Protein AF-A0AAD6GNR3-F1 (afdb_monomer)

Nearest PDB structures (foldseek):
  6aun-assembly1_A  TM=7.703E-01  e=2.212E-12  Cricetulus griseus
  1oxw-assembly1_B  TM=6.458E-01  e=1.703E-12  Solanum cardiophyllum
  5k6p-assembly1_A  TM=2.731E-01  e=2.893E+00  Homo sapiens
  1u4f-assembly1_D  TM=2.052E-01  e=4.394E+00  Mus musculus

InterPro domains:
  IPR001841 Zinc finger, RING-type [PS50089] (117-163)
  IPR002641 Patatin-like phospholipase domain [PF01734] (182-399)
  IPR002641 Patatin-like phospholipase domain [PS51635] (182-399)
  IPR013083 Zinc finger, RING/FYVE/PHD-type [G3DSA:3.30.40.10] (97-172)
  IPR016035 Acyl transferase/acyl hydrolase/lysophospholipase [SSF52151] (178-504)
  IPR017907 Zinc finger, RING-type, conserved site [PS00518] (131-140)

Organism: NCBI:txid911720

Foldseek 3Di:
DLLVLLQLLCVVQPDDLPCPPSLLLVLLLQLLLVLCQQAFPLADLDQLLVSCVPPPLVSQVPRDDSDPPDRSSVSSSVSNNVVSVVDDPVDGSLNSLLVSLQVVCVVPNDPAWQQAQSSNSGFGFFAAFPVRHGHHLLVQLQQWDDDLFFPQWTFRQADSRHRDGGRATEFDAALLFFWAEEWEFAFALLVLQLLLQQVQLCVLQVHFPLFFGLEYEYFASGLVVLCCVPQVVHGSVRCNVCSLVLLCQFLPFPDPDPDDPVRLLVCLLVVVDQWARTDLVSLLVSLCVVNPVPAFQQHHGPDPNHRYKYWYWWAQPPPRAIEIRTNGDFRADDDPPDSHHYQRQTGPLSGFHSSQSNSLRNQARSHGDWDDGPRPPVCVSPTIHHRLLAASGCVLVRQVVSCRRCVSNPAHLAYEYGDSADEPDDPDDPPDPDDPVCPDPSVVVVCCRVVPLSNDNVSSLVVSCVPDDPVRVLRYDYAHHHDYDDDDHSSNSVCNVVSSPDNGDDDLSNSLSSLAARFKGKAFLADWDQDPQATKTKTKIFTSDGPVLSSLVSNCVSAPFKFKAKAPDRTFGTSDSLQADPPNRGHIAIGMDGDNYQQDFMFIWIDHPPDTYTYGSPRDGNVSSCVSVPVPDSRADSSSDPAPPSGPDDSPVVVPDPDDRDRDDPDDPDDPDD

Solvent-accessible surface area (backbone atoms only — not comparable to full-atom values): 36269 Å² total; per-residue (Å²): 100,42,48,52,29,45,44,50,53,52,67,78,60,64,64,61,98,82,40,72,67,54,48,52,54,50,36,45,50,52,17,33,19,52,40,30,72,72,41,21,56,76,29,69,89,65,62,53,69,57,52,37,58,74,75,40,46,79,46,39,69,73,53,82,67,93,54,100,85,61,68,56,52,60,51,24,49,54,41,30,40,54,57,56,72,61,54,50,97,92,33,45,35,62,58,53,30,40,51,49,32,38,53,49,34,72,76,68,44,90,80,67,36,56,52,31,7,76,78,53,40,52,49,38,17,46,43,40,40,85,90,60,43,28,36,24,69,41,58,47,54,55,74,28,43,78,46,64,30,28,67,56,28,31,36,32,53,47,40,70,47,78,62,48,79,49,70,40,42,39,44,53,84,52,68,51,38,32,49,27,38,36,24,24,22,31,40,46,57,29,37,49,50,30,30,39,40,48,32,36,41,27,66,72,56,74,49,63,64,61,72,64,40,41,31,40,34,10,2,20,38,15,26,53,52,46,44,38,26,51,37,60,47,44,53,47,60,59,49,42,73,49,41,59,63,51,44,49,64,52,64,39,73,69,63,96,62,94,66,56,66,70,57,54,50,48,29,38,76,66,67,73,40,96,59,30,69,27,45,50,68,58,44,54,49,53,35,29,67,75,65,34,83,88,38,39,41,60,48,59,50,66,29,79,66,30,49,58,38,45,36,33,30,21,13,25,72,90,77,51,42,33,33,37,46,37,36,52,61,42,78,41,85,79,66,94,85,49,89,49,46,73,63,76,34,60,38,80,68,40,39,46,44,33,35,55,55,51,47,17,10,54,15,35,82,64,42,24,55,64,38,59,68,87,28,86,78,54,60,87,62,50,40,22,18,20,7,26,78,52,31,6,22,36,48,50,59,46,58,54,49,48,41,22,55,36,64,86,34,88,55,64,32,30,37,40,37,37,32,35,54,44,53,83,70,72,85,66,81,82,87,63,91,71,50,78,72,61,69,30,73,64,56,44,53,49,48,51,61,77,67,25,61,36,58,32,44,66,54,27,45,56,59,33,52,72,78,50,60,80,90,57,51,88,43,52,45,76,52,68,46,80,43,88,62,81,72,78,54,50,72,43,65,84,50,44,65,66,58,66,72,56,84,56,79,68,63,66,66,59,48,49,41,43,60,26,14,65,34,28,31,58,45,70,36,46,82,62,43,82,52,100,82,29,33,38,40,40,26,35,43,37,37,71,45,72,58,35,48,62,50,46,54,45,41,41,69,82,28,62,83,24,25,33,31,39,59,96,75,45,71,48,48,67,70,52,63,76,40,28,41,92,86,56,31,29,44,48,45,50,34,57,50,78,38,73,51,53,79,49,67,41,38,48,28,47,31,37,101,87,51,77,34,49,27,16,40,55,70,42,23,57,51,57,46,42,57,49,66,52,71,83,44,78,57,30,40,90,34,46,64,80,70,58,83,53,59,86,82,68,59,63,71,69,80,75,48,103,72,87,84,75,71,69,72,62,84,73,80,77,74,79,80,129

Sequence (674 aa):
MMAECLREFWQGNKPSADNGVHLEHMVDFVASALLMDAYPPQMHGFPPSIVFAILYEAHCHGVRDPHPSGNVTKRIQSQFVRRFAELGADRTSSSIRNNVLGQFHHHYGNLYSTTTCLVCLCRPPEHMLPCRHALCDNCIAIFGRLQASAEYLVELARCPICEDECNMVIRQLPPTKRPVILSLDGGGVRGLVQLGLLCALERRIGIPIGSLPDYCIGTSVGALSAIDLFVNGVSADSCFRSFPNLARKIFHPACKSAIPRPVQWLAAAFNLTSSGLYNSHRLSQILREAIGPERRAFDVPRVSPSGCRVAIVTSRTSDGKACVIANYRGVGQRPAQAAYSFVLPRNGQENPWLKDAAYSSVAAPFYFEAKKLSTPDIRELGSLQDGGIRANNPLSIALRESGIVWPLADRHDLLLSVGTGRSSSAPGPATGRHSRVQNGALPRLLRALMFSPLMDGEQGFFEALNYLPHRSKPDVFRLDHEIRGPIPKLDDVSSLDALTEMTFEVPDDLVRVILASAMFFFELDETPVRSHAGFYCRGSILCARPGAAAILQRVLVEFPGAWFQAGSSADLGRVDPLDCCSSCGYFRKRVAFPLHSLDERISIQIVNGIFCERIGGFPISMRELLERQQTMTPFGRADHRVFAWPSRRLCPCYQGKKRSVRFSEPVHPKRPRR

pLDDT: mean 85.48, std 14.39, range [30.89, 98.5]

Radius of gyration: 27.58 Å; Cα contacts (8 Å, |Δi|>4): 1351; chains: 1; bounding box: 78×64×94 Å

Secondary structure (DSSP, 8-state):
-HHHHHHHHHHHTPPPTT-HHHHHHHHHHHHHHHHHHH--TT-----HHHHHHHHTHHHHTTS--SSTT--HHHHHHHHHHHHHTT--SS--HHHHHHHHHHHHHHHH-----SSS-TTTSSS---EE-TTS-EE-HHHHHHHSEE-SSSTTEEEEEE-TTT--EEEEEEEPPPTTS--EEEEE---GGGHHHHHHHHHHHHHHHTS-GGGS-SEEEEETHHHHHHIIIIII---HHHHHHHHHHHHHHHT-BS---SS-HHHHHHHHHTTSSSS-SB-HHHHHHHHHHHH-TT-BTTSPPSSSSB--EEEEEEEETTT--EEEEES---SSPPPTT-SEEE---SSTTTS-BHHHHHHHHH--TTTS--EE---TT-GGG-EEEETHHHHSS-HHHHHHHHHHH-TT--S-SEEEEE-S-EESS------S---TTTTSHHHHHHHHHHT-GGG-HHHHHHHHHTTS-GGGGGGEEEE--EESSSPPPTT-GGGHHHHHTPPP---HHHHHHIIIIITEEEEESSPPEEETTEEEEEEEEEESSS-HHHHHHHHHHHSTT-EEEETTTEEEEE--GGGB-TTT--BEEEEEEEES-TT-EE-EEEE-SS-EEEPBT-SEEHHHHHHHTTTT-TT--TT-----SSP----GGGGT-SSS--PPPPPPPPPPP-

Mean predicted aligned error: 8.47 Å

Structure (mmCIF, N/CA/C/O backbone):
data_AF-A0AAD6GNR3-F1
#
_entry.id   AF-A0AAD6GNR3-F1
#
loop_
_atom_site.group_PDB
_atom_site.id
_atom_site.type_symbol
_atom_site.label_atom_id
_atom_site.label_alt_id
_atom_site.label_comp_id
_atom_site.label_asym_id
_atom_site.label_entity_id
_atom_site.label_seq_id
_atom_site.pdbx_PDB_ins_code
_atom_site.Cartn_x
_atom_site.Cartn_y
_atom_site.Cartn_z
_atom_site.occupancy
_atom_site.B_iso_or_equiv
_atom_site.auth_seq_id
_atom_site.auth_comp_id
_atom_site.auth_asym_id
_atom_site.auth_atom_id
_atom_site.pdbx_PDB_model_num
ATOM 1 N N . MET A 1 1 ? 10.097 16.811 -7.824 1.00 79.19 1 MET A N 1
ATOM 2 C CA . MET A 1 1 ? 10.648 15.513 -7.396 1.00 79.19 1 MET A CA 1
ATOM 3 C C . MET A 1 1 ? 12.161 15.430 -7.584 1.00 79.19 1 MET A C 1
ATOM 5 O O . MET A 1 1 ? 12.841 15.711 -6.614 1.00 79.19 1 MET A O 1
ATOM 9 N N . MET A 1 2 ? 12.732 15.161 -8.771 1.00 86.81 2 MET A N 1
ATOM 10 C CA . MET A 1 2 ? 14.202 14.995 -8.906 1.00 86.81 2 MET A CA 1
ATOM 11 C C . MET A 1 2 ? 15.017 16.189 -8.376 1.00 86.81 2 MET A C 1
ATOM 13 O O . MET A 1 2 ? 15.920 16.009 -7.568 1.00 86.81 2 MET A O 1
ATOM 17 N N . ALA A 1 3 ? 14.652 17.423 -8.739 1.00 84.94 3 ALA A N 1
ATOM 18 C CA . ALA A 1 3 ? 15.316 18.619 -8.209 1.00 84.94 3 ALA A CA 1
ATOM 19 C C . ALA A 1 3 ? 15.245 18.732 -6.670 1.00 84.94 3 ALA A C 1
ATOM 21 O O . ALA A 1 3 ? 16.154 19.272 -6.048 1.00 84.94 3 ALA A O 1
ATOM 22 N N . GLU A 1 4 ? 14.180 18.231 -6.035 1.00 83.75 4 GLU A N 1
ATOM 23 C CA . GLU A 1 4 ? 14.062 18.202 -4.570 1.00 83.75 4 GLU A CA 1
ATOM 24 C C . GLU A 1 4 ? 14.968 17.131 -3.972 1.00 83.75 4 GLU A C 1
ATOM 26 O O . GLU A 1 4 ? 15.688 17.431 -3.025 1.00 83.75 4 GLU A O 1
ATOM 31 N N . CYS A 1 5 ? 15.000 15.939 -4.573 1.00 87.00 5 CYS A N 1
ATOM 32 C CA . CYS A 1 5 ? 15.884 14.849 -4.170 1.00 87.00 5 CYS A CA 1
ATOM 33 C C . CYS A 1 5 ? 17.362 15.246 -4.241 1.00 87.00 5 CYS A C 1
ATOM 35 O O . CYS A 1 5 ? 18.120 14.994 -3.304 1.00 87.00 5 CYS A O 1
ATOM 37 N N . LEU A 1 6 ? 17.766 15.921 -5.322 1.00 86.94 6 LEU A N 1
ATOM 38 C CA . LEU A 1 6 ? 19.117 16.462 -5.448 1.00 86.94 6 LEU A CA 1
ATOM 39 C C . LEU A 1 6 ? 19.385 17.495 -4.353 1.00 86.94 6 LEU A C 1
ATOM 41 O O . LEU A 1 6 ? 20.359 17.357 -3.617 1.00 86.94 6 LEU A O 1
ATOM 45 N N . ARG A 1 7 ? 18.516 18.503 -4.193 1.00 84.12 7 ARG A N 1
ATOM 46 C CA . ARG A 1 7 ? 18.687 19.526 -3.147 1.00 84.12 7 ARG A CA 1
ATOM 47 C C . ARG A 1 7 ? 18.835 18.915 -1.756 1.00 84.12 7 ARG A C 1
ATOM 49 O O . ARG A 1 7 ? 19.700 19.361 -1.009 1.00 84.12 7 ARG A O 1
ATOM 56 N N . GLU A 1 8 ? 18.028 17.913 -1.424 1.00 82.94 8 GLU A N 1
ATOM 57 C CA . GLU A 1 8 ? 18.099 17.206 -0.145 1.00 82.94 8 GLU A CA 1
ATOM 58 C C . GLU A 1 8 ? 19.454 16.507 0.038 1.00 82.94 8 GLU A C 1
ATOM 60 O O . GLU A 1 8 ? 20.122 16.723 1.049 1.00 82.94 8 GLU A O 1
ATOM 65 N N . PHE A 1 9 ? 19.902 15.741 -0.962 1.00 86.44 9 PHE A N 1
ATOM 66 C CA . PHE A 1 9 ? 21.194 15.053 -0.922 1.00 86.44 9 PHE A CA 1
ATOM 67 C C . PHE A 1 9 ? 22.362 16.023 -0.686 1.00 86.44 9 PHE A C 1
ATOM 69 O O . PHE A 1 9 ? 23.188 15.790 0.199 1.00 86.44 9 PHE A O 1
ATOM 76 N N . TRP A 1 10 ? 22.404 17.138 -1.423 1.00 83.50 10 TRP A N 1
ATOM 77 C CA . TRP A 1 10 ? 23.461 18.148 -1.291 1.00 83.50 10 TRP A CA 1
ATOM 78 C C . TRP A 1 10 ? 23.412 18.896 0.047 1.00 83.50 10 TRP A C 1
ATOM 80 O O . TRP A 1 10 ? 24.457 19.241 0.597 1.00 83.50 10 TRP A O 1
ATOM 90 N N . GLN A 1 11 ? 22.218 19.148 0.593 1.00 79.00 11 GLN A N 1
ATOM 91 C CA . GLN A 1 11 ? 22.067 19.777 1.908 1.00 79.00 11 GLN A CA 1
ATOM 92 C C . GLN A 1 11 ? 22.525 18.858 3.044 1.00 79.00 11 GLN A C 1
ATOM 94 O O . GLN A 1 11 ? 23.145 19.350 3.987 1.00 79.00 11 GLN A O 1
ATOM 99 N N . GLY A 1 12 ? 22.236 17.557 2.944 1.00 75.81 12 GLY A N 1
ATOM 100 C CA . GLY A 1 12 ? 22.602 16.560 3.952 1.00 75.81 12 GLY A CA 1
ATOM 101 C C . GLY A 1 12 ? 24.083 16.173 3.956 1.00 75.81 12 GLY A C 1
ATOM 102 O O . GLY A 1 12 ? 24.581 15.726 4.981 1.00 75.81 12 GLY A O 1
ATOM 103 N N . ASN A 1 13 ? 24.798 16.380 2.845 1.00 73.94 13 ASN A N 1
ATOM 104 C CA . ASN A 1 13 ? 26.179 15.920 2.656 1.00 73.94 13 ASN A CA 1
ATOM 105 C C . ASN A 1 13 ? 27.120 17.071 2.263 1.00 73.94 13 ASN A C 1
ATOM 107 O O . ASN A 1 13 ? 27.901 16.941 1.326 1.00 73.94 13 ASN A O 1
ATOM 111 N N . LYS A 1 14 ? 27.028 18.238 2.912 1.00 65.69 14 LYS A N 1
ATOM 112 C CA . LYS A 1 14 ? 27.868 19.391 2.542 1.00 65.69 14 LYS A CA 1
ATOM 113 C C . LYS A 1 14 ? 29.365 19.051 2.661 1.00 65.69 14 LYS A C 1
ATOM 115 O O . LYS A 1 14 ? 29.783 18.623 3.737 1.00 65.69 14 LYS A O 1
ATOM 120 N N . PRO A 1 15 ? 30.180 19.293 1.616 1.00 60.88 15 PRO A N 1
ATOM 121 C CA . PRO A 1 15 ? 31.625 19.131 1.719 1.00 60.88 15 PRO A CA 1
ATOM 122 C C . PRO A 1 15 ? 32.183 20.122 2.747 1.00 60.88 15 PRO A C 1
ATOM 124 O O . PRO A 1 15 ? 31.766 21.283 2.787 1.00 60.88 15 PRO A O 1
ATOM 127 N N . SER A 1 16 ? 33.131 19.682 3.577 1.00 56.38 16 SER A N 1
ATOM 128 C CA . SER A 1 16 ? 33.940 20.610 4.369 1.00 56.38 16 SER A CA 1
ATOM 129 C C . SER A 1 16 ? 34.749 21.509 3.426 1.00 56.38 16 SER A C 1
ATOM 131 O O . SER A 1 16 ? 35.152 21.077 2.345 1.00 56.38 16 SER A O 1
ATOM 133 N N . ALA A 1 17 ? 34.967 22.767 3.822 1.00 51.88 17 ALA A N 1
ATOM 134 C CA . ALA A 1 17 ? 35.554 23.807 2.969 1.00 51.88 17 ALA A CA 1
ATOM 135 C C . ALA A 1 17 ? 36.958 23.474 2.410 1.00 51.88 17 ALA A C 1
ATOM 137 O O . ALA A 1 17 ? 37.377 24.119 1.456 1.00 51.88 17 ALA A O 1
ATOM 138 N N . ASP A 1 18 ? 37.631 22.449 2.948 1.00 49.75 18 ASP A N 1
ATOM 139 C CA . ASP A 1 18 ? 39.005 22.048 2.615 1.00 49.75 18 ASP A CA 1
ATOM 140 C C . ASP A 1 18 ? 39.133 20.726 1.826 1.00 49.75 18 ASP A C 1
ATOM 142 O O . ASP A 1 18 ? 40.246 20.268 1.575 1.00 49.75 18 ASP A O 1
ATOM 146 N N . ASN A 1 19 ? 38.034 20.067 1.426 1.00 62.44 19 ASN A N 1
ATOM 147 C CA . ASN A 1 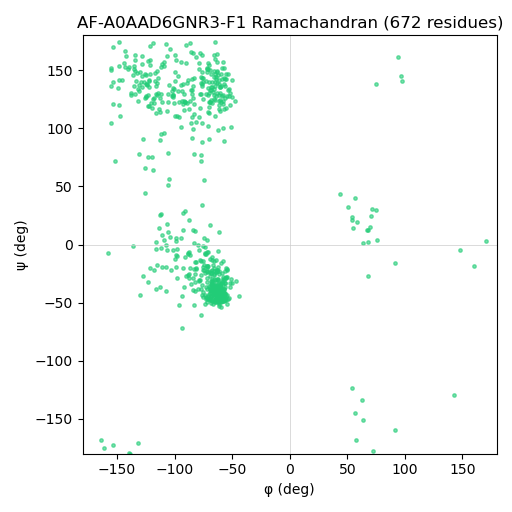19 ? 38.106 18.680 0.938 1.00 62.44 19 ASN A CA 1
ATOM 148 C C . ASN A 1 19 ? 37.620 18.501 -0.514 1.00 62.44 19 ASN A C 1
ATOM 150 O O . ASN A 1 19 ? 36.542 17.964 -0.778 1.00 62.44 19 ASN A O 1
ATOM 154 N N . GLY A 1 20 ? 38.444 18.918 -1.484 1.00 66.75 20 GLY A N 1
ATOM 155 C CA . GLY A 1 20 ? 38.150 18.801 -2.924 1.00 66.75 20 GLY A CA 1
ATOM 156 C C . GLY A 1 20 ? 37.833 17.372 -3.402 1.00 66.75 20 GLY A C 1
ATOM 157 O O . GLY A 1 20 ? 37.026 17.195 -4.316 1.00 66.75 20 GLY A O 1
ATOM 158 N N . VAL A 1 21 ? 38.386 16.355 -2.729 1.00 72.12 21 VAL A N 1
ATOM 159 C CA . VAL A 1 21 ? 38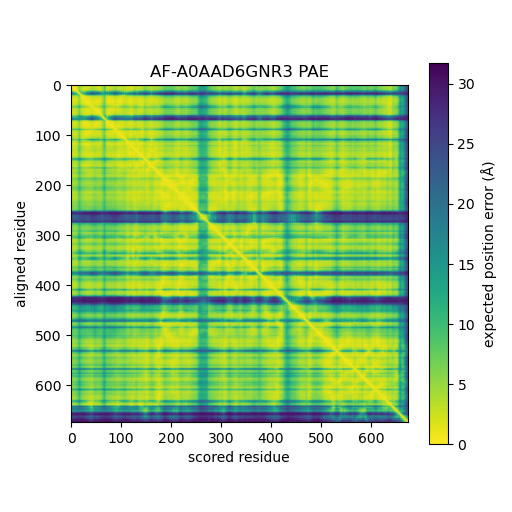.117 14.926 -2.986 1.00 72.12 21 VAL A CA 1
ATOM 160 C C . VAL A 1 21 ? 36.675 14.544 -2.631 1.00 72.12 21 VAL A C 1
ATOM 162 O O . VAL A 1 21 ? 36.024 13.821 -3.381 1.00 72.12 21 VAL A O 1
ATOM 165 N N . HIS A 1 22 ? 36.131 15.085 -1.535 1.00 81.75 22 HIS A N 1
ATOM 166 C CA . HIS A 1 22 ? 34.739 14.844 -1.140 1.00 81.75 22 HIS A CA 1
ATOM 167 C C . HIS A 1 22 ? 33.760 15.353 -2.197 1.00 81.75 22 HIS A C 1
ATOM 169 O O . HIS A 1 22 ? 32.792 14.678 -2.541 1.00 81.75 22 HIS A O 1
ATOM 175 N N . LEU A 1 23 ? 34.034 16.531 -2.760 1.00 84.81 23 LEU A N 1
ATOM 176 C CA . LEU A 1 23 ? 33.205 17.102 -3.814 1.00 84.81 23 LEU A CA 1
ATOM 177 C C . LEU A 1 23 ? 33.244 16.258 -5.099 1.00 84.81 23 LEU A C 1
ATOM 179 O O . LEU A 1 23 ? 32.193 16.049 -5.696 1.00 84.81 23 LEU A O 1
ATOM 183 N N . GLU A 1 24 ? 34.400 15.719 -5.500 1.00 88.00 24 GLU A N 1
ATOM 184 C CA . GLU A 1 24 ? 34.481 14.786 -6.640 1.00 88.00 24 GLU A CA 1
ATOM 185 C C . GLU A 1 24 ? 33.641 13.520 -6.414 1.00 88.00 24 GLU A C 1
ATOM 187 O O . GLU A 1 24 ? 32.871 13.131 -7.293 1.00 88.00 24 GLU A O 1
ATOM 192 N N . HIS A 1 25 ? 33.707 12.912 -5.225 1.00 89.81 25 HIS A N 1
ATOM 193 C CA . HIS A 1 25 ? 32.903 11.727 -4.913 1.00 89.81 25 HIS A CA 1
ATOM 194 C C . HIS A 1 25 ? 31.396 12.025 -4.888 1.00 89.81 25 HIS A C 1
ATOM 196 O O . HIS A 1 25 ? 30.599 11.204 -5.338 1.00 89.81 25 HIS A O 1
ATOM 202 N N . MET A 1 26 ? 30.978 13.205 -4.417 1.00 90.00 26 MET A N 1
ATOM 203 C CA . MET A 1 26 ? 29.573 13.631 -4.488 1.00 90.00 26 MET A CA 1
ATOM 204 C C . MET A 1 26 ? 29.100 13.861 -5.924 1.00 90.00 26 MET A C 1
ATOM 206 O O . MET A 1 26 ? 27.991 13.461 -6.284 1.00 90.00 26 MET A O 1
ATOM 210 N N . VAL A 1 27 ? 29.928 14.513 -6.745 1.00 92.44 27 VAL A N 1
ATOM 211 C CA . VAL A 1 27 ? 29.644 14.734 -8.168 1.00 92.44 27 VAL A CA 1
ATOM 212 C C . VAL A 1 27 ? 29.463 13.390 -8.871 1.00 92.44 27 VAL A C 1
ATOM 214 O O . VAL A 1 27 ? 28.487 13.213 -9.597 1.00 92.44 27 VAL A O 1
ATOM 217 N N . ASP A 1 28 ? 30.348 12.429 -8.611 1.00 95.06 28 ASP A N 1
ATOM 218 C CA . ASP A 1 28 ? 30.262 11.079 -9.166 1.00 95.06 28 ASP A CA 1
ATOM 219 C C . ASP A 1 28 ? 29.042 10.290 -8.648 1.00 95.06 28 ASP A C 1
ATOM 221 O O . ASP A 1 28 ? 28.353 9.597 -9.405 1.00 95.06 28 ASP A O 1
ATOM 225 N N . PHE A 1 29 ? 28.693 10.458 -7.369 1.00 94.75 29 PHE A N 1
ATOM 226 C CA . PHE A 1 29 ? 27.485 9.879 -6.784 1.00 94.75 29 PHE A CA 1
ATOM 227 C C . PHE A 1 29 ? 26.219 10.355 -7.504 1.00 94.75 29 PHE A C 1
ATOM 229 O O . PHE A 1 29 ? 25.362 9.540 -7.849 1.00 94.75 29 PHE A O 1
ATOM 236 N N . VAL A 1 30 ? 26.108 11.659 -7.769 1.00 95.12 30 VAL A N 1
ATOM 237 C CA . VAL A 1 30 ? 24.974 12.225 -8.512 1.00 95.12 30 VAL A CA 1
ATOM 238 C C . VAL A 1 30 ? 25.017 11.796 -9.976 1.00 95.12 30 VAL A C 1
ATOM 240 O O . VAL A 1 30 ? 24.012 11.314 -10.493 1.00 95.12 30 VAL A O 1
ATOM 243 N N . ALA A 1 31 ? 26.170 11.906 -10.637 1.00 97.00 31 ALA A N 1
ATOM 244 C CA . ALA A 1 31 ? 26.327 11.542 -12.042 1.00 97.00 31 ALA A CA 1
ATOM 245 C C . ALA A 1 31 ? 25.957 10.073 -12.311 1.00 97.00 31 ALA A C 1
ATOM 247 O O . ALA A 1 31 ? 25.234 9.794 -13.265 1.00 97.00 31 ALA A O 1
ATOM 248 N N . SER A 1 32 ? 26.383 9.141 -11.451 1.00 97.69 32 SER A N 1
ATOM 249 C CA . SER A 1 32 ? 26.034 7.717 -11.573 1.00 97.69 32 SER A CA 1
ATOM 250 C C . SER A 1 32 ? 24.541 7.437 -11.359 1.00 97.69 32 SER A C 1
ATOM 252 O O . SER A 1 32 ? 23.988 6.559 -12.020 1.00 97.69 32 SER A O 1
ATOM 254 N N . ALA A 1 33 ? 23.866 8.181 -10.475 1.00 97.12 33 ALA A N 1
ATOM 255 C CA . ALA A 1 33 ? 22.421 8.060 -10.275 1.00 97.12 33 ALA A CA 1
ATOM 256 C C . ALA A 1 33 ? 21.637 8.559 -11.499 1.00 97.12 33 ALA A C 1
ATOM 258 O O . ALA A 1 33 ? 20.723 7.876 -11.961 1.00 97.12 33 ALA A O 1
ATOM 259 N N . LEU A 1 34 ? 22.039 9.705 -12.060 1.00 96.81 34 LEU A N 1
ATOM 260 C CA . LEU A 1 34 ? 21.459 10.237 -13.295 1.00 96.81 34 LEU A CA 1
ATOM 261 C C . LEU A 1 34 ? 21.722 9.302 -14.479 1.00 96.81 34 LEU A C 1
ATOM 263 O O . LEU A 1 34 ? 20.830 9.087 -15.290 1.00 96.81 34 LEU A O 1
ATOM 267 N N . LEU A 1 35 ? 22.917 8.707 -14.574 1.00 97.12 35 LEU A N 1
ATOM 268 C CA . LEU A 1 35 ? 23.243 7.736 -15.623 1.00 97.12 35 LEU A CA 1
ATOM 269 C C . LEU A 1 35 ? 22.332 6.506 -15.555 1.00 97.12 35 LEU A C 1
ATOM 271 O O . LEU A 1 35 ? 21.879 6.026 -16.592 1.00 97.12 35 LEU A O 1
ATOM 275 N N . MET A 1 36 ? 22.067 6.004 -14.343 1.00 96.38 36 MET A N 1
ATOM 276 C CA . MET A 1 36 ? 21.143 4.891 -14.124 1.00 96.38 36 MET A CA 1
ATOM 277 C C . MET A 1 36 ? 19.741 5.230 -14.635 1.00 96.38 36 MET A C 1
ATOM 279 O O . MET A 1 36 ? 19.163 4.426 -15.353 1.00 96.38 36 MET A O 1
ATOM 283 N N . ASP A 1 37 ? 19.229 6.423 -14.330 1.00 95.25 37 ASP A N 1
ATOM 284 C CA . ASP A 1 37 ? 17.913 6.870 -14.800 1.00 95.25 37 ASP A CA 1
ATOM 285 C C . ASP A 1 37 ? 17.865 7.103 -16.326 1.00 95.25 37 ASP A C 1
ATOM 287 O O . ASP A 1 37 ? 16.887 6.716 -16.963 1.00 95.25 37 ASP A O 1
ATOM 291 N N . ALA A 1 38 ? 18.919 7.670 -16.927 1.00 94.75 38 ALA A N 1
ATOM 292 C CA . ALA A 1 38 ? 18.936 8.012 -18.355 1.00 94.75 38 ALA A CA 1
ATOM 293 C C . ALA A 1 38 ? 19.196 6.831 -19.288 1.00 94.75 38 ALA A C 1
ATOM 295 O O . ALA A 1 38 ? 18.735 6.856 -20.426 1.00 94.75 38 ALA A O 1
ATOM 296 N N . TYR A 1 39 ? 19.962 5.834 -18.841 1.00 94.12 39 TYR A N 1
ATOM 297 C CA . TYR A 1 39 ? 20.375 4.697 -19.664 1.00 94.12 39 TYR A CA 1
ATOM 298 C C . TYR A 1 39 ? 19.997 3.367 -19.012 1.00 94.12 39 TYR A C 1
ATOM 300 O O . TYR A 1 39 ? 20.884 2.588 -18.637 1.00 94.12 39 TYR A O 1
ATOM 308 N N . PRO A 1 40 ? 18.696 3.063 -18.865 1.00 92.75 40 PRO A N 1
ATOM 309 C CA . PRO A 1 40 ? 18.271 1.717 -18.518 1.00 92.75 40 PRO A CA 1
ATOM 310 C C . PRO A 1 40 ? 18.657 0.728 -19.636 1.00 92.75 40 PRO A C 1
ATOM 312 O O . PRO A 1 40 ? 18.951 1.127 -20.767 1.00 92.75 40 PRO A O 1
ATOM 315 N N . PRO A 1 41 ? 18.645 -0.587 -19.366 1.00 89.00 41 PRO A N 1
ATOM 316 C CA . PRO A 1 41 ? 18.828 -1.595 -20.402 1.00 89.00 41 PRO A CA 1
ATOM 317 C C . PRO A 1 41 ? 17.905 -1.366 -21.610 1.00 89.00 41 PRO A C 1
ATOM 319 O O . PRO A 1 41 ? 16.742 -1.003 -21.441 1.00 89.00 41 PRO A O 1
ATOM 322 N N . GLN A 1 42 ? 18.422 -1.620 -22.818 1.00 85.31 42 GLN A N 1
ATOM 323 C CA . GLN A 1 42 ? 17.753 -1.392 -24.114 1.00 85.31 42 GLN A CA 1
ATOM 324 C C . GLN A 1 42 ? 17.519 0.082 -24.499 1.00 85.31 42 GLN A C 1
ATOM 326 O O . GLN A 1 42 ? 16.972 0.337 -25.570 1.00 85.31 42 GLN A O 1
ATOM 331 N N . MET A 1 43 ? 17.958 1.050 -23.689 1.00 87.31 43 MET A N 1
ATOM 332 C CA . MET A 1 43 ? 17.961 2.460 -24.081 1.00 87.31 43 MET A CA 1
ATOM 333 C C . MET A 1 43 ? 18.904 2.708 -25.263 1.00 87.31 43 MET A C 1
ATOM 335 O O . MET A 1 43 ? 19.993 2.136 -25.348 1.00 87.31 43 MET A O 1
ATOM 339 N N . HIS A 1 44 ? 18.500 3.597 -26.170 1.00 86.56 44 HIS A N 1
ATOM 340 C CA . HIS A 1 44 ? 19.351 4.036 -27.268 1.00 86.56 44 HIS A CA 1
ATOM 341 C C . HIS A 1 44 ? 20.572 4.806 -26.738 1.00 86.56 44 HIS A C 1
ATOM 343 O O . HIS A 1 44 ? 20.453 5.639 -25.839 1.00 86.56 44 HIS A O 1
ATOM 349 N N . GLY A 1 45 ? 21.745 4.583 -27.336 1.00 85.75 45 GLY A N 1
ATOM 350 C CA . GLY A 1 45 ? 22.994 5.276 -26.999 1.00 85.75 45 GLY A CA 1
ATOM 351 C C . GLY A 1 45 ? 23.039 6.719 -27.507 1.00 85.75 45 GLY A C 1
ATOM 352 O O . GLY A 1 45 ? 23.932 7.074 -28.273 1.00 85.75 45 GLY A O 1
ATOM 353 N N . PHE A 1 46 ? 22.053 7.546 -27.147 1.00 93.06 46 PHE A N 1
ATOM 354 C CA . PHE A 1 46 ? 22.081 8.973 -27.465 1.00 93.06 46 PHE A CA 1
ATOM 355 C C . PHE A 1 46 ? 23.323 9.649 -26.863 1.00 93.06 46 PHE A C 1
ATOM 357 O O . PHE A 1 46 ? 23.819 9.199 -25.830 1.00 93.06 46 PHE A O 1
ATOM 364 N N . PRO A 1 47 ? 23.833 10.738 -27.469 1.00 96.12 47 PRO A N 1
ATOM 365 C CA . PRO A 1 47 ? 25.002 11.427 -26.938 1.00 96.12 47 PRO A CA 1
ATOM 366 C C . PRO A 1 47 ? 24.774 11.898 -25.488 1.00 96.12 47 PRO A C 1
ATOM 368 O O . PRO A 1 47 ? 23.839 12.668 -25.238 1.00 96.12 47 PRO A O 1
ATOM 371 N N . PRO A 1 48 ? 25.628 11.503 -24.524 1.00 96.56 48 PRO A N 1
ATOM 372 C CA . PRO A 1 48 ? 25.397 11.767 -23.104 1.00 96.56 48 PRO A CA 1
ATOM 373 C C . PRO A 1 48 ? 25.405 13.246 -22.736 1.00 96.56 48 PRO A C 1
ATOM 375 O O . PRO A 1 48 ? 24.663 13.653 -21.847 1.00 96.56 48 PRO A O 1
ATOM 378 N N . SER A 1 49 ? 26.177 14.071 -23.442 1.00 96.56 49 SER A N 1
ATOM 379 C CA . SER A 1 49 ? 26.168 15.522 -23.243 1.00 96.56 49 SER A CA 1
ATOM 380 C C . SER A 1 49 ? 24.804 16.142 -23.559 1.00 96.56 49 SER A C 1
ATOM 382 O O . SER A 1 49 ? 24.348 17.000 -22.805 1.00 96.56 49 SER A O 1
ATOM 384 N N . ILE A 1 50 ? 24.142 15.676 -24.626 1.00 96.25 50 ILE A N 1
ATOM 385 C CA . ILE A 1 50 ? 22.817 16.140 -25.059 1.00 96.25 50 ILE A CA 1
ATOM 386 C C . ILE A 1 50 ? 21.740 15.634 -24.101 1.00 96.25 50 ILE A C 1
ATOM 388 O O . ILE A 1 50 ? 20.907 16.418 -23.653 1.00 96.25 50 ILE A O 1
ATOM 392 N N . VAL A 1 51 ? 21.775 14.344 -23.747 1.00 95.44 51 VAL A N 1
ATOM 393 C CA . VAL A 1 51 ? 20.828 13.759 -22.782 1.00 95.44 51 VAL A CA 1
ATOM 394 C C . VAL A 1 51 ? 20.890 14.506 -21.451 1.00 95.44 51 VAL A C 1
ATOM 396 O O . VAL A 1 51 ? 19.850 14.877 -20.911 1.00 95.44 51 VAL A O 1
ATOM 399 N N . PHE A 1 52 ? 22.096 14.801 -20.958 1.00 96.38 52 PHE A N 1
ATOM 400 C CA . PHE A 1 52 ? 22.271 15.577 -19.735 1.00 96.38 52 PHE A CA 1
ATOM 401 C C . PHE A 1 52 ? 21.701 16.995 -19.847 1.00 96.38 52 PHE A C 1
ATOM 403 O O . PHE A 1 52 ? 20.944 17.412 -18.971 1.00 96.38 52 PHE A O 1
ATOM 410 N N . ALA A 1 53 ? 22.039 17.717 -20.919 1.00 94.62 53 ALA A N 1
ATOM 411 C CA . ALA A 1 53 ? 21.570 19.085 -21.139 1.00 94.62 53 ALA A CA 1
ATOM 412 C C . ALA A 1 53 ? 20.034 19.165 -21.183 1.00 94.62 53 ALA A C 1
ATOM 414 O O . ALA A 1 53 ? 19.431 20.034 -20.562 1.00 94.62 53 ALA A O 1
ATOM 415 N N . ILE A 1 54 ? 19.387 18.216 -21.866 1.00 94.50 54 ILE A N 1
ATOM 416 C CA . ILE A 1 54 ? 17.929 18.216 -22.035 1.00 94.50 54 ILE A CA 1
ATOM 417 C C . ILE A 1 54 ? 17.205 17.768 -20.758 1.00 94.50 54 ILE A C 1
ATOM 419 O O . ILE A 1 54 ? 16.192 18.364 -20.397 1.00 94.50 54 ILE A O 1
ATOM 423 N N . LEU A 1 55 ? 17.681 16.714 -20.085 1.00 92.81 55 LEU A N 1
ATOM 424 C CA . LEU A 1 55 ? 16.919 16.071 -19.005 1.00 92.81 55 LEU A CA 1
ATOM 425 C C . LEU A 1 55 ? 17.320 16.515 -17.596 1.00 92.81 55 LEU A C 1
ATOM 427 O O . LEU A 1 55 ? 16.485 16.477 -16.694 1.00 92.81 55 LEU A O 1
ATOM 431 N N . TYR A 1 56 ? 18.577 16.910 -17.377 1.00 93.94 56 TYR A N 1
ATOM 432 C CA . TYR A 1 56 ? 19.133 17.003 -16.021 1.00 93.94 56 TYR A CA 1
ATOM 433 C C . TYR A 1 56 ? 19.771 18.348 -15.676 1.00 93.94 56 TYR A C 1
ATOM 435 O O . TYR A 1 56 ? 19.754 18.727 -14.504 1.00 93.94 56 TYR A O 1
ATOM 443 N N . GLU A 1 57 ? 20.283 19.101 -16.651 1.00 91.69 57 GLU A N 1
ATOM 444 C CA . GLU A 1 57 ? 20.988 20.369 -16.408 1.00 91.69 57 GLU A CA 1
ATOM 445 C C . GLU A 1 57 ? 20.155 21.351 -15.565 1.00 91.69 57 GLU A C 1
ATOM 447 O O . GLU A 1 57 ? 20.616 21.842 -14.529 1.00 91.69 57 GLU A O 1
ATOM 452 N N . ALA A 1 58 ? 18.876 21.532 -15.914 1.00 90.38 58 ALA A N 1
ATOM 453 C CA . ALA A 1 58 ? 17.947 22.379 -15.165 1.00 90.38 58 ALA A CA 1
ATOM 454 C C . ALA A 1 58 ? 17.760 21.939 -13.698 1.00 90.38 58 ALA A C 1
ATOM 456 O O . ALA A 1 58 ? 17.560 22.772 -12.812 1.00 90.38 58 ALA A O 1
ATOM 457 N N . HIS A 1 59 ? 17.834 20.636 -13.416 1.00 89.06 59 HIS A N 1
ATOM 458 C CA . HIS A 1 59 ? 17.709 20.096 -12.061 1.00 89.06 59 HIS A CA 1
ATOM 459 C C . HIS A 1 59 ? 18.987 20.287 -11.232 1.00 89.06 59 HIS A C 1
ATOM 461 O O . HIS A 1 59 ? 18.904 20.404 -10.007 1.00 89.06 59 HIS A O 1
ATOM 467 N N . CYS A 1 60 ? 20.148 20.375 -11.883 1.00 86.00 60 CYS A N 1
ATOM 468 C CA . CYS A 1 60 ? 21.444 20.581 -11.240 1.00 86.00 60 CYS A CA 1
ATOM 469 C C . CYS A 1 60 ? 21.739 22.055 -10.904 1.00 86.00 60 CYS A C 1
ATOM 471 O O . CYS A 1 60 ? 22.446 22.315 -9.931 1.00 86.00 60 CYS A O 1
ATOM 473 N N . HIS A 1 61 ? 21.149 23.027 -11.611 1.00 77.00 61 HIS A N 1
ATOM 474 C CA . HIS A 1 61 ? 21.378 24.460 -11.355 1.00 77.00 61 HIS A CA 1
ATOM 475 C C . HIS A 1 61 ? 20.953 24.949 -9.957 1.00 77.00 61 HIS A C 1
ATOM 477 O O . HIS A 1 61 ? 21.466 25.953 -9.471 1.00 77.00 61 HIS A O 1
ATOM 483 N N . GLY A 1 62 ? 20.031 24.249 -9.286 1.00 62.03 62 GLY A N 1
ATOM 484 C CA . GLY A 1 62 ? 19.573 24.590 -7.932 1.00 62.03 62 GLY A CA 1
ATOM 485 C C . GLY A 1 62 ? 20.507 24.143 -6.799 1.00 62.03 62 GLY A C 1
ATOM 486 O O . GLY A 1 62 ? 20.191 24.364 -5.626 1.00 62.03 62 GLY A O 1
ATOM 487 N N . VAL A 1 63 ? 21.622 23.484 -7.122 1.00 66.19 63 VAL A N 1
ATOM 488 C CA . VAL A 1 63 ? 22.628 23.027 -6.161 1.00 66.19 63 VAL A CA 1
ATOM 489 C C . VAL A 1 63 ? 23.565 24.195 -5.855 1.00 66.19 63 VAL A C 1
ATOM 491 O O . VAL A 1 63 ? 24.288 24.653 -6.734 1.00 66.19 63 VAL A O 1
ATOM 494 N N . ARG A 1 64 ? 23.535 24.719 -4.619 1.00 60.16 64 ARG A N 1
ATOM 495 C CA . ARG A 1 64 ? 24.427 25.819 -4.213 1.00 60.16 64 ARG A CA 1
ATOM 496 C C . ARG A 1 64 ? 25.881 25.371 -4.332 1.00 60.16 64 ARG A C 1
ATOM 498 O O . ARG A 1 64 ? 26.263 24.396 -3.690 1.00 60.16 64 ARG A O 1
ATOM 505 N N . ASP A 1 65 ? 26.660 26.113 -5.109 1.00 58.09 65 ASP A N 1
ATOM 506 C CA . ASP A 1 65 ? 28.095 25.903 -5.248 1.00 58.09 65 ASP A CA 1
ATOM 507 C C . ASP A 1 65 ? 28.802 26.314 -3.944 1.00 58.09 65 ASP A C 1
ATOM 509 O O . ASP A 1 65 ? 28.686 27.472 -3.530 1.00 58.09 65 ASP A O 1
ATOM 513 N N . PRO A 1 66 ? 29.487 25.396 -3.243 1.00 54.53 66 PRO A N 1
ATOM 514 C CA . PRO A 1 66 ? 30.291 25.753 -2.083 1.00 54.53 66 PRO A CA 1
ATOM 515 C C . PRO A 1 66 ? 31.595 26.472 -2.471 1.00 54.53 66 PRO A C 1
ATOM 517 O O . PRO A 1 66 ? 32.301 26.934 -1.575 1.00 54.53 66 PRO A O 1
ATOM 520 N N . HIS A 1 67 ? 31.943 26.571 -3.762 1.00 52.66 67 HIS A N 1
ATOM 521 C CA . HIS A 1 67 ? 33.148 27.252 -4.236 1.00 52.66 67 HIS A CA 1
ATOM 522 C C . HIS A 1 67 ? 32.840 28.341 -5.280 1.00 52.66 67 HIS A C 1
ATOM 524 O O . HIS A 1 67 ? 32.054 28.129 -6.196 1.00 52.66 67 HIS A O 1
ATOM 530 N N . PRO A 1 68 ? 33.497 29.511 -5.211 1.00 46.16 68 PRO A N 1
ATOM 531 C CA . PRO A 1 68 ? 33.271 30.603 -6.162 1.00 46.16 68 PRO A CA 1
ATOM 532 C C . PRO A 1 68 ? 33.844 30.350 -7.573 1.00 46.16 68 PRO A C 1
ATOM 534 O O . PRO A 1 68 ? 33.584 31.136 -8.479 1.00 46.16 68 PRO A O 1
ATOM 537 N N . SER A 1 69 ? 34.626 29.284 -7.783 1.00 49.00 69 SER A N 1
ATOM 538 C CA . SER A 1 69 ? 35.467 29.094 -8.976 1.00 49.00 69 SER A CA 1
ATOM 539 C C . SER A 1 69 ? 35.109 27.903 -9.881 1.00 49.00 69 SER A C 1
ATOM 541 O O . SER A 1 69 ? 35.790 27.710 -10.888 1.00 49.00 69 SER A O 1
ATOM 543 N N . GLY A 1 70 ? 34.055 27.113 -9.618 1.00 56.88 70 GLY A N 1
ATOM 544 C CA . GLY A 1 70 ? 33.790 25.927 -10.446 1.00 56.88 70 GLY A CA 1
ATOM 545 C C . GLY A 1 70 ? 32.350 25.436 -10.481 1.00 56.88 70 GLY A C 1
ATOM 546 O O . GLY A 1 70 ? 31.944 24.693 -9.605 1.00 56.88 70 GLY A O 1
ATOM 547 N N . ASN A 1 71 ? 31.650 25.707 -11.589 1.00 78.31 71 ASN A N 1
ATOM 548 C CA . ASN A 1 71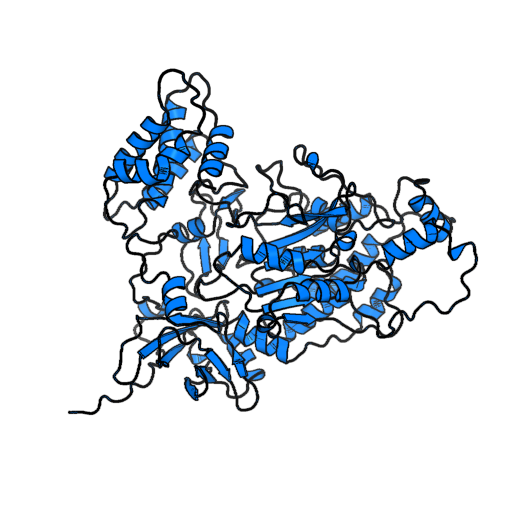 ? 30.270 25.278 -11.839 1.00 78.31 71 ASN A CA 1
ATOM 549 C C . ASN A 1 71 ? 30.073 23.757 -11.614 1.00 78.31 71 ASN A C 1
ATOM 551 O O . ASN A 1 71 ? 30.381 22.939 -12.487 1.00 78.31 71 ASN A O 1
ATOM 555 N N . VAL A 1 72 ? 29.514 23.387 -10.453 1.00 84.50 72 VAL A N 1
ATOM 556 C CA . VAL A 1 72 ? 29.206 21.998 -10.051 1.00 84.50 72 VAL A CA 1
ATOM 557 C C . VAL A 1 72 ? 28.383 21.260 -11.110 1.00 84.50 72 VAL A C 1
ATOM 559 O O . VAL A 1 72 ? 28.636 20.087 -11.372 1.00 84.50 72 VAL A O 1
ATOM 562 N N . THR A 1 73 ? 27.454 21.943 -11.787 1.00 88.81 73 THR A N 1
ATOM 563 C CA . THR A 1 73 ? 26.636 21.334 -12.853 1.00 88.81 73 THR A CA 1
ATOM 564 C C . THR A 1 73 ? 27.503 20.853 -14.016 1.00 88.81 73 THR A C 1
ATOM 566 O O . THR A 1 73 ? 27.332 19.726 -14.476 1.00 88.81 73 THR A O 1
ATOM 569 N N . LYS A 1 74 ? 28.505 21.643 -14.432 1.00 89.81 74 LYS A N 1
ATOM 570 C CA . LYS A 1 74 ? 29.465 21.223 -15.468 1.00 89.81 74 LYS A CA 1
ATOM 571 C C . LYS A 1 74 ? 30.298 20.021 -15.025 1.00 89.81 74 LYS A C 1
ATOM 573 O O . LYS A 1 74 ? 30.570 19.141 -15.833 1.00 89.81 74 LYS A O 1
ATOM 578 N N . ARG A 1 75 ? 30.683 19.946 -13.746 1.00 91.88 75 ARG A N 1
ATOM 579 C CA . ARG A 1 75 ? 31.418 18.785 -13.208 1.00 91.88 75 ARG A CA 1
ATOM 580 C C . ARG A 1 75 ? 30.559 17.521 -13.220 1.00 91.88 75 ARG A C 1
ATOM 582 O O . ARG A 1 75 ? 31.047 16.477 -13.645 1.00 91.88 75 ARG A O 1
ATOM 589 N N . ILE A 1 76 ? 29.282 17.626 -12.837 1.00 94.06 76 ILE A N 1
ATOM 590 C CA . ILE A 1 76 ? 28.322 16.511 -12.922 1.00 94.06 76 ILE A CA 1
ATOM 591 C C . ILE A 1 76 ? 28.170 16.065 -14.377 1.00 94.06 76 ILE A C 1
ATOM 593 O O . ILE A 1 76 ? 28.252 14.870 -14.640 1.00 94.06 76 ILE A O 1
ATOM 597 N N . GLN A 1 77 ? 28.024 16.997 -15.323 1.00 95.56 77 GLN A N 1
ATOM 598 C CA . GLN A 1 77 ? 27.949 16.671 -16.748 1.00 95.56 77 GLN A CA 1
ATOM 599 C C . GLN A 1 77 ? 29.199 15.924 -17.232 1.00 95.56 77 GLN A C 1
ATOM 601 O O . GLN A 1 77 ? 29.081 14.875 -17.864 1.00 95.56 77 GLN A O 1
ATOM 606 N N . SER A 1 78 ? 30.396 16.422 -16.911 1.00 95.94 78 SER A N 1
ATOM 607 C CA . SER A 1 78 ? 31.656 15.776 -17.294 1.00 95.94 78 SER A CA 1
ATOM 608 C C . SER A 1 78 ? 31.771 14.360 -16.725 1.00 95.94 78 SER A C 1
ATOM 610 O O . SER A 1 78 ? 32.120 13.435 -17.461 1.00 95.94 78 SER A O 1
ATOM 612 N N . GLN A 1 79 ? 31.428 14.157 -15.447 1.00 96.81 79 GLN A N 1
ATOM 613 C CA . GLN A 1 79 ? 31.441 12.820 -14.844 1.00 96.81 79 GLN A CA 1
ATOM 614 C C . GLN A 1 79 ? 30.340 11.915 -15.418 1.00 96.81 79 GLN A C 1
ATOM 616 O O . GLN A 1 79 ? 30.587 10.738 -15.655 1.00 96.81 79 GLN A O 1
ATOM 621 N N . PHE A 1 80 ? 29.154 12.444 -15.729 1.00 97.50 80 PHE A N 1
ATOM 622 C CA . PHE A 1 80 ? 28.076 11.697 -16.386 1.00 97.50 80 PHE A CA 1
ATOM 623 C C . PHE A 1 80 ? 28.521 11.160 -17.753 1.00 97.50 80 PHE A C 1
ATOM 625 O O . PHE A 1 80 ? 28.347 9.977 -18.042 1.00 97.50 80 PHE A O 1
ATOM 632 N N . VAL A 1 81 ? 29.166 12.003 -18.568 1.00 97.81 81 VAL A N 1
ATOM 633 C CA . VAL A 1 81 ? 29.737 11.606 -19.867 1.00 97.81 81 VAL A CA 1
ATOM 634 C C . VAL A 1 81 ? 30.848 10.569 -19.687 1.00 97.81 81 VAL A C 1
ATOM 636 O O . VAL A 1 81 ? 30.895 9.587 -20.426 1.00 97.81 81 VAL A O 1
ATOM 639 N N . ARG A 1 82 ? 31.713 10.741 -18.681 1.00 97.31 82 ARG A N 1
ATOM 640 C CA . ARG A 1 82 ? 32.767 9.770 -18.365 1.00 97.31 82 ARG A CA 1
ATOM 641 C C . ARG A 1 82 ? 32.189 8.403 -17.997 1.00 97.31 82 ARG A C 1
ATOM 643 O O . ARG A 1 82 ? 32.631 7.400 -18.543 1.00 97.31 82 ARG A O 1
ATOM 650 N N . ARG A 1 83 ? 31.190 8.353 -17.109 1.00 96.69 83 ARG A N 1
ATOM 651 C CA . ARG A 1 83 ? 30.547 7.098 -16.692 1.00 96.69 83 ARG A CA 1
ATOM 652 C C . ARG A 1 83 ? 29.754 6.446 -17.822 1.00 96.69 83 ARG A C 1
ATOM 654 O O . ARG A 1 83 ? 29.719 5.224 -17.896 1.00 96.69 83 ARG A O 1
ATOM 661 N N . PHE A 1 84 ? 29.177 7.230 -18.731 1.00 96.81 84 PHE A N 1
ATOM 662 C CA . PHE A 1 84 ? 28.556 6.696 -19.943 1.00 96.81 84 PHE A CA 1
ATOM 663 C C . PHE A 1 84 ? 29.553 5.908 -20.805 1.00 96.81 84 PHE A C 1
ATOM 665 O O . PHE A 1 84 ? 29.208 4.841 -21.303 1.00 96.81 84 PHE A O 1
ATOM 672 N N . ALA A 1 85 ? 30.801 6.375 -20.930 1.00 95.81 85 ALA A N 1
ATOM 673 C CA . ALA A 1 85 ? 31.839 5.667 -21.685 1.00 95.81 85 ALA A CA 1
ATOM 674 C C . ALA A 1 85 ? 32.236 4.309 -21.067 1.00 95.81 85 ALA A C 1
ATOM 676 O O . ALA A 1 85 ? 32.883 3.501 -21.727 1.00 95.81 85 ALA A O 1
ATOM 677 N N . GLU A 1 86 ? 31.850 4.045 -19.815 1.00 95.12 86 GLU A N 1
ATOM 678 C CA . GLU A 1 86 ? 32.063 2.760 -19.142 1.00 95.12 86 GLU A CA 1
ATOM 679 C C . GLU A 1 86 ? 30.943 1.744 -19.419 1.00 95.12 86 GLU A C 1
ATOM 681 O O . GLU A 1 86 ? 31.075 0.583 -19.026 1.00 95.12 86 GLU A O 1
ATOM 686 N N . LEU A 1 87 ? 29.838 2.161 -20.052 1.00 94.25 87 LEU A N 1
ATOM 687 C CA . LEU A 1 87 ? 28.737 1.265 -20.387 1.00 94.25 87 LEU A CA 1
ATOM 688 C C . LEU A 1 87 ? 29.173 0.249 -21.444 1.00 94.25 87 LEU A C 1
ATOM 690 O O . LEU A 1 87 ? 29.787 0.584 -22.454 1.00 94.25 87 LEU A O 1
ATOM 694 N N . GLY A 1 88 ? 28.807 -1.007 -21.221 1.00 89.06 88 GLY A N 1
ATOM 695 C CA . GLY A 1 88 ? 29.110 -2.107 -22.128 1.00 89.06 88 GLY A CA 1
ATOM 696 C C . GLY A 1 88 ? 28.204 -3.304 -21.876 1.00 89.06 88 GLY A C 1
ATOM 697 O O . GLY A 1 88 ? 27.306 -3.244 -21.036 1.00 89.06 88 GLY A O 1
ATOM 698 N N . ALA A 1 89 ? 28.452 -4.407 -22.586 1.00 82.62 89 ALA A N 1
ATOM 699 C CA . ALA A 1 89 ? 27.642 -5.624 -22.476 1.00 82.62 89 ALA A CA 1
ATOM 700 C C . ALA A 1 89 ? 27.565 -6.159 -21.032 1.00 82.62 89 ALA A C 1
ATOM 702 O O . ALA A 1 89 ? 26.482 -6.493 -20.558 1.00 82.62 89 ALA A O 1
ATOM 703 N N . ASP A 1 90 ? 28.694 -6.148 -20.318 1.00 83.88 90 ASP A N 1
ATOM 704 C CA . ASP A 1 90 ? 28.804 -6.668 -18.947 1.00 83.88 90 ASP A CA 1
ATOM 705 C C . ASP A 1 90 ? 28.712 -5.574 -17.872 1.00 83.88 90 ASP A C 1
ATOM 707 O O . ASP A 1 90 ? 28.719 -5.856 -16.672 1.00 83.88 90 ASP A O 1
ATOM 711 N N . ARG A 1 91 ? 28.630 -4.304 -18.285 1.00 91.50 91 ARG A N 1
ATOM 712 C CA . ARG A 1 91 ? 28.671 -3.150 -17.384 1.00 91.50 91 ARG A CA 1
ATOM 713 C C . ARG A 1 91 ? 27.484 -2.237 -17.646 1.00 91.50 91 ARG A C 1
ATOM 715 O O . ARG A 1 91 ? 27.526 -1.330 -18.471 1.00 91.50 91 ARG A O 1
ATOM 722 N N . THR A 1 92 ? 26.407 -2.507 -16.918 1.00 94.19 92 THR A N 1
ATOM 723 C CA . THR A 1 92 ? 25.153 -1.750 -16.984 1.00 94.19 92 THR A CA 1
ATOM 724 C C . THR A 1 92 ? 25.225 -0.472 -16.148 1.00 94.19 92 THR A C 1
ATOM 726 O O . THR A 1 92 ? 26.026 -0.349 -15.218 1.00 94.19 92 THR A O 1
ATOM 729 N N . SER A 1 93 ? 24.332 0.476 -16.420 1.00 95.75 93 SER A N 1
ATOM 730 C CA . SER A 1 93 ? 24.214 1.704 -15.628 1.00 95.75 93 SER A CA 1
ATOM 731 C C . SER A 1 93 ? 23.884 1.416 -14.153 1.00 95.75 93 SER A C 1
ATOM 733 O O . SER A 1 93 ? 24.466 2.028 -13.257 1.00 95.75 93 SER A O 1
ATOM 735 N N . SER A 1 94 ? 23.055 0.401 -13.876 1.00 95.19 94 SER A N 1
ATOM 736 C CA . SER A 1 94 ? 22.764 -0.082 -12.519 1.00 95.19 94 SER A CA 1
ATOM 737 C C . SER A 1 94 ? 23.966 -0.737 -11.833 1.00 95.19 94 SER A C 1
ATOM 739 O O . SER A 1 94 ? 24.142 -0.547 -10.632 1.00 95.19 94 SER A O 1
ATOM 741 N N . SER A 1 95 ? 24.832 -1.463 -12.556 1.00 95.25 95 SER A N 1
ATOM 742 C CA . SER A 1 95 ? 26.048 -2.036 -11.951 1.00 95.25 95 SER A CA 1
ATOM 743 C C . SER A 1 95 ? 27.102 -0.968 -11.654 1.00 95.25 95 SER A C 1
ATOM 745 O O . SER A 1 95 ? 27.759 -1.039 -10.617 1.00 95.25 95 SER A O 1
ATOM 747 N N . ILE A 1 96 ? 27.238 0.048 -12.520 1.00 96.62 96 ILE A N 1
ATOM 748 C CA . ILE A 1 96 ? 28.060 1.237 -12.230 1.00 96.62 96 ILE A CA 1
ATOM 749 C C . ILE A 1 96 ? 27.530 1.919 -10.968 1.00 96.62 96 ILE A C 1
ATOM 751 O O . ILE A 1 96 ? 28.302 2.188 -10.049 1.00 96.62 96 ILE A O 1
ATOM 755 N N . ARG A 1 97 ? 26.210 2.134 -10.890 1.00 96.62 97 ARG A N 1
ATOM 756 C CA . ARG A 1 97 ? 25.582 2.753 -9.723 1.00 96.62 97 ARG A CA 1
ATOM 757 C C . ARG A 1 97 ? 25.819 1.959 -8.439 1.00 96.62 97 ARG A C 1
ATOM 759 O O . ARG A 1 97 ? 26.158 2.570 -7.432 1.00 96.62 97 ARG A O 1
ATOM 766 N N . ASN A 1 98 ? 25.689 0.632 -8.478 1.00 95.25 98 ASN A N 1
ATOM 767 C CA . ASN A 1 98 ? 25.939 -0.229 -7.318 1.00 95.25 98 ASN A CA 1
ATOM 768 C C . ASN A 1 98 ? 27.359 -0.050 -6.764 1.00 95.25 98 ASN A C 1
ATOM 770 O O . ASN A 1 98 ? 27.550 0.084 -5.562 1.00 95.25 98 ASN A O 1
ATOM 774 N N . ASN A 1 99 ? 28.352 0.006 -7.656 1.00 94.81 99 ASN A N 1
ATOM 775 C CA . ASN A 1 99 ? 29.748 0.188 -7.266 1.00 94.81 99 ASN A CA 1
ATOM 776 C C . ASN A 1 99 ? 29.972 1.565 -6.615 1.00 94.81 99 ASN A C 1
ATOM 778 O O . ASN A 1 99 ? 30.546 1.655 -5.533 1.00 94.81 99 ASN A O 1
ATOM 782 N N . VAL A 1 100 ? 29.444 2.637 -7.221 1.00 95.12 100 VAL A N 1
ATOM 783 C CA . VAL A 1 100 ? 29.556 3.994 -6.656 1.00 95.12 100 VAL A CA 1
ATOM 784 C C . VAL A 1 100 ? 28.852 4.103 -5.298 1.00 95.12 100 VAL A C 1
ATOM 786 O O . VAL A 1 100 ? 29.369 4.761 -4.398 1.00 95.12 100 VAL A O 1
ATOM 789 N N . LEU A 1 101 ? 27.702 3.443 -5.120 1.00 94.75 101 LEU A N 1
ATOM 790 C CA . LEU A 1 101 ? 26.997 3.386 -3.836 1.00 94.75 101 LEU A CA 1
ATOM 791 C C . LEU A 1 101 ? 27.859 2.755 -2.738 1.00 94.75 101 LEU A C 1
ATOM 793 O O . LEU A 1 101 ? 28.069 3.394 -1.706 1.00 94.75 101 LEU A O 1
ATOM 797 N N . GLY A 1 102 ? 28.394 1.554 -2.982 1.00 91.44 102 GLY A N 1
ATOM 798 C CA . GLY A 1 102 ? 29.241 0.848 -2.019 1.00 91.44 102 GLY A CA 1
ATOM 799 C C . GLY A 1 102 ? 30.520 1.621 -1.688 1.00 91.44 102 GLY A C 1
ATOM 800 O O . GLY A 1 102 ? 30.856 1.791 -0.516 1.00 91.44 102 GLY A O 1
ATOM 801 N N . GLN A 1 103 ? 31.191 2.187 -2.699 1.00 91.06 103 GLN A N 1
ATOM 802 C CA . GLN A 1 103 ? 32.381 3.020 -2.496 1.00 91.06 103 GLN A CA 1
ATOM 803 C C . GLN A 1 103 ? 32.078 4.256 -1.649 1.00 91.06 103 GLN A C 1
ATOM 805 O O . GLN A 1 103 ? 32.809 4.543 -0.700 1.00 91.06 103 GLN A O 1
ATOM 810 N N . PHE A 1 104 ? 31.006 4.985 -1.968 1.00 90.62 104 PHE A N 1
ATOM 811 C CA . PHE A 1 104 ? 30.639 6.189 -1.227 1.00 90.62 104 PHE A CA 1
ATOM 812 C C . PHE A 1 104 ? 30.273 5.853 0.220 1.00 90.62 104 PHE A C 1
ATOM 814 O O . PHE A 1 104 ? 30.728 6.529 1.143 1.00 90.62 104 PHE A O 1
ATOM 821 N N . HIS A 1 105 ? 29.494 4.789 0.432 1.00 89.56 105 HIS A N 1
ATOM 822 C CA . HIS A 1 105 ? 29.134 4.346 1.772 1.00 89.56 105 HIS A CA 1
ATOM 823 C C . HIS A 1 105 ? 30.361 3.931 2.591 1.00 89.56 105 HIS A C 1
ATOM 825 O O . HIS A 1 105 ? 30.461 4.314 3.752 1.00 89.56 105 HIS A O 1
ATOM 831 N N . HIS A 1 106 ? 31.322 3.225 1.990 1.00 87.94 106 HIS A N 1
ATOM 832 C CA . HIS A 1 106 ? 32.556 2.833 2.670 1.00 87.94 106 HIS A CA 1
ATOM 833 C C . HIS A 1 106 ? 33.396 4.040 3.123 1.00 87.94 106 HIS A C 1
ATOM 835 O O . HIS A 1 106 ? 33.958 4.021 4.214 1.00 87.94 106 HIS A O 1
ATOM 841 N N . HIS A 1 107 ? 33.463 5.101 2.311 1.00 85.38 107 HIS A N 1
ATOM 842 C CA . HIS A 1 107 ? 34.272 6.287 2.619 1.00 85.38 107 HIS A CA 1
ATOM 843 C C . HIS A 1 107 ? 33.607 7.249 3.607 1.00 85.38 107 HIS A C 1
ATOM 845 O O . HIS A 1 107 ? 34.297 7.845 4.432 1.00 85.38 107 HIS A O 1
ATOM 851 N N . TYR A 1 108 ? 32.289 7.441 3.507 1.00 83.44 108 TYR A N 1
ATOM 852 C CA . TYR A 1 108 ? 31.587 8.504 4.238 1.00 83.44 108 TYR A CA 1
ATOM 853 C C . TYR A 1 108 ? 30.583 7.991 5.271 1.00 83.44 108 TYR A C 1
ATOM 855 O O . TYR A 1 108 ? 30.200 8.735 6.176 1.00 83.44 108 TYR A O 1
ATOM 863 N N . GLY A 1 109 ? 30.174 6.723 5.178 1.00 80.62 109 GLY A N 1
ATOM 864 C CA . GLY A 1 109 ? 29.134 6.143 6.022 1.00 80.62 109 GLY A CA 1
ATOM 865 C C . GLY A 1 109 ? 27.801 6.900 5.935 1.00 80.62 109 GLY A C 1
ATOM 866 O O . GLY A 1 109 ? 27.588 7.737 5.064 1.00 80.62 109 GLY A O 1
ATOM 867 N N . ASN A 1 110 ? 26.879 6.584 6.849 1.00 71.38 110 ASN A N 1
ATOM 868 C CA . ASN A 1 110 ? 25.748 7.445 7.242 1.00 71.38 110 ASN A CA 1
ATOM 869 C C . ASN A 1 110 ? 24.855 8.031 6.119 1.00 71.38 110 ASN A C 1
ATOM 871 O O . ASN A 1 110 ? 24.272 9.103 6.280 1.00 71.38 110 ASN A O 1
ATOM 875 N N . LEU A 1 111 ? 24.675 7.315 5.007 1.00 80.81 111 LEU A N 1
ATOM 876 C CA . LEU A 1 111 ? 23.755 7.700 3.935 1.00 80.81 111 LEU A CA 1
ATOM 877 C C . LEU A 1 111 ? 22.300 7.416 4.329 1.00 80.81 111 LEU A C 1
ATOM 879 O O . LEU A 1 111 ? 21.754 6.364 4.021 1.00 80.81 111 LEU A O 1
ATOM 883 N N . TYR A 1 112 ? 21.639 8.365 4.983 1.00 83.75 112 TYR A N 1
ATOM 884 C CA . TYR A 1 112 ? 20.258 8.184 5.427 1.00 83.75 112 TYR A CA 1
ATOM 885 C C . TYR A 1 112 ? 19.323 9.258 4.870 1.00 83.75 112 TYR A C 1
ATOM 887 O O . TYR A 1 112 ? 19.558 10.451 5.040 1.00 83.75 112 TYR A O 1
ATOM 895 N N . SER A 1 113 ? 18.217 8.829 4.263 1.00 87.75 113 SER A N 1
ATOM 896 C CA . SER A 1 113 ? 17.090 9.700 3.924 1.00 87.75 113 SER A CA 1
ATOM 897 C C . SER A 1 113 ? 15.783 8.916 3.986 1.00 87.75 113 SER A C 1
ATOM 899 O O . SER A 1 113 ? 15.713 7.753 3.584 1.00 87.75 113 SER A O 1
ATOM 901 N N . THR A 1 114 ? 14.735 9.571 4.481 1.00 87.69 114 THR A N 1
ATOM 902 C CA . THR A 1 114 ? 13.365 9.038 4.514 1.00 87.69 114 THR A CA 1
ATOM 903 C C . THR A 1 114 ? 12.433 9.705 3.516 1.00 87.69 114 THR A C 1
ATOM 905 O O . THR A 1 114 ? 11.267 9.318 3.436 1.00 87.69 114 THR A O 1
ATOM 908 N N . THR A 1 115 ? 12.924 10.676 2.750 1.00 89.06 115 THR A N 1
ATOM 909 C CA . THR A 1 115 ? 12.166 11.421 1.731 1.00 89.06 115 THR A CA 1
ATOM 910 C C . THR A 1 115 ? 12.718 11.247 0.328 1.00 89.06 115 THR A C 1
ATOM 912 O O . THR A 1 115 ? 11.962 11.374 -0.631 1.00 89.06 115 THR A O 1
ATOM 915 N N . THR A 1 116 ? 13.985 10.861 0.201 1.00 92.06 116 THR A N 1
ATOM 916 C CA . THR A 1 116 ? 14.662 10.626 -1.070 1.00 92.06 116 THR A CA 1
ATOM 917 C C . THR A 1 116 ? 15.267 9.229 -1.101 1.00 92.06 116 THR A C 1
ATOM 919 O O . THR A 1 116 ? 16.052 8.843 -0.238 1.00 92.06 116 THR A O 1
ATOM 922 N N . CYS A 1 117 ? 14.942 8.450 -2.133 1.00 94.88 117 CYS A N 1
ATOM 923 C CA . CYS A 1 117 ? 15.629 7.192 -2.381 1.00 94.88 117 CYS A CA 1
ATOM 924 C C . CYS A 1 117 ? 17.049 7.492 -2.876 1.00 94.88 117 CYS A C 1
ATOM 926 O O . CYS A 1 117 ? 17.248 7.802 -4.053 1.00 94.88 117 CYS A O 1
ATOM 928 N N . LEU A 1 118 ? 18.038 7.363 -1.989 1.00 93.94 118 LEU A N 1
ATOM 929 C CA . LEU A 1 118 ? 19.441 7.677 -2.284 1.00 93.94 118 LEU A CA 1
ATOM 930 C C . LEU A 1 118 ? 20.045 6.802 -3.390 1.00 93.94 118 LEU A C 1
ATOM 932 O O . LEU A 1 118 ? 21.017 7.203 -4.017 1.00 93.94 118 LEU A O 1
ATOM 936 N N . VAL A 1 119 ? 19.447 5.648 -3.696 1.00 95.94 119 VAL A N 1
ATOM 937 C CA . VAL A 1 119 ? 19.869 4.794 -4.816 1.00 95.94 119 VAL A CA 1
ATOM 938 C C . VAL A 1 119 ? 19.641 5.485 -6.163 1.00 95.94 119 VAL A C 1
ATOM 940 O O . VAL A 1 119 ? 20.562 5.528 -6.972 1.00 95.94 119 VAL A O 1
ATOM 943 N N . CYS A 1 120 ? 18.455 6.057 -6.407 1.00 95.62 120 CYS A N 1
ATOM 944 C CA . CYS A 1 120 ? 18.138 6.690 -7.697 1.00 95.62 120 CYS A CA 1
ATOM 945 C C . CYS A 1 120 ? 18.197 8.218 -7.687 1.00 95.62 120 CYS A C 1
ATOM 947 O O . CYS A 1 120 ? 18.302 8.801 -8.754 1.00 95.62 120 CYS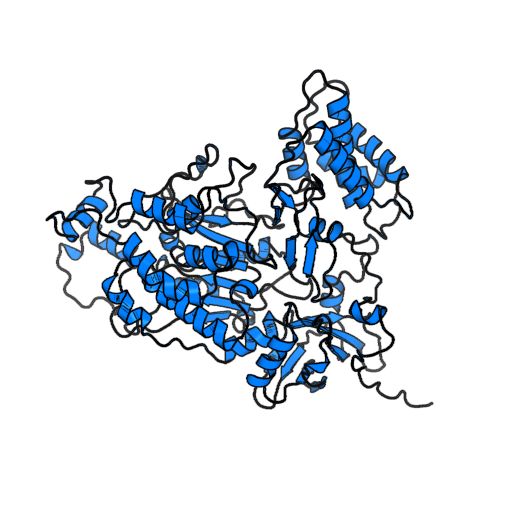 A O 1
ATOM 949 N N . LEU A 1 121 ? 18.073 8.878 -6.529 1.00 94.38 121 LEU A N 1
ATOM 950 C CA . LEU A 1 121 ? 17.936 10.340 -6.404 1.00 94.38 121 LEU A CA 1
ATOM 951 C C . LEU A 1 121 ? 16.787 10.954 -7.232 1.00 94.38 121 LEU A C 1
ATOM 953 O O . LEU A 1 121 ? 16.778 12.152 -7.503 1.00 94.38 121 LEU A O 1
ATOM 957 N N . CYS A 1 122 ? 15.795 10.146 -7.615 1.00 91.50 122 CYS A N 1
ATOM 958 C CA . CYS A 1 122 ? 14.705 10.567 -8.502 1.00 91.50 122 CYS A CA 1
ATOM 959 C C . CYS A 1 122 ? 13.312 10.424 -7.883 1.00 91.50 122 CYS A C 1
ATOM 961 O O . CYS A 1 122 ? 12.356 11.007 -8.391 1.00 91.50 122 CYS A O 1
ATOM 963 N N . ARG A 1 123 ? 13.171 9.597 -6.840 1.00 92.38 123 ARG A N 1
ATOM 964 C CA . ARG A 1 123 ? 11.879 9.145 -6.306 1.00 92.38 123 ARG A CA 1
ATOM 965 C C . ARG A 1 123 ? 11.924 9.095 -4.779 1.00 92.38 123 ARG A C 1
ATOM 967 O O . ARG A 1 123 ? 12.995 8.826 -4.224 1.00 92.38 123 ARG A O 1
ATOM 974 N N . PRO A 1 124 ? 10.790 9.292 -4.096 1.00 92.69 124 PRO A N 1
ATOM 975 C CA . PRO A 1 124 ? 10.711 9.055 -2.669 1.00 92.69 124 PRO A CA 1
ATOM 976 C C . PRO A 1 124 ? 10.806 7.552 -2.366 1.00 92.69 124 PRO A C 1
ATOM 978 O O . PRO A 1 124 ? 10.438 6.724 -3.208 1.00 92.69 124 PRO A O 1
ATOM 981 N N . PRO A 1 125 ? 11.345 7.171 -1.199 1.00 93.38 125 PRO A N 1
ATOM 982 C CA . PRO A 1 125 ? 11.421 5.778 -0.808 1.00 93.38 125 PRO A CA 1
ATOM 983 C C . PRO A 1 125 ? 10.055 5.276 -0.331 1.00 93.38 125 PRO A C 1
ATOM 985 O O . PRO A 1 125 ? 9.313 5.986 0.338 1.00 93.38 125 PRO A O 1
ATOM 988 N N . GLU A 1 126 ? 9.755 4.020 -0.632 1.00 94.00 126 GLU A N 1
ATOM 989 C CA . GLU A 1 126 ? 8.501 3.355 -0.273 1.00 94.00 126 GLU A CA 1
ATOM 990 C C . GLU A 1 126 ? 8.697 2.268 0.785 1.00 94.00 126 GLU A C 1
ATOM 992 O O . GLU A 1 126 ? 7.741 1.871 1.445 1.00 94.00 126 GLU A O 1
ATOM 997 N N . HIS A 1 127 ? 9.931 1.786 0.955 1.00 93.62 127 HIS A N 1
ATOM 998 C CA . HIS A 1 127 ? 10.251 0.700 1.872 1.00 93.62 127 HIS A CA 1
ATOM 999 C C . HIS A 1 127 ? 11.534 1.013 2.625 1.00 93.62 127 HIS A C 1
ATOM 1001 O O . HIS A 1 127 ? 12.559 1.332 2.021 1.00 93.62 127 HIS A O 1
ATOM 1007 N N . MET A 1 128 ? 11.472 0.896 3.944 1.00 92.69 128 MET A N 1
ATOM 1008 C CA . MET A 1 128 ? 12.646 0.888 4.806 1.00 92.69 128 MET A CA 1
ATOM 1009 C C . MET A 1 128 ? 13.243 -0.525 4.838 1.00 92.69 128 MET A C 1
ATOM 1011 O O . MET A 1 128 ? 12.487 -1.496 4.839 1.00 92.69 128 MET A O 1
ATOM 1015 N N . LEU A 1 129 ? 14.572 -0.637 4.876 1.00 93.12 129 LEU A N 1
ATOM 1016 C CA . LEU A 1 129 ? 15.324 -1.886 5.056 1.00 93.12 129 LEU A CA 1
ATOM 1017 C C . LEU A 1 129 ? 15.799 -2.050 6.517 1.00 93.12 129 LEU A C 1
ATOM 1019 O O . LEU A 1 129 ? 15.837 -1.058 7.249 1.00 93.12 129 LEU A O 1
ATOM 1023 N N . PRO A 1 130 ? 16.206 -3.256 6.973 1.00 91.88 130 PRO A N 1
ATOM 1024 C CA . PRO A 1 130 ? 16.661 -3.481 8.352 1.00 91.88 130 PRO A CA 1
ATOM 1025 C C . PRO A 1 130 ? 17.885 -2.642 8.735 1.00 91.88 130 PRO A C 1
ATOM 1027 O O . PRO A 1 130 ? 17.965 -2.138 9.852 1.00 91.88 130 PRO A O 1
ATOM 1030 N N . CYS A 1 131 ? 18.781 -2.400 7.774 1.00 91.06 131 CYS A N 1
ATOM 1031 C CA . CYS A 1 131 ? 19.923 -1.488 7.894 1.00 91.06 131 CYS A CA 1
ATOM 1032 C C . CYS A 1 131 ? 19.532 0.003 7.895 1.00 91.06 131 CYS A C 1
ATOM 1034 O O . CYS A 1 131 ? 20.397 0.874 7.911 1.00 91.06 131 CYS A O 1
ATOM 1036 N N . ARG A 1 132 ? 18.228 0.312 7.873 1.00 89.69 132 ARG A N 1
ATOM 1037 C CA . ARG A 1 132 ? 17.631 1.655 7.857 1.00 89.69 132 ARG A CA 1
ATOM 1038 C C . ARG A 1 132 ? 17.868 2.477 6.585 1.00 89.69 132 ARG A C 1
ATOM 1040 O O . ARG A 1 132 ? 17.547 3.660 6.548 1.00 89.69 132 ARG A O 1
ATOM 1047 N N . HIS A 1 133 ? 18.361 1.870 5.515 1.00 92.12 133 HIS A N 1
ATOM 1048 C CA . HIS A 1 133 ? 18.301 2.486 4.192 1.00 92.12 133 HIS A CA 1
ATOM 1049 C C . HIS A 1 133 ? 16.886 2.383 3.616 1.00 92.12 133 HIS A C 1
ATOM 1051 O O . HIS A 1 133 ? 16.212 1.374 3.809 1.00 92.12 133 HIS A O 1
ATOM 1057 N N . ALA A 1 134 ? 16.436 3.409 2.891 1.00 92.88 134 ALA A N 1
ATOM 1058 C CA . ALA A 1 134 ? 15.087 3.460 2.336 1.00 92.88 134 ALA A CA 1
ATOM 1059 C C . ALA A 1 134 ? 15.105 3.475 0.797 1.00 92.88 134 ALA A C 1
ATOM 1061 O O . ALA A 1 134 ? 15.813 4.267 0.165 1.00 92.88 134 ALA A O 1
ATOM 1062 N N . LEU A 1 135 ? 14.325 2.587 0.177 1.00 95.25 135 LEU A N 1
ATOM 1063 C CA . LEU A 1 135 ? 14.306 2.352 -1.270 1.00 95.25 135 LEU A CA 1
ATOM 1064 C C . LEU A 1 135 ? 12.913 2.577 -1.867 1.00 95.25 135 LEU A C 1
ATOM 1066 O O . LEU A 1 135 ? 11.896 2.303 -1.234 1.00 95.25 135 LEU A O 1
ATOM 1070 N N . CYS A 1 136 ? 12.862 3.060 -3.110 1.00 95.62 136 CYS A N 1
ATOM 1071 C CA . CYS A 1 136 ? 11.631 3.118 -3.900 1.00 95.62 136 CYS A CA 1
ATOM 1072 C C . CYS A 1 136 ? 11.358 1.780 -4.609 1.00 95.62 136 CYS A C 1
ATOM 1074 O O . CYS A 1 136 ? 12.262 0.952 -4.761 1.00 95.62 136 CYS A O 1
ATOM 1076 N N . ASP A 1 137 ? 10.128 1.593 -5.095 1.00 94.44 137 ASP A N 1
ATOM 1077 C CA . ASP A 1 137 ? 9.712 0.370 -5.796 1.00 94.44 137 ASP A CA 1
ATOM 1078 C C . ASP A 1 137 ? 10.583 0.049 -7.026 1.00 94.44 137 ASP A C 1
ATOM 1080 O O . ASP A 1 137 ? 10.947 -1.110 -7.239 1.00 94.44 137 ASP A O 1
ATOM 1084 N N . ASN A 1 138 ? 11.002 1.057 -7.798 1.00 94.56 138 ASN A N 1
ATOM 1085 C CA . ASN A 1 138 ? 11.875 0.830 -8.953 1.00 94.56 138 ASN A CA 1
ATOM 1086 C C . ASN A 1 138 ? 13.249 0.309 -8.529 1.00 94.56 138 ASN A C 1
ATOM 1088 O O . ASN A 1 138 ? 13.726 -0.658 -9.103 1.00 94.56 138 ASN A O 1
ATOM 1092 N N . CYS A 1 139 ? 13.879 0.894 -7.508 1.00 96.56 139 CYS A N 1
ATOM 1093 C CA . CYS A 1 139 ? 15.186 0.425 -7.042 1.00 96.56 139 CYS A CA 1
ATOM 1094 C C . CYS A 1 139 ? 15.115 -1.003 -6.488 1.00 96.56 139 CYS A C 1
ATOM 1096 O O . CYS A 1 139 ? 16.030 -1.786 -6.717 1.00 96.56 139 CYS A O 1
ATOM 1098 N N . ILE A 1 140 ? 14.019 -1.372 -5.821 1.00 95.25 140 ILE A N 1
ATOM 1099 C CA . ILE A 1 140 ? 13.788 -2.767 -5.421 1.00 95.25 140 ILE A CA 1
ATOM 1100 C C . ILE A 1 140 ? 13.703 -3.674 -6.648 1.00 95.25 140 ILE A C 1
ATOM 1102 O O . ILE A 1 140 ? 14.304 -4.740 -6.651 1.00 95.25 140 ILE A O 1
ATOM 1106 N N . ALA A 1 141 ? 13.012 -3.253 -7.708 1.00 93.00 141 ALA A N 1
ATOM 1107 C CA . ALA A 1 141 ? 12.930 -4.022 -8.945 1.00 93.00 141 ALA A CA 1
ATOM 1108 C C . ALA A 1 141 ? 14.270 -4.121 -9.704 1.00 93.00 141 ALA A C 1
ATOM 1110 O O . ALA A 1 141 ? 14.518 -5.163 -10.303 1.00 93.00 141 ALA A O 1
ATOM 1111 N N . ILE A 1 142 ? 15.110 -3.079 -9.659 1.00 94.62 142 ILE A N 1
ATOM 1112 C CA . ILE A 1 142 ? 16.432 -3.027 -10.310 1.00 94.62 142 ILE A CA 1
ATOM 1113 C C . ILE A 1 142 ? 17.434 -3.948 -9.597 1.00 94.62 142 ILE A C 1
ATOM 1115 O O . ILE A 1 142 ? 18.170 -4.682 -10.250 1.00 94.62 142 ILE A O 1
ATOM 1119 N N . PHE A 1 143 ? 17.486 -3.888 -8.261 1.00 95.00 143 PHE A N 1
ATOM 1120 C CA . PHE A 1 143 ? 18.512 -4.568 -7.456 1.00 95.00 143 PHE A CA 1
ATOM 1121 C C . PHE A 1 143 ? 18.041 -5.889 -6.826 1.00 95.00 143 PHE A C 1
ATOM 1123 O O . PHE A 1 143 ? 18.859 -6.662 -6.330 1.00 95.00 143 PHE A O 1
ATOM 1130 N N . GLY A 1 144 ? 16.736 -6.159 -6.833 1.00 93.38 144 GLY A N 1
ATOM 1131 C CA . GLY A 1 144 ? 16.146 -7.395 -6.327 1.00 93.38 144 GLY A CA 1
ATOM 1132 C C . GLY A 1 144 ? 16.017 -8.493 -7.385 1.00 93.38 144 GLY A C 1
ATOM 1133 O O . GLY A 1 144 ? 16.223 -8.285 -8.580 1.00 93.38 144 GLY A O 1
ATOM 1134 N N . ARG A 1 145 ? 15.646 -9.694 -6.938 1.00 89.69 145 ARG A N 1
ATOM 1135 C CA . ARG A 1 145 ? 15.401 -10.869 -7.789 1.00 89.69 145 ARG A CA 1
ATOM 1136 C C . ARG A 1 145 ? 13.939 -11.282 -7.702 1.00 89.69 145 ARG A C 1
ATOM 1138 O O . ARG A 1 145 ? 13.359 -11.277 -6.624 1.00 89.69 145 ARG A O 1
ATOM 1145 N N . LEU A 1 146 ? 13.330 -11.656 -8.823 1.00 85.69 146 LEU A N 1
ATOM 1146 C CA . LEU A 1 146 ? 11.962 -12.178 -8.813 1.00 85.69 146 LEU A CA 1
ATOM 1147 C C . LEU A 1 146 ? 11.921 -13.556 -8.148 1.00 85.69 146 LEU A C 1
ATOM 1149 O O . LEU A 1 146 ? 12.723 -14.431 -8.480 1.00 85.69 146 LEU A O 1
ATOM 1153 N N . GLN A 1 147 ? 10.968 -13.757 -7.242 1.00 81.06 147 GLN A N 1
ATOM 1154 C CA . GLN A 1 147 ? 10.709 -15.066 -6.660 1.00 81.06 147 GLN A CA 1
ATOM 1155 C C . GLN A 1 147 ? 9.947 -15.975 -7.626 1.00 81.06 147 GLN A C 1
ATOM 1157 O O . GLN A 1 147 ? 9.118 -15.546 -8.423 1.00 81.06 147 GLN A O 1
ATOM 1162 N N . ALA A 1 148 ? 10.210 -17.277 -7.513 1.00 75.69 148 ALA A N 1
ATOM 1163 C CA . ALA A 1 148 ? 9.637 -18.296 -8.385 1.00 75.69 148 ALA A CA 1
ATOM 1164 C C . ALA A 1 148 ? 8.140 -18.562 -8.153 1.00 75.69 148 ALA A C 1
ATOM 1166 O O . ALA A 1 148 ? 7.511 -19.192 -8.999 1.00 75.69 148 ALA A O 1
ATOM 1167 N N . SER A 1 149 ? 7.594 -18.175 -6.997 1.00 77.38 149 SER A N 1
ATOM 1168 C CA . SER A 1 149 ? 6.266 -18.588 -6.522 1.00 77.38 149 SER A CA 1
ATOM 1169 C C . SER A 1 149 ? 5.124 -17.683 -6.990 1.00 77.38 149 SER A C 1
ATOM 1171 O O . SER A 1 149 ? 3.995 -18.157 -7.103 1.00 77.38 149 SER A O 1
ATOM 1173 N N . ALA A 1 150 ? 5.391 -16.407 -7.283 1.00 81.25 150 ALA A N 1
ATOM 1174 C CA . ALA A 1 150 ? 4.394 -15.447 -7.751 1.00 81.25 150 ALA A CA 1
ATOM 1175 C C . ALA A 1 150 ? 5.039 -14.308 -8.555 1.00 81.25 150 ALA A C 1
ATOM 1177 O O . ALA A 1 150 ? 6.174 -13.908 -8.297 1.00 81.25 150 ALA A O 1
ATOM 1178 N N . GLU A 1 151 ? 4.288 -13.757 -9.509 1.00 85.62 151 GLU A N 1
ATOM 1179 C CA . GLU A 1 151 ? 4.695 -12.560 -10.251 1.00 85.62 151 GLU A CA 1
ATOM 1180 C C . GLU A 1 151 ? 4.753 -11.336 -9.324 1.00 85.62 151 GLU A C 1
ATOM 1182 O O . GLU A 1 151 ? 3.980 -11.228 -8.372 1.00 85.62 151 GLU A O 1
ATOM 1187 N N . TYR A 1 152 ? 5.651 -10.390 -9.622 1.00 89.38 152 TYR A N 1
ATOM 1188 C CA . TYR A 1 152 ? 5.824 -9.139 -8.859 1.00 89.38 152 TYR A CA 1
ATOM 1189 C C . TYR A 1 152 ? 6.168 -9.325 -7.369 1.00 89.38 152 TYR A C 1
ATOM 1191 O O . TYR A 1 152 ? 6.036 -8.392 -6.573 1.00 89.38 152 TYR A O 1
ATOM 1199 N N . LEU A 1 153 ? 6.667 -10.507 -7.001 1.00 91.50 153 LEU A N 1
ATOM 1200 C CA . LEU A 1 153 ? 7.263 -10.793 -5.704 1.00 91.50 153 LEU A CA 1
ATOM 1201 C C . LEU A 1 153 ? 8.786 -10.685 -5.825 1.00 91.50 153 LEU A C 1
ATOM 1203 O O . LEU A 1 153 ? 9.416 -11.488 -6.510 1.00 91.50 153 LEU A O 1
ATOM 1207 N N . VAL A 1 154 ? 9.373 -9.662 -5.210 1.00 92.19 154 VAL A N 1
ATOM 1208 C CA . VAL A 1 154 ? 10.791 -9.322 -5.355 1.00 92.19 154 VAL A CA 1
ATOM 1209 C C . VAL A 1 154 ? 11.528 -9.597 -4.055 1.00 92.19 154 VAL A C 1
ATOM 1211 O O . VAL A 1 154 ? 11.198 -9.042 -3.013 1.00 92.19 154 VAL A O 1
ATOM 1214 N N . GLU A 1 155 ? 12.549 -10.435 -4.120 1.00 93.44 155 GLU A N 1
ATOM 1215 C CA . GLU A 1 155 ? 13.469 -10.696 -3.025 1.00 93.44 155 GLU A CA 1
ATOM 1216 C C . GLU A 1 155 ? 14.674 -9.759 -3.110 1.00 93.44 155 GLU A C 1
ATOM 1218 O O . GLU A 1 155 ? 15.396 -9.727 -4.111 1.00 93.44 155 GLU A O 1
ATOM 1223 N N . LEU A 1 156 ? 14.904 -9.004 -2.040 1.00 94.75 156 LEU A N 1
ATOM 1224 C CA . LEU A 1 156 ? 16.078 -8.168 -1.858 1.00 94.75 156 LEU A CA 1
ATOM 1225 C C . LEU A 1 156 ? 16.963 -8.788 -0.771 1.00 94.75 156 LEU A C 1
ATOM 1227 O O . LEU A 1 156 ? 16.752 -8.582 0.426 1.00 94.75 156 LEU A O 1
ATOM 1231 N N . ALA A 1 157 ? 17.956 -9.563 -1.209 1.00 94.69 157 ALA A N 1
ATOM 1232 C CA . ALA A 1 157 ? 18.876 -10.261 -0.316 1.00 94.69 157 ALA A CA 1
ATOM 1233 C C . ALA A 1 157 ? 19.799 -9.293 0.441 1.00 94.69 157 ALA A C 1
ATOM 1235 O O . ALA A 1 157 ? 20.029 -9.471 1.634 1.00 94.69 157 ALA A O 1
ATOM 1236 N N . ARG A 1 158 ? 20.301 -8.249 -0.234 1.00 95.12 158 ARG A N 1
ATOM 1237 C CA . ARG A 1 158 ? 21.263 -7.280 0.315 1.00 95.12 158 ARG A CA 1
ATOM 1238 C C . ARG A 1 158 ? 20.883 -5.846 -0.026 1.00 95.12 158 ARG A C 1
ATOM 1240 O O . ARG A 1 158 ? 20.269 -5.589 -1.061 1.00 95.12 158 ARG A O 1
ATOM 1247 N N . CYS A 1 159 ? 21.268 -4.913 0.838 1.00 95.25 159 CYS A N 1
ATOM 1248 C CA . CYS A 1 159 ? 21.092 -3.486 0.598 1.00 95.25 159 CYS A CA 1
ATOM 1249 C C . CYS A 1 159 ? 22.050 -3.002 -0.508 1.00 95.25 159 CYS A C 1
ATOM 1251 O O . CYS A 1 159 ? 23.252 -3.202 -0.371 1.00 95.25 159 CYS A O 1
ATOM 1253 N N . PRO A 1 160 ? 21.586 -2.295 -1.556 1.00 94.81 160 PRO A N 1
ATOM 1254 C CA . PRO A 1 160 ? 22.475 -1.755 -2.592 1.00 94.81 160 PRO A CA 1
ATOM 1255 C C . PRO A 1 160 ? 23.328 -0.562 -2.123 1.00 94.81 160 PRO A C 1
ATOM 1257 O O . PRO A 1 160 ? 24.150 -0.072 -2.885 1.00 94.81 160 PRO A O 1
ATOM 1260 N N . ILE A 1 161 ? 23.105 -0.044 -0.907 1.00 93.94 161 ILE A N 1
ATOM 1261 C CA . ILE A 1 161 ? 23.878 1.078 -0.348 1.00 93.94 161 ILE A CA 1
ATOM 1262 C C . ILE A 1 161 ? 25.009 0.572 0.551 1.00 93.94 161 ILE A C 1
ATOM 1264 O O . ILE A 1 161 ? 26.151 0.975 0.363 1.00 93.94 161 ILE A O 1
ATOM 1268 N N . CYS A 1 162 ? 24.696 -0.294 1.521 1.00 93.06 162 CYS A N 1
ATOM 1269 C CA . CYS A 1 162 ? 25.662 -0.773 2.517 1.00 93.06 162 CYS A CA 1
ATOM 1270 C C . CYS A 1 162 ? 26.045 -2.248 2.404 1.00 93.06 162 CYS A C 1
ATOM 1272 O O . CYS A 1 162 ? 26.865 -2.710 3.183 1.00 93.06 162 CYS A O 1
ATOM 1274 N N . GLU A 1 163 ? 25.448 -2.994 1.474 1.00 92.56 163 GLU A N 1
ATOM 1275 C CA . GLU A 1 163 ? 25.680 -4.432 1.259 1.00 92.56 163 GLU A CA 1
ATOM 1276 C C . GLU A 1 163 ? 25.287 -5.366 2.418 1.00 92.56 163 GLU A C 1
ATOM 1278 O O . GLU A 1 163 ? 25.387 -6.590 2.270 1.00 92.56 163 GLU A O 1
ATOM 1283 N N . ASP A 1 164 ? 24.743 -4.818 3.510 1.00 93.75 164 ASP A N 1
ATOM 1284 C CA . ASP A 1 164 ? 24.166 -5.588 4.613 1.00 93.75 164 ASP A CA 1
ATOM 1285 C C . ASP A 1 164 ? 23.055 -6.523 4.132 1.00 93.75 164 ASP A C 1
ATOM 1287 O O . ASP A 1 164 ? 22.224 -6.177 3.278 1.00 93.75 164 ASP A O 1
ATOM 1291 N N . GLU A 1 165 ? 22.998 -7.703 4.742 1.00 94.56 165 GLU A N 1
ATOM 1292 C CA . GLU A 1 165 ? 21.938 -8.672 4.498 1.00 94.56 165 GLU A CA 1
ATOM 1293 C C . GLU A 1 165 ? 20.588 -8.140 4.991 1.00 94.56 165 GLU A C 1
ATOM 1295 O O . GLU A 1 165 ? 20.434 -7.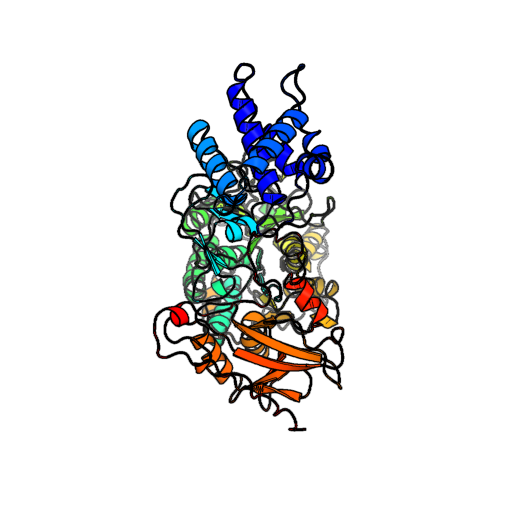685 6.123 1.00 94.56 165 GLU A O 1
ATOM 1300 N N . CYS A 1 166 ? 19.597 -8.186 4.104 1.00 89.75 166 CYS A N 1
ATOM 1301 C CA . CYS A 1 166 ? 18.237 -7.713 4.350 1.00 89.75 166 CYS A CA 1
ATOM 1302 C C . CYS A 1 166 ? 17.220 -8.858 4.285 1.00 89.75 166 CYS A C 1
ATOM 1304 O O . CYS A 1 166 ? 16.281 -8.865 5.075 1.00 89.75 166 CYS A O 1
ATOM 1306 N N . ASN A 1 167 ? 17.400 -9.803 3.349 1.00 91.31 167 ASN A N 1
ATOM 1307 C CA . ASN A 1 167 ? 16.523 -10.961 3.108 1.00 91.31 167 ASN A CA 1
ATOM 1308 C C . ASN A 1 167 ? 15.022 -10.615 3.138 1.00 91.31 167 ASN A C 1
ATOM 1310 O O . ASN A 1 167 ? 14.207 -11.314 3.742 1.00 91.31 167 ASN A O 1
ATOM 1314 N N . MET A 1 168 ? 14.657 -9.502 2.499 1.00 91.94 168 MET A N 1
ATOM 1315 C CA . MET A 1 168 ? 13.277 -9.026 2.458 1.00 91.94 168 MET A CA 1
ATOM 1316 C C . MET A 1 168 ? 12.576 -9.508 1.198 1.00 91.94 168 MET A C 1
ATOM 1318 O O . MET A 1 168 ? 13.115 -9.393 0.100 1.00 91.94 168 MET A O 1
ATOM 1322 N N . VAL A 1 169 ? 11.332 -9.958 1.344 1.00 93.19 169 VAL A N 1
ATOM 1323 C CA . VAL A 1 169 ? 10.448 -10.240 0.212 1.00 93.19 169 VAL A CA 1
ATOM 1324 C C . VAL A 1 169 ? 9.402 -9.140 0.129 1.00 93.19 169 VAL A C 1
ATOM 1326 O O . VAL A 1 169 ? 8.680 -8.888 1.094 1.00 93.19 169 VAL A O 1
ATOM 1329 N N . ILE A 1 170 ? 9.340 -8.476 -1.020 1.00 93.75 170 ILE A N 1
ATOM 1330 C CA . ILE A 1 170 ? 8.516 -7.299 -1.262 1.00 93.75 170 ILE A CA 1
ATOM 1331 C C . ILE A 1 170 ? 7.553 -7.587 -2.410 1.00 93.75 170 ILE A C 1
ATOM 1333 O O . ILE A 1 170 ? 7.955 -7.903 -3.528 1.00 93.75 170 ILE A O 1
ATOM 1337 N N . ARG A 1 171 ? 6.260 -7.460 -2.134 1.00 93.25 171 ARG A N 1
ATOM 1338 C CA . ARG A 1 171 ? 5.180 -7.589 -3.102 1.00 93.25 171 ARG A CA 1
ATOM 1339 C C . ARG A 1 171 ? 4.897 -6.229 -3.730 1.00 93.25 171 ARG A C 1
ATOM 1341 O O . ARG A 1 171 ? 4.548 -5.282 -3.029 1.00 93.25 171 ARG A O 1
ATOM 1348 N N . GLN A 1 172 ? 5.018 -6.149 -5.049 1.00 92.62 172 GLN A N 1
ATOM 1349 C CA . GLN A 1 172 ? 4.675 -4.960 -5.826 1.00 92.62 172 GLN A CA 1
ATOM 1350 C C . GLN A 1 172 ? 3.294 -5.128 -6.460 1.00 92.62 172 GLN A C 1
ATOM 1352 O O . GLN A 1 172 ? 2.888 -6.242 -6.795 1.00 92.62 172 GLN A O 1
ATOM 1357 N N . LEU A 1 173 ? 2.565 -4.024 -6.628 1.00 93.69 173 LEU A N 1
ATOM 1358 C CA . LEU A 1 173 ? 1.300 -4.038 -7.355 1.00 93.69 173 LEU A CA 1
ATOM 1359 C C . LEU A 1 173 ? 1.587 -4.294 -8.849 1.00 93.69 173 LEU A C 1
ATOM 1361 O O . LEU A 1 173 ? 2.336 -3.515 -9.446 1.00 93.69 173 LEU A O 1
ATOM 1365 N N . PRO A 1 174 ? 1.023 -5.349 -9.470 1.00 92.56 174 PRO A N 1
ATOM 1366 C CA . PRO A 1 174 ? 1.152 -5.551 -10.910 1.00 92.56 174 PRO A CA 1
ATOM 1367 C C . PRO A 1 174 ? 0.590 -4.347 -11.685 1.00 92.56 174 PRO A C 1
ATOM 1369 O O . PRO A 1 174 ? -0.448 -3.813 -11.295 1.00 92.56 174 PRO A O 1
ATOM 1372 N N . PRO A 1 175 ? 1.206 -3.928 -12.803 1.00 90.69 175 PRO A N 1
ATOM 1373 C CA . PRO A 1 175 ? 0.813 -2.713 -13.522 1.00 90.69 175 PRO A CA 1
ATOM 1374 C C . PRO A 1 175 ? -0.592 -2.799 -14.135 1.00 90.69 175 PRO A C 1
ATOM 1376 O O . PRO A 1 175 ? -1.256 -1.787 -14.346 1.00 90.69 175 PRO A O 1
ATOM 1379 N N . THR A 1 176 ? -1.053 -4.013 -14.423 1.00 93.12 176 THR A N 1
ATOM 1380 C CA . THR A 1 176 ? -2.385 -4.314 -14.962 1.00 93.12 176 THR A CA 1
ATOM 1381 C C . THR A 1 176 ? -3.441 -4.506 -13.874 1.00 93.12 176 THR A C 1
ATOM 1383 O O . THR A 1 176 ? -4.624 -4.600 -14.189 1.00 93.12 176 THR A O 1
ATOM 1386 N N . LYS A 1 177 ? -3.038 -4.519 -12.599 1.00 93.94 177 LYS A N 1
ATOM 1387 C CA . LYS A 1 177 ? -3.909 -4.668 -11.432 1.00 93.94 177 LYS A CA 1
ATOM 1388 C C . LYS A 1 177 ? -4.208 -3.306 -10.795 1.00 93.94 177 LYS A C 1
ATOM 1390 O O . LYS A 1 177 ? -3.467 -2.343 -10.988 1.00 93.94 177 LYS A O 1
ATOM 1395 N N . ARG A 1 178 ? -5.289 -3.211 -10.017 1.00 94.81 178 ARG A N 1
ATOM 1396 C CA . ARG A 1 178 ? -5.595 -2.038 -9.181 1.00 94.81 178 ARG A CA 1
ATOM 1397 C C . ARG A 1 178 ? -5.462 -2.397 -7.693 1.00 94.81 178 ARG A C 1
ATOM 1399 O O . ARG A 1 178 ? -5.616 -3.564 -7.338 1.00 94.81 178 ARG A O 1
ATOM 1406 N N . PRO A 1 179 ? -5.160 -1.432 -6.809 1.00 95.81 179 PRO A N 1
ATOM 1407 C CA . PRO A 1 179 ? -4.939 -1.713 -5.399 1.00 95.81 179 PRO A CA 1
ATOM 1408 C C . PRO A 1 179 ? -6.200 -2.228 -4.698 1.00 95.81 179 PRO A C 1
ATOM 1410 O O . PRO A 1 179 ? -7.321 -1.807 -4.996 1.00 95.81 179 PRO A O 1
ATOM 1413 N N . VAL A 1 180 ? -5.982 -3.104 -3.722 1.00 97.00 180 VAL A N 1
ATOM 1414 C CA . VAL A 1 180 ? -6.953 -3.498 -2.699 1.00 97.00 180 VAL A CA 1
ATOM 1415 C C . VAL A 1 180 ? -6.766 -2.601 -1.478 1.00 97.00 180 VAL A C 1
ATOM 1417 O O . VAL A 1 180 ? -5.683 -2.571 -0.886 1.00 97.00 180 VAL A O 1
ATOM 1420 N N . ILE A 1 181 ? -7.818 -1.876 -1.101 1.00 97.62 181 ILE A N 1
ATOM 1421 C CA . ILE A 1 181 ? -7.797 -0.866 -0.039 1.00 97.62 181 ILE A CA 1
ATOM 1422 C C . ILE A 1 181 ? -8.629 -1.350 1.149 1.00 97.62 181 ILE A C 1
ATOM 1424 O O . ILE A 1 181 ? -9.790 -1.720 0.987 1.00 97.62 181 ILE A O 1
ATOM 1428 N N . LEU A 1 182 ? -8.049 -1.294 2.346 1.00 98.31 182 LEU A N 1
ATOM 1429 C CA . LEU A 1 182 ? -8.706 -1.584 3.617 1.00 98.31 182 LEU A CA 1
ATOM 1430 C C . LEU A 1 182 ? -8.760 -0.323 4.492 1.00 98.31 182 LEU A C 1
ATOM 1432 O O . LEU A 1 182 ? -7.741 0.322 4.734 1.00 98.31 182 LEU A O 1
ATOM 1436 N N . SER A 1 183 ? -9.945 0.012 4.990 1.00 98.19 183 SER A N 1
ATOM 1437 C CA . SER A 1 183 ? -10.180 1.115 5.923 1.00 98.19 183 SER A CA 1
ATOM 1438 C C . SER A 1 183 ? -10.748 0.569 7.229 1.00 98.19 183 SER A C 1
ATOM 1440 O O . SER A 1 183 ? -11.760 -0.129 7.212 1.00 98.19 183 SER A O 1
ATOM 1442 N N . LEU A 1 184 ? -10.098 0.878 8.351 1.00 98.50 184 LEU A N 1
ATOM 1443 C CA . LEU A 1 184 ? -10.470 0.402 9.683 1.00 98.50 184 LEU A CA 1
ATOM 1444 C C . LEU A 1 184 ? -10.935 1.567 10.561 1.00 98.50 184 LEU A C 1
ATOM 1446 O O . LEU A 1 184 ? -10.161 2.475 10.881 1.00 98.50 184 LEU A O 1
ATOM 1450 N N . ASP A 1 185 ? -12.199 1.518 10.970 1.00 97.62 185 ASP A N 1
ATOM 1451 C CA . ASP A 1 185 ? -12.820 2.564 11.780 1.00 97.62 185 ASP A CA 1
ATOM 1452 C C . ASP A 1 185 ? -12.303 2.597 13.225 1.00 97.62 185 ASP A C 1
ATOM 1454 O O . ASP A 1 185 ? -11.865 1.584 13.784 1.00 97.62 185 ASP A O 1
ATOM 1458 N N . GLY A 1 186 ? -12.435 3.767 13.857 1.00 95.75 186 GLY A N 1
ATOM 1459 C CA . GLY A 1 186 ? -12.299 3.929 15.302 1.00 95.75 186 GLY A CA 1
ATOM 1460 C C . GLY A 1 186 ? -13.519 3.427 16.083 1.00 95.75 186 GLY A C 1
ATOM 1461 O O . GLY A 1 186 ? -14.604 3.217 15.533 1.00 95.75 186 GLY A O 1
ATOM 1462 N N . GLY A 1 187 ? -13.353 3.205 17.394 1.00 91.94 187 GLY A N 1
ATOM 1463 C CA . GLY A 1 187 ? -14.448 2.670 18.216 1.00 91.94 187 GLY A CA 1
ATOM 1464 C C . GLY A 1 187 ? -14.149 2.227 19.651 1.00 91.94 187 GLY A C 1
ATOM 1465 O O . GLY A 1 187 ? -15.072 1.752 20.315 1.00 91.94 187 GLY A O 1
ATOM 1466 N N . GLY A 1 188 ? -12.925 2.391 20.167 1.00 92.12 188 GLY A N 1
ATOM 1467 C CA . GLY A 1 188 ? -12.586 2.005 21.546 1.00 92.12 188 GLY A CA 1
ATOM 1468 C C . GLY A 1 188 ? -12.729 0.495 21.779 1.00 92.12 188 GLY A C 1
ATOM 1469 O O . GLY A 1 188 ? -12.295 -0.294 20.942 1.00 92.12 188 GLY A O 1
ATOM 1470 N N . VAL A 1 189 ? -13.373 0.079 22.878 1.00 93.62 189 VAL A N 1
ATOM 1471 C CA . VAL A 1 189 ? -13.641 -1.344 23.199 1.00 93.62 189 VAL A CA 1
ATOM 1472 C C . VAL A 1 189 ? -14.402 -2.087 22.096 1.00 93.62 189 VAL A C 1
ATOM 1474 O O . VAL A 1 189 ? -14.292 -3.305 21.973 1.00 93.62 189 VAL A O 1
ATOM 1477 N N . ARG A 1 190 ? -15.123 -1.362 21.237 1.00 95.12 190 ARG A N 1
ATOM 1478 C CA . ARG A 1 190 ? -15.847 -1.940 20.103 1.00 95.12 190 ARG A CA 1
ATOM 1479 C C . ARG A 1 190 ? -14.935 -2.432 18.976 1.00 95.12 190 ARG A C 1
ATOM 1481 O O . ARG A 1 190 ? -15.412 -3.088 18.056 1.00 95.12 190 ARG A O 1
ATOM 1488 N N . GLY A 1 191 ? -13.623 -2.189 19.053 1.00 95.94 191 GLY A N 1
ATOM 1489 C CA . GLY A 1 191 ? -12.643 -2.824 18.163 1.00 95.94 191 GLY A CA 1
ATOM 1490 C C . GLY A 1 191 ? -12.725 -4.353 18.159 1.00 95.94 191 GLY A C 1
ATOM 1491 O O . GLY A 1 191 ? -12.341 -4.977 17.175 1.00 95.94 191 GLY A O 1
ATOM 1492 N N . LEU A 1 192 ? -13.307 -4.962 19.199 1.00 96.25 192 LEU A N 1
ATOM 1493 C CA . LEU A 1 192 ? -13.578 -6.396 19.221 1.00 96.25 192 LEU A CA 1
ATOM 1494 C C . LEU A 1 192 ? -14.545 -6.840 18.107 1.00 96.25 192 LEU A C 1
ATOM 1496 O O . LEU A 1 192 ? -14.331 -7.889 17.510 1.00 96.25 192 LEU A O 1
ATOM 1500 N N . VAL A 1 193 ? -15.542 -6.015 17.762 1.00 97.06 193 VAL A N 1
ATOM 1501 C CA . VAL A 1 193 ? -16.456 -6.263 16.630 1.00 97.06 193 VAL A CA 1
ATOM 1502 C C . VAL A 1 193 ? -15.688 -6.249 15.311 1.00 97.06 193 VAL A C 1
ATOM 1504 O O . VAL A 1 193 ? -15.812 -7.172 14.509 1.00 97.06 193 VAL A O 1
ATOM 1507 N N . GLN A 1 194 ? -14.838 -5.238 15.116 1.00 97.56 194 GLN A N 1
ATOM 1508 C CA . GLN A 1 194 ? -13.989 -5.118 13.929 1.00 97.56 194 GLN A CA 1
ATOM 1509 C C . GLN A 1 194 ? -13.078 -6.344 13.771 1.00 97.56 194 GLN A C 1
ATOM 1511 O O . GLN A 1 194 ? -13.029 -6.947 12.700 1.00 97.56 194 GLN A O 1
ATOM 1516 N N . LEU A 1 195 ? -12.386 -6.746 14.841 1.00 98.00 195 LEU A N 1
ATOM 1517 C CA . LEU A 1 195 ? -11.514 -7.922 14.836 1.00 98.00 195 LEU A CA 1
ATOM 1518 C C . LEU A 1 195 ? -12.303 -9.218 14.613 1.00 98.00 195 LEU A C 1
ATOM 1520 O O . LEU A 1 195 ? -11.839 -10.084 13.877 1.00 98.00 195 LEU A O 1
ATOM 1524 N N . GLY A 1 196 ? -13.503 -9.342 15.183 1.00 97.88 196 GLY A N 1
ATOM 1525 C CA . GLY A 1 196 ? -14.381 -10.494 14.992 1.00 97.88 196 GLY A CA 1
ATOM 1526 C C . GLY A 1 196 ? -14.833 -10.662 13.540 1.00 97.88 196 GLY A C 1
ATOM 1527 O O . GLY A 1 196 ? -14.762 -11.764 12.989 1.00 97.88 196 GLY A O 1
ATOM 1528 N N . LEU A 1 197 ? -15.200 -9.556 12.885 1.00 98.25 197 LEU A N 1
ATOM 1529 C CA . LEU A 1 197 ? -15.518 -9.511 11.455 1.00 98.25 197 LEU A CA 1
ATOM 1530 C C . LEU A 1 197 ? -14.304 -9.886 10.592 1.00 98.25 197 LEU A C 1
ATOM 1532 O O . LEU A 1 197 ? -14.430 -10.699 9.676 1.00 98.25 197 LEU A O 1
ATOM 1536 N N . LEU A 1 198 ? -13.113 -9.367 10.912 1.00 98.19 198 LEU A N 1
ATOM 1537 C CA . LEU A 1 198 ? -11.871 -9.744 10.226 1.00 98.19 198 LEU A CA 1
ATOM 1538 C C . LEU A 1 198 ? -11.525 -11.229 10.426 1.00 98.19 198 LEU A C 1
ATOM 1540 O O . LEU A 1 198 ? -11.101 -11.877 9.474 1.00 98.19 198 LEU A O 1
ATOM 1544 N N . CYS A 1 199 ? -11.766 -11.801 11.611 1.00 97.31 199 CYS A N 1
ATOM 1545 C CA . CYS A 1 199 ? -11.591 -13.235 11.875 1.00 97.31 199 CYS A CA 1
ATOM 1546 C C . CYS A 1 199 ? -12.568 -14.100 11.077 1.00 97.31 199 CYS A C 1
ATOM 1548 O O . CYS A 1 199 ? -12.211 -15.175 10.592 1.00 97.31 199 CYS A O 1
ATOM 1550 N N . ALA A 1 200 ? -13.830 -13.680 10.985 1.00 97.44 200 ALA A N 1
ATOM 1551 C CA . ALA A 1 200 ? -14.823 -14.365 10.167 1.00 97.44 200 ALA A CA 1
ATOM 1552 C C . ALA A 1 200 ? -14.443 -14.308 8.683 1.00 97.44 200 ALA A C 1
ATOM 1554 O O . ALA A 1 200 ? -14.516 -15.326 7.993 1.00 97.44 200 ALA A O 1
ATOM 1555 N N . LEU A 1 201 ? -13.947 -13.155 8.225 1.00 97.62 201 LEU A N 1
ATOM 1556 C CA . LEU A 1 201 ? -13.481 -12.975 6.857 1.00 97.62 201 LEU A CA 1
ATOM 1557 C C . LEU A 1 201 ? -12.267 -13.860 6.566 1.00 97.62 201 LEU A C 1
ATOM 1559 O O . LEU A 1 201 ? -12.317 -14.612 5.600 1.00 97.62 201 LEU A O 1
ATOM 1563 N N . GLU A 1 202 ? -11.240 -13.844 7.424 1.00 95.81 202 GLU A N 1
ATOM 1564 C CA . GLU A 1 202 ? -10.024 -14.669 7.305 1.00 95.81 202 GLU A CA 1
ATOM 1565 C C . GLU A 1 202 ? -10.366 -16.156 7.135 1.00 95.81 202 GLU A C 1
ATOM 1567 O O . GLU A 1 202 ? -9.871 -16.820 6.222 1.00 95.81 202 GLU A O 1
ATOM 1572 N N . ARG A 1 203 ? -11.297 -16.665 7.956 1.00 94.75 203 ARG A N 1
ATOM 1573 C CA . ARG A 1 203 ? -11.792 -18.049 7.873 1.00 94.75 203 ARG A CA 1
ATOM 1574 C C . ARG A 1 203 ? -12.531 -18.336 6.564 1.00 94.75 203 ARG A C 1
ATOM 1576 O O . ARG A 1 203 ? -12.365 -19.416 6.002 1.00 94.75 203 ARG A O 1
ATOM 1583 N N . ARG A 1 204 ? -13.344 -17.392 6.078 1.00 95.12 204 ARG A N 1
ATOM 1584 C CA . ARG A 1 204 ? -14.107 -17.526 4.825 1.00 95.12 204 ARG A CA 1
ATOM 1585 C C . ARG A 1 204 ? -13.235 -17.442 3.576 1.00 95.12 204 ARG A C 1
ATOM 1587 O O . ARG A 1 204 ? -13.572 -18.087 2.592 1.00 95.12 204 ARG A O 1
ATOM 1594 N N . ILE A 1 205 ? -12.149 -16.673 3.577 1.00 94.50 205 ILE A N 1
ATOM 1595 C CA . ILE A 1 205 ? -11.264 -16.544 2.404 1.00 94.50 205 ILE A CA 1
ATOM 1596 C C . ILE A 1 205 ? -10.095 -17.535 2.435 1.00 94.50 205 ILE A C 1
ATOM 1598 O O . ILE A 1 205 ? -9.512 -17.820 1.393 1.00 94.50 205 ILE A O 1
ATOM 1602 N N . GLY A 1 206 ? -9.752 -18.082 3.606 1.00 91.06 206 GLY A N 1
ATOM 1603 C CA . GLY A 1 206 ? -8.671 -19.060 3.761 1.00 91.06 206 GLY A CA 1
ATOM 1604 C C . GLY A 1 206 ? -7.264 -18.485 3.557 1.00 91.06 206 GLY A C 1
ATOM 1605 O O . GLY A 1 206 ? -6.317 -19.247 3.374 1.00 91.06 206 GLY A O 1
ATOM 1606 N N . ILE A 1 207 ? -7.119 -17.157 3.580 1.00 89.50 207 ILE A N 1
ATOM 1607 C CA . ILE A 1 207 ? -5.842 -16.441 3.488 1.00 89.50 207 ILE A CA 1
ATOM 1608 C C . ILE A 1 207 ? -5.731 -15.430 4.636 1.00 89.50 207 ILE A C 1
ATOM 1610 O O . ILE A 1 207 ? -6.745 -14.826 4.992 1.00 89.50 207 ILE A O 1
ATOM 1614 N N . PRO A 1 208 ? -4.529 -15.197 5.195 1.00 92.00 208 PRO A N 1
ATOM 1615 C CA . PRO A 1 208 ? -4.349 -14.216 6.260 1.00 92.00 208 PRO A CA 1
ATOM 1616 C C . PRO A 1 208 ? -4.742 -12.808 5.811 1.00 92.00 208 PRO A C 1
ATOM 1618 O O . PRO A 1 208 ? -4.294 -12.350 4.752 1.00 92.00 208 PRO A O 1
ATOM 1621 N N . ILE A 1 209 ? -5.485 -12.078 6.646 1.00 93.88 209 ILE A N 1
ATOM 1622 C CA . ILE A 1 209 ? -5.895 -10.690 6.373 1.00 93.88 209 ILE A CA 1
ATOM 1623 C C . ILE A 1 209 ? -4.674 -9.804 6.125 1.00 93.88 209 ILE A C 1
ATOM 1625 O O . ILE A 1 209 ? -4.693 -8.993 5.204 1.00 93.88 209 ILE A O 1
ATOM 1629 N N . GLY A 1 210 ? -3.581 -10.028 6.864 1.00 91.56 210 GLY A N 1
ATOM 1630 C CA . GLY A 1 210 ? -2.300 -9.327 6.701 1.00 91.56 210 GLY A CA 1
ATOM 1631 C C . GLY A 1 210 ? -1.711 -9.373 5.281 1.00 91.56 210 GLY A C 1
ATOM 1632 O O . GLY A 1 210 ? -0.921 -8.508 4.913 1.00 91.56 210 GLY A O 1
ATOM 1633 N N . SER A 1 211 ? -2.112 -10.355 4.466 1.00 89.69 211 SER A N 1
ATOM 1634 C CA . SER A 1 211 ? -1.637 -10.545 3.087 1.00 89.69 211 SER A CA 1
ATOM 1635 C C . SER A 1 211 ? -2.583 -9.991 2.011 1.00 89.69 211 SER A C 1
ATOM 1637 O O . SER A 1 211 ? -2.226 -9.942 0.828 1.00 89.69 211 SER A O 1
ATOM 1639 N N . LEU A 1 212 ? -3.793 -9.582 2.402 1.00 93.19 212 LEU A N 1
ATOM 1640 C CA . LEU A 1 212 ? -4.859 -9.201 1.482 1.00 93.19 212 LEU A CA 1
ATOM 1641 C C . LEU A 1 212 ? -4.651 -7.797 0.878 1.00 93.19 212 LEU A C 1
ATOM 1643 O O . LEU A 1 212 ? -4.523 -7.719 -0.348 1.00 93.19 212 LEU A O 1
ATOM 1647 N N . PRO A 1 213 ? -4.599 -6.698 1.659 1.00 96.12 213 PRO A N 1
ATOM 1648 C CA . PRO A 1 213 ? -4.593 -5.353 1.098 1.00 96.12 213 PRO A CA 1
ATOM 1649 C C . PRO A 1 213 ? -3.228 -4.921 0.551 1.00 96.12 213 PRO A C 1
ATOM 1651 O O . PRO A 1 213 ? -2.163 -5.303 1.041 1.00 96.12 213 PRO A O 1
ATOM 1654 N N . ASP A 1 214 ? -3.275 -4.052 -0.454 1.00 96.50 214 ASP A N 1
ATOM 1655 C CA . ASP A 1 214 ? -2.141 -3.245 -0.909 1.00 96.50 214 ASP A CA 1
ATOM 1656 C C . ASP A 1 214 ? -1.985 -1.995 -0.041 1.00 96.50 214 ASP A C 1
ATOM 1658 O O . ASP A 1 214 ? -0.866 -1.551 0.212 1.00 96.50 214 ASP A O 1
ATOM 1662 N N . TYR A 1 215 ? -3.100 -1.460 0.462 1.00 97.81 215 TYR A N 1
ATOM 1663 C CA . TYR A 1 215 ? -3.129 -0.293 1.332 1.00 97.81 215 TYR A CA 1
ATOM 1664 C C . TYR A 1 215 ? -4.120 -0.473 2.481 1.00 97.81 215 TYR A C 1
ATOM 1666 O O . TYR A 1 215 ? -5.275 -0.825 2.255 1.00 97.81 215 TYR A O 1
ATOM 1674 N N . CYS A 1 216 ? -3.673 -0.207 3.705 1.00 98.12 216 CYS A N 1
ATOM 1675 C CA . CYS A 1 216 ? -4.494 -0.172 4.904 1.00 98.12 216 CYS A CA 1
ATOM 1676 C C . CYS A 1 216 ? -4.383 1.193 5.589 1.00 98.12 216 CYS A C 1
ATOM 1678 O O . CYS A 1 216 ? -3.283 1.712 5.792 1.00 98.12 216 CYS A O 1
ATOM 1680 N N . ILE A 1 217 ? -5.516 1.743 6.020 1.00 98.44 217 ILE A N 1
ATOM 1681 C CA . ILE A 1 217 ? -5.563 2.923 6.882 1.00 98.44 217 ILE A CA 1
ATOM 1682 C C . ILE A 1 217 ? -6.467 2.681 8.092 1.00 98.44 217 ILE A C 1
ATOM 1684 O O . ILE A 1 217 ? -7.518 2.056 7.967 1.00 98.44 217 ILE A O 1
ATOM 1688 N N . GLY A 1 218 ? -6.056 3.164 9.264 1.00 98.19 218 GLY A N 1
ATOM 1689 C CA . GLY A 1 218 ? -6.813 2.992 10.503 1.00 98.19 218 GLY A CA 1
ATOM 1690 C C . GLY A 1 218 ? -6.902 4.257 11.351 1.00 98.19 218 GLY A C 1
ATOM 1691 O O . GLY A 1 218 ? -5.950 5.037 11.423 1.00 98.19 218 GLY A O 1
ATOM 1692 N N . THR A 1 219 ? -8.033 4.430 12.034 1.00 98.00 219 THR A N 1
ATOM 1693 C CA . THR A 1 219 ? -8.247 5.491 13.030 1.00 98.00 219 THR A CA 1
ATOM 1694 C C . THR A 1 219 ? -8.476 4.877 14.409 1.00 98.00 219 THR A C 1
ATOM 1696 O O . THR A 1 219 ? -9.238 3.922 14.536 1.00 98.00 219 THR A O 1
ATOM 1699 N N . SER A 1 220 ? -7.862 5.426 15.462 1.00 95.81 220 SER A N 1
ATOM 1700 C CA . SER A 1 220 ? -8.069 4.990 16.850 1.00 95.81 220 SER A CA 1
ATOM 1701 C C . SER A 1 220 ? -7.829 3.485 17.014 1.00 95.81 220 SER A C 1
ATOM 1703 O O . SER A 1 220 ? -6.758 2.993 16.662 1.00 95.81 220 SER A O 1
ATOM 1705 N N . VAL A 1 221 ? -8.796 2.717 17.521 1.00 96.62 221 VAL A N 1
ATOM 1706 C CA . VAL A 1 221 ? -8.656 1.255 17.620 1.00 96.62 221 VAL A CA 1
ATOM 1707 C C . VAL A 1 221 ? -8.351 0.589 16.270 1.00 96.62 221 VAL A C 1
ATOM 1709 O O . VAL A 1 221 ? -7.552 -0.340 16.233 1.00 96.62 221 VAL A O 1
ATOM 1712 N N . GLY A 1 222 ? -8.868 1.117 15.155 1.00 97.75 222 GLY A N 1
ATOM 1713 C CA . GLY A 1 222 ? -8.516 0.667 13.809 1.00 97.75 222 GLY A CA 1
ATOM 1714 C C . GLY A 1 222 ? -7.044 0.896 13.457 1.00 97.75 222 GLY A C 1
ATOM 1715 O O . GLY A 1 222 ? -6.459 0.101 12.725 1.00 97.75 222 GLY A O 1
ATOM 1716 N N . ALA A 1 223 ? -6.400 1.929 14.015 1.00 97.69 223 ALA A N 1
ATOM 1717 C CA . ALA A 1 223 ? -4.956 2.127 13.885 1.00 97.69 223 ALA A CA 1
ATOM 1718 C C . ALA A 1 223 ? -4.169 1.048 14.645 1.00 97.69 223 ALA A C 1
ATOM 1720 O O . ALA A 1 223 ? -3.170 0.550 14.129 1.00 97.69 223 ALA A O 1
ATOM 1721 N N . LEU A 1 224 ? -4.633 0.649 15.836 1.00 96.94 224 LEU A N 1
ATOM 1722 C CA . LEU A 1 224 ? -4.033 -0.463 16.583 1.00 96.94 224 LEU A CA 1
ATOM 1723 C C . LEU A 1 224 ? -4.190 -1.790 15.826 1.00 96.94 224 LEU A C 1
ATOM 1725 O O . LEU A 1 224 ? -3.196 -2.485 15.624 1.00 96.94 224 LEU A O 1
ATOM 1729 N N . SER A 1 225 ? -5.394 -2.084 15.318 1.00 97.31 225 SER A N 1
ATOM 1730 C CA . SER A 1 225 ? -5.652 -3.248 14.459 1.00 97.31 225 SER A CA 1
ATOM 1731 C C . SER A 1 225 ? -4.730 -3.256 13.236 1.00 97.31 225 SER A C 1
ATOM 1733 O O . SER A 1 225 ? -4.138 -4.283 12.911 1.00 97.31 225 SER A O 1
ATOM 1735 N N . ALA A 1 226 ? -4.553 -2.106 12.575 1.00 97.19 226 ALA A N 1
ATOM 1736 C CA . ALA A 1 226 ? -3.675 -1.996 11.413 1.00 97.19 226 ALA A CA 1
ATOM 1737 C C . ALA A 1 226 ? -2.200 -2.269 11.763 1.00 97.19 226 ALA A C 1
ATOM 1739 O O . ALA A 1 226 ? -1.501 -2.966 11.025 1.00 97.19 226 ALA A O 1
ATOM 1740 N N . ILE A 1 227 ? -1.721 -1.746 12.896 1.00 96.00 227 ILE A N 1
ATOM 1741 C CA . ILE A 1 227 ? -0.352 -1.987 13.367 1.00 96.00 227 ILE A CA 1
ATOM 1742 C C . ILE A 1 227 ? -0.140 -3.477 13.644 1.00 96.00 227 ILE A C 1
ATOM 1744 O O . ILE A 1 227 ? 0.857 -4.045 13.191 1.00 96.00 227 ILE A O 1
ATOM 1748 N N . ASP A 1 228 ? -1.067 -4.129 14.340 1.00 94.88 228 ASP A N 1
ATOM 1749 C CA . ASP A 1 228 ? -0.892 -5.534 14.694 1.00 94.88 228 ASP A CA 1
ATOM 1750 C C . ASP A 1 228 ? -0.956 -6.464 13.476 1.00 94.88 228 ASP A C 1
ATOM 1752 O O . ASP A 1 228 ? -0.064 -7.296 13.289 1.00 94.88 228 ASP A O 1
ATOM 1756 N N . LEU A 1 229 ? -1.933 -6.265 12.590 1.00 95.06 229 LEU A N 1
ATOM 1757 C CA . LEU A 1 229 ? -2.131 -7.113 11.412 1.00 95.06 229 LEU A CA 1
ATOM 1758 C C . LEU A 1 229 ? -1.046 -6.911 10.343 1.00 95.06 229 LEU A C 1
ATOM 1760 O O . LEU A 1 229 ? -0.531 -7.883 9.794 1.00 95.06 229 LEU A O 1
ATOM 1764 N N . PHE A 1 230 ? -0.684 -5.659 10.040 1.00 94.81 230 PHE A N 1
ATOM 1765 C CA . PHE A 1 230 ? 0.129 -5.333 8.857 1.00 94.81 230 PHE A CA 1
ATOM 1766 C C . PHE A 1 230 ? 1.571 -4.932 9.175 1.00 94.81 230 PHE A C 1
ATOM 1768 O O . PHE A 1 230 ? 2.431 -5.005 8.299 1.00 94.81 230 PHE A O 1
ATOM 1775 N N . VAL A 1 231 ? 1.867 -4.530 10.416 1.00 92.19 231 VAL A N 1
ATOM 1776 C CA . VAL A 1 231 ? 3.228 -4.146 10.835 1.00 92.19 231 VAL A CA 1
ATOM 1777 C C . VAL A 1 231 ? 3.852 -5.204 11.746 1.00 92.19 231 VAL A C 1
ATOM 1779 O O . VAL A 1 231 ? 5.042 -5.502 11.610 1.00 92.19 231 VAL A O 1
ATOM 1782 N N . ASN A 1 232 ? 3.085 -5.789 12.671 1.00 91.50 232 ASN A N 1
ATOM 1783 C CA . ASN A 1 232 ? 3.546 -6.888 13.527 1.00 91.50 232 ASN A CA 1
ATOM 1784 C C . ASN A 1 232 ? 3.354 -8.274 12.911 1.00 91.50 232 ASN A C 1
ATOM 1786 O O . ASN A 1 232 ? 4.101 -9.179 13.276 1.00 91.50 232 ASN A O 1
ATOM 1790 N N . GLY A 1 233 ? 2.398 -8.434 11.994 1.00 91.12 233 GLY A N 1
ATOM 1791 C CA . GLY A 1 233 ? 2.065 -9.731 11.404 1.00 91.12 233 GLY A CA 1
ATOM 1792 C C . GLY A 1 233 ? 1.361 -10.677 12.369 1.00 91.12 233 GLY A C 1
ATOM 1793 O O . GLY A 1 233 ? 1.528 -11.890 12.272 1.00 91.12 233 GLY A O 1
ATOM 1794 N N . VAL A 1 234 ? 0.600 -10.127 13.315 1.00 93.56 234 VAL A N 1
ATOM 1795 C CA . VAL A 1 234 ? -0.271 -10.902 14.201 1.00 93.56 234 VAL A CA 1
ATOM 1796 C C . VAL A 1 234 ? -1.508 -11.329 13.407 1.00 93.56 234 VAL A C 1
ATOM 1798 O O . VAL A 1 234 ? -2.022 -10.559 12.599 1.00 93.56 234 VAL A O 1
ATOM 1801 N N . SER A 1 235 ? -1.985 -12.559 13.605 1.00 94.38 235 SER A N 1
ATOM 1802 C CA . SER A 1 235 ? -3.218 -13.030 12.961 1.00 94.38 235 SER A CA 1
ATOM 1803 C C . SER A 1 235 ? -4.452 -12.333 13.532 1.00 94.38 235 SER A C 1
ATOM 1805 O O . SER A 1 235 ? -4.464 -11.934 14.701 1.00 94.38 235 SER A O 1
ATOM 1807 N N . ALA A 1 236 ? -5.526 -12.250 12.739 1.00 95.44 236 ALA A N 1
ATOM 1808 C CA . ALA A 1 236 ? -6.781 -11.660 13.200 1.00 95.44 236 ALA A CA 1
ATOM 1809 C C . ALA A 1 236 ? -7.316 -12.369 14.457 1.00 95.44 236 ALA A C 1
ATOM 1811 O O . ALA A 1 236 ? -7.714 -11.699 15.409 1.00 95.44 236 ALA A O 1
ATOM 1812 N N . ASP A 1 237 ? -7.239 -13.705 14.504 1.00 96.00 237 ASP A N 1
ATOM 1813 C CA . ASP A 1 237 ? -7.670 -14.510 15.659 1.00 96.00 237 ASP A CA 1
ATOM 1814 C C . ASP A 1 237 ? -6.866 -14.191 16.930 1.00 96.00 237 ASP A C 1
ATOM 1816 O O . ASP A 1 237 ? -7.442 -13.998 18.003 1.00 96.00 237 ASP A O 1
ATOM 1820 N N . SER A 1 238 ? -5.542 -14.046 16.820 1.00 96.06 238 SER A N 1
ATOM 1821 C CA . SER A 1 238 ? -4.704 -13.689 17.968 1.00 96.06 238 SER A CA 1
ATOM 1822 C C . SER A 1 238 ? -4.981 -12.263 18.448 1.00 96.06 238 SER A C 1
ATOM 1824 O O . SER A 1 238 ? -5.017 -12.023 19.660 1.00 96.06 238 SER A O 1
ATOM 1826 N N . CYS A 1 239 ? -5.215 -11.316 17.532 1.00 95.69 239 CYS A N 1
ATOM 1827 C CA . CYS A 1 239 ? -5.669 -9.971 17.887 1.00 95.69 239 CYS A CA 1
ATOM 1828 C C . CYS A 1 239 ? -7.014 -10.031 18.624 1.00 95.69 239 CYS A C 1
ATOM 1830 O O . CYS A 1 239 ? -7.131 -9.479 19.714 1.00 95.69 239 CYS A O 1
ATOM 1832 N N . PHE A 1 240 ? -8.004 -10.751 18.086 1.00 97.00 240 PHE A N 1
ATOM 1833 C CA . PHE A 1 240 ? -9.337 -10.883 18.682 1.00 97.00 240 PHE A CA 1
ATOM 1834 C C . PHE A 1 240 ? -9.285 -11.450 20.108 1.00 97.00 240 PHE A C 1
ATOM 1836 O O . PHE A 1 240 ? -9.847 -10.858 21.027 1.00 97.00 240 PHE A O 1
ATOM 1843 N N . ARG A 1 241 ? -8.543 -12.543 20.333 1.00 96.31 241 ARG A N 1
ATOM 1844 C CA . ARG A 1 241 ? -8.439 -13.193 21.656 1.00 96.31 241 ARG A CA 1
ATOM 1845 C C . ARG A 1 241 ? -7.706 -12.355 22.702 1.00 96.31 241 ARG A C 1
ATOM 1847 O O . ARG A 1 241 ? -8.015 -12.438 23.889 1.00 96.31 241 ARG A O 1
ATOM 1854 N N . SER A 1 242 ? -6.704 -11.582 22.287 1.00 94.62 242 SER A N 1
ATOM 1855 C CA . SER A 1 242 ? -5.883 -10.776 23.204 1.00 94.62 242 SER A CA 1
ATOM 1856 C C . SER A 1 242 ? -6.490 -9.398 23.501 1.00 94.62 242 SER A C 1
ATOM 1858 O O . SER A 1 242 ? -6.195 -8.808 24.549 1.00 94.62 242 SER A O 1
ATOM 1860 N N . PHE A 1 243 ? -7.390 -8.912 22.640 1.00 95.44 243 PHE A N 1
ATOM 1861 C CA . PHE A 1 243 ? -7.988 -7.583 22.732 1.00 95.44 243 PHE A CA 1
ATOM 1862 C C . PHE A 1 243 ? -8.745 -7.303 24.046 1.00 95.44 243 PHE A C 1
ATOM 1864 O O . PHE A 1 243 ? -8.505 -6.239 24.624 1.00 95.44 243 PHE A O 1
ATOM 1871 N N . PRO A 1 244 ? -9.585 -8.203 24.605 1.00 95.81 244 PRO A N 1
ATOM 1872 C CA . PRO A 1 244 ? -10.306 -7.913 25.850 1.00 95.81 244 PRO A CA 1
ATOM 1873 C C . PRO A 1 244 ? -9.375 -7.585 27.025 1.00 95.81 244 PRO A C 1
ATOM 1875 O O . PRO A 1 244 ? -9.625 -6.661 27.802 1.00 95.81 244 PRO A O 1
ATOM 1878 N N . ASN A 1 245 ? -8.252 -8.298 27.132 1.00 93.25 245 ASN A N 1
ATOM 1879 C CA . ASN A 1 245 ? -7.252 -8.050 28.170 1.00 93.25 245 ASN A CA 1
ATOM 1880 C C . ASN A 1 245 ? -6.525 -6.718 27.955 1.00 93.25 245 ASN A C 1
ATOM 1882 O O . ASN A 1 245 ? -6.255 -6.006 28.924 1.00 93.25 245 ASN A O 1
ATOM 1886 N N . LEU A 1 246 ? -6.235 -6.358 26.703 1.00 92.00 246 LEU A N 1
ATOM 1887 C CA . LEU A 1 246 ? -5.668 -5.056 26.356 1.00 92.00 246 LEU A CA 1
ATOM 1888 C C . LEU A 1 246 ? -6.631 -3.915 26.722 1.00 92.00 246 LEU A C 1
ATOM 1890 O O . LEU A 1 246 ? -6.237 -2.979 27.417 1.00 92.00 246 LEU A O 1
ATOM 1894 N N . ALA A 1 247 ? -7.901 -4.029 26.333 1.00 92.31 247 ALA A N 1
ATOM 1895 C CA . ALA A 1 247 ? -8.941 -3.046 26.622 1.00 92.31 247 ALA A CA 1
ATOM 1896 C C . ALA A 1 247 ? -9.132 -2.828 28.134 1.00 92.31 247 ALA A C 1
ATOM 1898 O O . ALA A 1 247 ? -9.133 -1.686 28.594 1.00 92.31 247 ALA A O 1
ATOM 1899 N N . ARG A 1 248 ? -9.193 -3.910 28.928 1.00 93.31 248 ARG A N 1
ATOM 1900 C CA . ARG A 1 248 ? -9.250 -3.848 30.403 1.00 93.31 248 ARG A CA 1
ATOM 1901 C C . ARG A 1 248 ? -8.053 -3.114 31.009 1.00 93.31 248 ARG A C 1
ATOM 1903 O O . ARG A 1 248 ? -8.218 -2.363 31.966 1.00 93.31 248 ARG A O 1
ATOM 1910 N N . LYS A 1 249 ? -6.846 -3.320 30.468 1.00 90.44 249 LYS A N 1
ATOM 1911 C CA . LYS A 1 249 ? -5.629 -2.633 30.934 1.00 90.44 249 LYS A CA 1
ATOM 1912 C C . LYS A 1 249 ? -5.647 -1.139 30.598 1.00 90.44 249 LYS A C 1
ATOM 1914 O O . LYS A 1 249 ? -5.248 -0.338 31.445 1.00 90.44 249 LYS A O 1
ATOM 1919 N N . ILE A 1 250 ? -6.103 -0.778 29.394 1.00 89.19 250 ILE A N 1
ATOM 1920 C CA . ILE A 1 250 ? -6.188 0.609 28.906 1.00 89.19 250 ILE A CA 1
ATOM 1921 C C . ILE A 1 250 ? -7.226 1.405 29.704 1.00 89.19 250 ILE A C 1
ATOM 1923 O O . ILE A 1 250 ? -6.905 2.458 30.250 1.00 89.19 250 ILE A O 1
ATOM 1927 N N . PHE A 1 251 ? -8.444 0.876 29.831 1.00 87.81 251 PHE A N 1
ATOM 1928 C CA . PHE A 1 251 ? -9.562 1.532 30.516 1.00 87.81 251 PHE A CA 1
ATOM 1929 C C . PHE A 1 251 ? -9.641 1.172 32.004 1.00 87.81 251 PHE A C 1
ATOM 1931 O O . PHE A 1 251 ? -10.710 1.174 32.616 1.00 87.81 251 PHE A O 1
ATOM 1938 N N . HIS A 1 252 ? -8.500 0.870 32.621 1.00 80.81 252 HIS A N 1
ATOM 1939 C CA . HIS A 1 252 ? -8.446 0.693 34.062 1.00 80.81 252 HIS A CA 1
ATOM 1940 C C . HIS A 1 252 ? -8.514 2.071 34.746 1.00 80.81 252 HIS A C 1
ATOM 1942 O O . HIS A 1 252 ? -7.657 2.918 34.470 1.00 80.81 252 HIS A O 1
ATOM 1948 N N . PRO A 1 253 ? -9.461 2.316 35.670 1.00 67.94 253 PRO A N 1
ATOM 1949 C CA . PRO A 1 253 ? -9.573 3.601 36.354 1.00 67.94 253 PRO A CA 1
ATOM 1950 C C . PRO A 1 253 ? -8.265 3.990 37.054 1.00 67.94 253 PRO A C 1
ATOM 1952 O O . PRO A 1 253 ? -7.628 3.155 37.705 1.00 67.94 253 PRO A O 1
ATOM 1955 N N . ALA A 1 254 ? -7.867 5.258 36.920 1.00 55.66 254 ALA A N 1
ATOM 1956 C CA . ALA A 1 254 ? -6.626 5.790 37.486 1.00 55.66 254 ALA A CA 1
ATOM 1957 C C . ALA A 1 254 ? -6.676 5.949 39.019 1.00 55.66 254 ALA A C 1
ATOM 1959 O O . ALA A 1 254 ? -5.630 6.006 39.661 1.00 55.66 254 ALA A O 1
ATOM 1960 N N . CYS A 1 255 ? -7.875 6.010 39.616 1.00 50.09 255 CYS A N 1
ATOM 1961 C CA . CYS A 1 255 ? -8.059 6.235 41.048 1.00 50.09 255 CYS A CA 1
ATOM 1962 C C . CYS A 1 255 ? -9.384 5.630 41.555 1.00 50.09 255 CYS A C 1
ATOM 1964 O O . CYS A 1 255 ? -10.418 5.795 40.912 1.00 50.09 255 CYS A O 1
ATOM 1966 N N . LYS A 1 256 ? -9.384 5.008 42.746 1.00 43.81 256 LYS A N 1
ATOM 1967 C CA . LYS A 1 256 ? -10.598 4.654 43.521 1.00 43.81 256 LYS A CA 1
ATOM 1968 C C . LYS A 1 256 ? -11.200 5.895 44.218 1.00 43.81 256 LYS A C 1
ATOM 1970 O O . LYS A 1 256 ? -11.647 5.810 45.357 1.00 43.81 256 LYS A O 1
ATOM 1975 N N . SER A 1 257 ? -11.111 7.072 43.599 1.00 45.91 257 SER A N 1
ATOM 1976 C CA . SER A 1 257 ? -11.524 8.324 44.239 1.00 45.91 257 SER A CA 1
ATOM 1977 C C . SER A 1 257 ? -13.048 8.446 44.246 1.00 45.91 257 SER A C 1
ATOM 1979 O O . SER A 1 257 ? -13.695 8.184 43.234 1.00 45.91 257 SER A O 1
ATOM 1981 N N . ALA A 1 258 ? -13.611 8.870 45.379 1.00 47.56 258 ALA A N 1
ATOM 1982 C CA . ALA A 1 258 ? -15.045 8.982 45.667 1.00 47.56 258 ALA A CA 1
ATOM 1983 C C . ALA A 1 258 ? -15.781 10.097 44.883 1.00 47.56 258 ALA A C 1
ATOM 1985 O O . ALA A 1 258 ? -16.874 10.511 45.264 1.00 47.56 258 ALA A O 1
ATOM 1986 N N . ILE A 1 259 ? -15.189 10.611 43.800 1.00 56.03 259 ILE A N 1
ATOM 1987 C CA . ILE A 1 259 ? -15.762 11.691 42.990 1.00 56.03 259 ILE A CA 1
ATOM 1988 C C . ILE A 1 259 ? -16.603 11.070 41.862 1.00 56.03 259 ILE A C 1
ATOM 1990 O O . ILE A 1 259 ? -16.060 10.310 41.056 1.00 56.03 259 ILE A O 1
ATOM 1994 N N . PRO A 1 260 ? -17.906 11.391 41.750 1.00 57.69 260 PRO A N 1
ATOM 1995 C CA . PRO A 1 260 ? -18.766 10.854 40.701 1.00 57.69 260 PRO A CA 1
ATOM 1996 C C . PRO A 1 260 ? -18.222 11.157 39.297 1.00 57.69 260 PRO A C 1
ATOM 1998 O O . PRO A 1 260 ? -17.824 12.285 39.010 1.00 57.69 260 PRO A O 1
ATOM 2001 N N . ARG A 1 261 ? -18.291 10.180 38.382 1.00 60.44 261 ARG A N 1
ATOM 2002 C CA . ARG A 1 261 ? -17.924 10.330 36.957 1.00 60.44 261 ARG A CA 1
ATOM 2003 C C . ARG A 1 261 ? -18.427 11.618 36.281 1.00 60.44 261 ARG A C 1
ATOM 2005 O O . ARG A 1 261 ? -17.623 12.234 35.590 1.00 60.44 261 ARG A O 1
ATOM 2012 N N . PRO A 1 262 ? -19.684 12.080 36.457 1.00 60.53 262 PRO A N 1
ATOM 2013 C CA . PRO A 1 262 ? -20.118 13.343 35.856 1.00 60.53 262 PRO A CA 1
ATOM 2014 C C . PRO A 1 262 ? -19.341 14.561 36.376 1.00 60.53 262 PRO A C 1
ATOM 2016 O O . PRO A 1 262 ? -19.137 15.502 35.620 1.00 60.53 262 PRO A O 1
ATOM 2019 N N . VAL A 1 263 ? -18.856 14.539 37.622 1.00 60.41 263 VAL A N 1
ATOM 2020 C CA . VAL A 1 263 ? -18.051 15.622 38.212 1.00 60.41 263 VAL A CA 1
ATOM 2021 C C . VAL A 1 263 ? -16.624 15.605 37.664 1.00 60.41 263 VAL A C 1
ATOM 2023 O O . VAL A 1 263 ? -16.105 16.659 37.322 1.00 60.41 263 VAL A O 1
ATOM 2026 N N . GLN A 1 264 ? -16.015 14.427 37.499 1.00 58.22 264 GLN A N 1
ATOM 2027 C CA . GLN A 1 264 ? -14.713 14.291 36.823 1.00 58.22 264 GLN A CA 1
ATOM 2028 C C . GLN A 1 264 ? -14.801 14.697 35.349 1.00 58.22 264 GLN A C 1
ATOM 2030 O O . GLN A 1 264 ? -13.928 15.386 34.834 1.00 58.22 264 GLN A O 1
ATOM 2035 N N . TRP A 1 265 ? -15.888 14.307 34.684 1.00 57.47 265 TRP A N 1
ATOM 2036 C CA . TRP A 1 265 ? -16.156 14.652 33.296 1.00 57.47 265 TRP A CA 1
ATOM 2037 C C . TRP A 1 265 ? -16.343 16.167 33.118 1.00 57.47 265 TRP A C 1
ATOM 2039 O O . TRP A 1 265 ? -15.728 16.757 32.233 1.00 57.47 265 TRP A O 1
ATOM 2049 N N . LEU A 1 266 ? -17.118 16.815 34.000 1.00 59.25 266 LEU A N 1
ATOM 2050 C CA . LEU A 1 266 ? -17.240 18.276 34.037 1.00 59.25 266 LEU A CA 1
ATOM 2051 C C . LEU A 1 266 ? -15.883 18.927 34.334 1.00 59.25 266 LEU A C 1
ATOM 2053 O O . LEU A 1 266 ? -15.494 19.849 33.628 1.00 59.25 266 LEU A O 1
ATOM 2057 N N . ALA A 1 267 ? -15.129 18.431 35.317 1.00 58.56 267 ALA A N 1
ATOM 2058 C CA . ALA A 1 267 ? -13.813 18.970 35.651 1.00 58.56 267 ALA A CA 1
ATOM 2059 C C . ALA A 1 267 ? -12.830 18.902 34.468 1.00 58.56 267 ALA A C 1
ATOM 2061 O O . ALA A 1 267 ? -12.165 19.896 34.177 1.00 58.56 267 ALA A O 1
ATOM 2062 N N . ALA A 1 268 ? -12.810 17.789 33.730 1.00 57.12 268 ALA A N 1
ATOM 2063 C CA . ALA A 1 268 ? -12.032 17.644 32.501 1.00 57.12 268 ALA A CA 1
ATOM 2064 C C . ALA A 1 268 ? -12.534 18.580 31.384 1.00 57.12 268 ALA A C 1
ATOM 2066 O O . ALA A 1 268 ? -11.733 19.221 30.712 1.00 57.12 268 ALA A O 1
ATOM 2067 N N . ALA A 1 269 ? -13.853 18.719 31.210 1.00 54.75 269 ALA A N 1
ATOM 2068 C CA . ALA A 1 269 ? -14.447 19.619 30.217 1.00 54.75 269 ALA A CA 1
ATOM 2069 C C . ALA A 1 269 ? -14.221 21.115 30.513 1.00 54.75 269 ALA A C 1
ATOM 2071 O O . ALA A 1 269 ? -14.284 21.933 29.596 1.00 54.75 269 ALA A O 1
ATOM 2072 N N . PHE A 1 270 ? -13.942 21.468 31.770 1.00 55.03 270 PHE A N 1
ATOM 2073 C CA . PHE A 1 270 ? -13.664 22.833 32.224 1.00 55.03 270 PHE A CA 1
ATOM 2074 C C . PHE A 1 270 ? -12.180 23.098 32.532 1.00 55.03 270 PHE A C 1
ATOM 2076 O O . PHE A 1 270 ? -11.869 24.136 33.111 1.00 55.03 270 PHE A O 1
ATOM 2083 N N . ASN A 1 271 ? -11.258 22.196 32.163 1.00 52.59 271 ASN A N 1
ATOM 2084 C CA . ASN A 1 271 ? -9.824 22.291 32.490 1.00 52.59 271 ASN A CA 1
ATOM 2085 C C . ASN A 1 271 ? -9.526 22.461 33.998 1.00 52.59 271 ASN A C 1
ATOM 2087 O O . ASN A 1 271 ? -8.470 22.966 34.374 1.00 52.59 271 ASN A O 1
ATOM 2091 N N . LEU A 1 272 ? -10.442 22.040 34.878 1.00 47.28 272 LEU A N 1
ATOM 2092 C CA . LEU A 1 272 ? -10.265 22.083 36.336 1.00 47.28 272 LEU A CA 1
ATOM 2093 C C . LEU A 1 272 ? -9.322 20.971 36.830 1.00 47.28 272 LEU A C 1
ATOM 2095 O O . LEU A 1 272 ? -8.841 21.026 37.959 1.00 47.28 272 LEU A O 1
ATOM 2099 N N . THR A 1 273 ? -9.033 19.979 35.983 1.00 48.16 273 THR A N 1
ATOM 2100 C CA . THR A 1 273 ? -8.002 18.955 36.187 1.00 48.16 273 THR A CA 1
ATOM 2101 C C . THR A 1 273 ? -7.201 18.772 34.901 1.00 48.16 273 THR A C 1
ATOM 2103 O O . THR A 1 273 ? -7.778 18.682 33.821 1.00 48.16 273 THR A O 1
ATOM 2106 N N . SER A 1 274 ? -5.875 18.673 35.004 1.00 48.28 274 SER A N 1
ATOM 2107 C CA . SER A 1 274 ? -4.981 18.457 33.854 1.00 48.28 274 SER A CA 1
ATOM 2108 C C . SER A 1 274 ? -5.014 17.032 33.288 1.00 48.28 274 SER A C 1
ATOM 2110 O O . SER A 1 274 ? -4.424 16.797 32.239 1.00 48.28 274 SER A O 1
ATOM 2112 N N . SER A 1 275 ? -5.695 16.098 33.963 1.00 56.53 275 SER A N 1
ATOM 2113 C CA . SER A 1 275 ? -5.741 14.674 33.618 1.00 56.53 275 SER A CA 1
ATOM 2114 C C . SER A 1 275 ? -7.071 14.271 32.979 1.00 56.53 275 SER A C 1
ATOM 2116 O O . SER A 1 275 ? -8.141 14.688 33.426 1.00 56.53 275 SER A O 1
ATOM 2118 N N . GLY A 1 276 ? -7.000 13.449 31.926 1.00 63.38 276 GLY A N 1
ATOM 2119 C CA . GLY A 1 276 ? -8.167 12.768 31.352 1.00 63.38 276 GLY A CA 1
ATOM 2120 C C . GLY A 1 276 ? -8.788 11.753 32.324 1.00 63.38 276 GLY A C 1
ATOM 2121 O O . GLY A 1 276 ? -8.238 11.478 33.390 1.00 63.38 276 GLY A O 1
ATOM 2122 N N . LEU A 1 277 ? -9.931 11.161 31.953 1.00 74.06 277 LEU A N 1
ATOM 2123 C CA . LEU A 1 277 ? -10.619 10.135 32.760 1.00 74.06 277 LEU A CA 1
ATOM 2124 C C . LEU A 1 277 ? -9.725 8.925 33.087 1.00 74.06 277 LEU A C 1
ATOM 2126 O O . LEU A 1 277 ? -9.912 8.265 34.113 1.00 74.06 277 LEU A O 1
ATOM 2130 N N . TYR A 1 278 ? -8.765 8.626 32.211 1.00 81.00 278 TYR A N 1
ATOM 2131 C CA . TYR A 1 278 ? -7.862 7.489 32.319 1.00 81.00 278 TYR A CA 1
ATOM 2132 C C . TYR A 1 278 ? -6.394 7.926 32.365 1.00 81.00 278 TYR A C 1
ATOM 2134 O O . TYR A 1 278 ? -6.016 9.018 31.945 1.00 81.00 278 TYR A O 1
ATOM 2142 N N . ASN A 1 279 ? -5.537 7.051 32.899 1.00 82.38 279 ASN A N 1
ATOM 2143 C CA . ASN A 1 279 ? -4.123 7.355 33.098 1.00 82.38 279 ASN A CA 1
ATOM 2144 C C . ASN A 1 279 ? -3.337 7.285 31.771 1.00 82.38 279 ASN A C 1
ATOM 2146 O O . ASN A 1 279 ? -2.991 6.202 31.291 1.00 82.38 279 ASN A O 1
ATOM 2150 N N . SER A 1 280 ? -2.992 8.452 31.227 1.00 85.00 280 SER A N 1
ATOM 2151 C CA . SER A 1 280 ? -2.183 8.629 30.012 1.00 85.00 280 SER A CA 1
ATOM 2152 C C . SER A 1 280 ? -0.804 7.950 30.075 1.00 85.00 280 SER A C 1
ATOM 2154 O O . SER A 1 280 ? -0.338 7.380 29.087 1.00 85.00 280 SER A O 1
ATOM 2156 N N . HIS A 1 281 ? -0.147 7.939 31.240 1.00 86.44 281 HIS A N 1
ATOM 2157 C CA . HIS A 1 281 ? 1.150 7.274 31.411 1.00 86.44 281 HIS A CA 1
ATOM 2158 C C . HIS A 1 281 ? 1.025 5.751 31.265 1.00 86.44 281 HIS A C 1
ATOM 2160 O O . HIS A 1 281 ? 1.845 5.117 30.600 1.00 86.44 281 HIS A O 1
ATOM 2166 N N . ARG A 1 282 ? -0.036 5.156 31.825 1.00 87.44 282 ARG A N 1
ATOM 2167 C CA . ARG A 1 282 ? -0.323 3.722 31.679 1.00 87.44 282 ARG A CA 1
ATOM 2168 C C . ARG A 1 282 ? -0.573 3.350 30.220 1.00 87.44 282 ARG A C 1
ATOM 2170 O O . ARG A 1 282 ? 0.012 2.379 29.750 1.00 87.44 282 ARG A O 1
ATOM 2177 N N . LEU A 1 283 ? -1.382 4.126 29.495 1.00 89.56 283 LEU A N 1
ATOM 2178 C CA . LEU A 1 283 ? -1.594 3.913 28.060 1.00 89.56 283 LEU A CA 1
ATOM 2179 C C . LEU A 1 283 ? -0.264 3.974 27.288 1.00 89.56 283 LEU A C 1
ATOM 2181 O O . LEU A 1 283 ? 0.026 3.090 26.483 1.00 89.56 283 LEU A O 1
ATOM 2185 N N . SER A 1 284 ? 0.583 4.967 27.583 1.00 90.88 284 SER A N 1
ATOM 2186 C CA . SER A 1 284 ? 1.907 5.086 26.963 1.00 90.88 284 SER A CA 1
ATOM 2187 C C . SER A 1 284 ? 2.809 3.880 27.253 1.00 90.88 284 SER A C 1
ATOM 2189 O O . SER A 1 284 ? 3.575 3.482 26.375 1.00 90.88 284 SER A O 1
ATOM 2191 N N . GLN A 1 285 ? 2.736 3.298 28.454 1.00 91.62 285 GLN A N 1
ATOM 2192 C CA . GLN A 1 285 ? 3.487 2.094 28.810 1.00 91.62 285 GLN A CA 1
ATOM 2193 C C . GLN A 1 285 ? 2.963 0.861 28.061 1.00 91.62 285 GLN A C 1
ATOM 2195 O O . GLN A 1 285 ? 3.754 0.143 27.454 1.00 91.62 285 GLN A O 1
ATOM 2200 N N . ILE A 1 286 ? 1.642 0.659 28.032 1.00 91.69 286 ILE A N 1
ATOM 2201 C CA . ILE A 1 286 ? 1.003 -0.460 27.323 1.00 91.69 286 ILE A CA 1
ATOM 2202 C C . ILE A 1 286 ? 1.385 -0.448 25.838 1.00 91.69 286 ILE A C 1
ATOM 2204 O O . ILE A 1 286 ? 1.800 -1.468 25.294 1.00 91.69 286 ILE A O 1
ATOM 2208 N N . LEU A 1 287 ? 1.296 0.712 25.180 1.00 92.56 287 LEU A N 1
ATOM 2209 C CA . LEU A 1 287 ? 1.649 0.833 23.764 1.00 92.56 287 LEU A CA 1
ATOM 2210 C C . LEU A 1 287 ? 3.151 0.650 23.524 1.00 92.56 287 LEU A C 1
ATOM 2212 O O . LEU A 1 287 ? 3.543 0.076 22.509 1.00 92.56 287 LEU A O 1
ATOM 2216 N N . ARG A 1 288 ? 4.005 1.086 24.459 1.00 93.00 288 ARG A N 1
ATOM 2217 C CA . ARG A 1 288 ? 5.452 0.834 24.402 1.00 93.00 288 ARG A CA 1
ATOM 2218 C C . ARG A 1 288 ? 5.768 -0.663 24.456 1.00 93.00 288 ARG A C 1
ATOM 2220 O O . ARG A 1 288 ? 6.652 -1.100 23.724 1.00 93.00 288 ARG A O 1
ATOM 2227 N N . GLU A 1 289 ? 5.067 -1.420 25.297 1.00 90.94 289 GLU A N 1
ATOM 2228 C CA . GLU A 1 289 ? 5.220 -2.875 25.422 1.00 90.94 289 GLU A CA 1
ATOM 2229 C C . GLU A 1 289 ? 4.679 -3.611 24.185 1.00 90.94 289 GLU A C 1
ATOM 2231 O O . GLU A 1 289 ? 5.373 -4.464 23.638 1.00 90.94 289 GLU A O 1
ATOM 2236 N N . ALA A 1 290 ? 3.488 -3.244 23.695 1.00 88.06 290 ALA A N 1
ATOM 2237 C CA . ALA A 1 290 ? 2.839 -3.913 22.564 1.00 88.06 290 ALA A CA 1
ATOM 2238 C C . ALA A 1 290 ? 3.538 -3.659 21.214 1.00 88.06 290 ALA A C 1
ATOM 2240 O O . ALA A 1 290 ? 3.717 -4.573 20.411 1.00 88.06 290 ALA A O 1
ATOM 2241 N N . ILE A 1 291 ? 3.951 -2.415 20.948 1.00 90.94 291 ILE A N 1
ATOM 2242 C CA . ILE A 1 291 ? 4.528 -2.018 19.651 1.00 90.94 291 ILE A CA 1
ATOM 2243 C C . ILE A 1 291 ? 6.050 -2.191 19.630 1.00 90.94 291 ILE A C 1
ATOM 2245 O O . ILE A 1 291 ? 6.639 -2.395 18.565 1.00 90.94 291 ILE A O 1
ATOM 2249 N N . GLY A 1 292 ? 6.688 -2.108 20.796 1.00 89.38 292 GLY A N 1
ATOM 2250 C CA . GLY A 1 292 ? 8.134 -2.084 20.956 1.00 89.38 292 GLY A CA 1
ATOM 2251 C C . GLY A 1 292 ? 8.678 -0.656 21.121 1.00 89.38 292 GLY A C 1
ATOM 2252 O O . GLY A 1 292 ? 8.221 0.277 20.452 1.00 89.38 292 GLY A O 1
ATOM 2253 N N . PRO A 1 293 ? 9.678 -0.457 21.999 1.00 87.69 293 PRO A N 1
ATOM 2254 C CA . PRO A 1 293 ? 10.161 0.872 22.362 1.00 87.69 293 PRO A CA 1
ATOM 2255 C C . PRO A 1 293 ? 10.882 1.594 21.225 1.00 87.69 293 PRO A C 1
ATOM 2257 O O . PRO A 1 293 ? 10.773 2.818 21.160 1.00 87.69 293 PRO A O 1
ATOM 2260 N N . GLU A 1 294 ? 11.556 0.842 20.352 1.00 88.50 294 GLU A N 1
ATOM 2261 C CA . GLU A 1 294 ? 12.458 1.372 19.326 1.00 88.50 294 GLU A CA 1
ATOM 2262 C C . GLU A 1 294 ? 11.823 1.490 17.930 1.00 88.50 294 GLU A C 1
ATOM 2264 O O . GLU A 1 294 ? 12.499 1.853 16.968 1.00 88.50 294 GLU A O 1
ATOM 2269 N N . ARG A 1 295 ? 10.530 1.174 17.793 1.00 90.12 295 ARG A N 1
ATOM 2270 C CA . ARG A 1 295 ? 9.875 1.141 16.481 1.00 90.12 295 ARG A CA 1
ATOM 2271 C C . ARG A 1 295 ? 9.400 2.511 16.031 1.00 90.12 295 ARG A C 1
ATOM 2273 O O . ARG A 1 295 ? 8.775 3.255 16.792 1.00 90.12 295 ARG A O 1
ATOM 2280 N N . ARG A 1 296 ? 9.643 2.809 14.763 1.00 91.31 296 ARG A N 1
ATOM 2281 C CA . ARG A 1 296 ? 9.264 4.038 14.068 1.00 91.31 296 ARG A CA 1
ATOM 2282 C C . ARG A 1 296 ? 8.104 3.800 13.109 1.00 91.31 296 ARG A C 1
ATOM 2284 O O . ARG A 1 296 ? 7.817 2.669 12.730 1.00 91.31 296 ARG A O 1
ATOM 2291 N N . ALA A 1 297 ? 7.445 4.879 12.698 1.00 91.44 297 ALA A N 1
ATOM 2292 C CA . ALA A 1 297 ? 6.338 4.815 11.748 1.00 91.44 297 ALA A CA 1
ATOM 2293 C C . ALA A 1 297 ? 6.766 4.303 10.363 1.00 91.44 297 ALA A C 1
ATOM 2295 O O . ALA A 1 297 ? 6.037 3.535 9.743 1.00 91.44 297 ALA A O 1
ATOM 2296 N N . PHE A 1 298 ? 7.952 4.701 9.893 1.00 91.75 298 PHE A N 1
ATOM 2297 C CA . PHE A 1 298 ? 8.535 4.225 8.635 1.00 91.75 298 PHE A CA 1
ATOM 2298 C C . PHE A 1 298 ? 9.672 3.227 8.872 1.00 91.75 298 PHE A C 1
ATOM 2300 O O . PHE A 1 298 ? 10.800 3.456 8.448 1.00 91.75 298 PHE A O 1
ATOM 2307 N N . ASP A 1 299 ? 9.373 2.155 9.603 1.00 88.94 299 ASP A N 1
ATOM 2308 C CA . ASP A 1 299 ? 10.262 1.003 9.778 1.00 88.94 299 ASP A CA 1
ATOM 2309 C C . ASP A 1 299 ? 9.803 -0.191 8.932 1.00 88.94 299 ASP A C 1
ATOM 2311 O O . ASP A 1 299 ? 8.690 -0.227 8.402 1.00 88.94 299 ASP A O 1
ATOM 2315 N N . VAL A 1 300 ? 10.682 -1.188 8.832 1.00 87.44 300 VAL A N 1
ATOM 2316 C CA . VAL A 1 300 ? 10.429 -2.469 8.166 1.00 87.44 300 VAL A CA 1
ATOM 2317 C C . VAL A 1 300 ? 9.245 -3.190 8.833 1.00 87.44 300 VAL A C 1
ATOM 2319 O O . VAL A 1 300 ? 9.304 -3.474 10.036 1.00 87.44 300 VAL A O 1
ATOM 2322 N N . PRO A 1 301 ? 8.182 -3.538 8.085 1.00 87.81 301 PRO A N 1
ATOM 2323 C CA . PRO A 1 301 ? 7.136 -4.425 8.584 1.00 87.81 301 PRO A CA 1
ATOM 2324 C C . PRO A 1 301 ? 7.688 -5.826 8.870 1.00 87.81 301 PRO A C 1
ATOM 2326 O O . PRO A 1 301 ? 8.520 -6.332 8.123 1.00 87.81 301 PRO A O 1
ATOM 2329 N N . ARG A 1 302 ? 7.192 -6.491 9.920 1.00 85.44 302 ARG A N 1
ATOM 2330 C CA . ARG A 1 302 ? 7.547 -7.895 10.219 1.00 85.44 302 ARG A CA 1
ATOM 2331 C C . ARG A 1 302 ? 6.830 -8.900 9.315 1.00 85.44 302 ARG A C 1
ATOM 2333 O O . ARG A 1 302 ? 7.204 -10.068 9.280 1.00 85.44 302 ARG A O 1
ATOM 2340 N N . VAL A 1 303 ? 5.794 -8.454 8.608 1.00 83.38 303 VAL A N 1
ATOM 2341 C CA . VAL A 1 303 ? 5.030 -9.274 7.667 1.00 83.38 303 VAL A CA 1
ATOM 2342 C C . VAL A 1 303 ? 5.896 -9.619 6.460 1.00 83.38 303 VAL A C 1
ATOM 2344 O O . VAL A 1 303 ? 6.517 -8.739 5.865 1.00 83.38 303 VAL A O 1
ATOM 2347 N N . SER A 1 304 ? 5.887 -10.895 6.074 1.00 80.50 304 SER A N 1
ATOM 2348 C CA . SER A 1 304 ? 6.506 -11.378 4.843 1.00 80.50 304 SER A CA 1
ATOM 2349 C C . SER A 1 304 ? 5.472 -12.140 3.999 1.00 80.50 304 SER A C 1
ATOM 2351 O O . SER A 1 304 ? 4.833 -13.055 4.522 1.00 80.50 304 SER A O 1
ATOM 2353 N N . PRO A 1 305 ? 5.286 -11.789 2.714 1.00 85.81 305 PRO A N 1
ATOM 2354 C CA . PRO A 1 305 ? 5.941 -10.680 2.025 1.00 85.81 305 PRO A CA 1
ATOM 2355 C C . PRO A 1 305 ? 5.447 -9.308 2.507 1.00 85.81 305 PRO A C 1
ATOM 2357 O O . PRO A 1 305 ? 4.251 -9.101 2.714 1.00 85.81 305 PRO A O 1
ATOM 2360 N N . SER A 1 306 ? 6.374 -8.360 2.642 1.00 85.38 306 SER A N 1
ATOM 2361 C CA . SER A 1 306 ? 6.054 -6.949 2.871 1.00 85.38 306 SER A CA 1
ATOM 2362 C C . SER A 1 306 ? 5.473 -6.351 1.589 1.00 85.38 306 SER A C 1
ATOM 2364 O O . SER A 1 306 ? 5.784 -6.799 0.491 1.00 85.38 306 SER A O 1
ATOM 2366 N N . GLY A 1 307 ? 4.611 -5.348 1.685 1.00 84.12 307 GLY A N 1
ATOM 2367 C CA . GLY A 1 307 ? 4.004 -4.733 0.498 1.00 84.12 307 GLY A CA 1
ATOM 2368 C C . GLY A 1 307 ? 2.733 -3.957 0.795 1.00 84.12 307 GLY A C 1
ATOM 2369 O O . GLY A 1 307 ? 2.353 -3.093 0.011 1.00 84.12 307 GLY A O 1
ATOM 2370 N N . CYS A 1 308 ? 2.112 -4.210 1.950 1.00 94.31 308 CYS A N 1
ATOM 2371 C CA . CYS A 1 308 ? 1.025 -3.374 2.432 1.00 94.31 308 CYS A CA 1
ATOM 2372 C C . CYS A 1 308 ? 1.566 -2.004 2.864 1.00 94.31 308 CYS A C 1
ATOM 2374 O O . CYS A 1 308 ? 2.442 -1.887 3.729 1.00 94.31 308 CYS A O 1
ATOM 2376 N N . ARG A 1 309 ? 1.025 -0.956 2.254 1.00 96.25 309 ARG A N 1
ATOM 2377 C CA . ARG A 1 309 ? 1.174 0.429 2.688 1.00 96.25 309 ARG A CA 1
ATOM 2378 C C . ARG A 1 309 ? 0.241 0.627 3.881 1.00 96.25 309 ARG A C 1
ATOM 2380 O O . ARG A 1 309 ? -0.921 0.250 3.816 1.00 96.25 309 ARG A O 1
ATOM 2387 N N . VAL A 1 310 ? 0.734 1.175 4.980 1.00 97.12 310 VAL A N 1
ATOM 2388 C CA . VAL A 1 310 ? -0.009 1.332 6.234 1.00 97.12 310 VAL A CA 1
ATOM 2389 C C . VAL A 1 310 ? 0.019 2.794 6.648 1.00 97.12 310 VAL A C 1
ATOM 2391 O O . VAL A 1 310 ? 1.085 3.409 6.737 1.00 97.12 310 VAL A O 1
ATOM 2394 N N . ALA A 1 311 ? -1.162 3.341 6.910 1.00 97.56 311 ALA A N 1
ATOM 2395 C CA . ALA A 1 311 ? -1.357 4.680 7.440 1.00 97.56 311 ALA A CA 1
ATOM 2396 C C . ALA A 1 311 ? -2.205 4.639 8.715 1.00 97.56 311 ALA A C 1
ATOM 2398 O O . ALA A 1 311 ? -3.121 3.831 8.854 1.00 97.56 311 ALA A O 1
ATOM 2399 N N . ILE A 1 312 ? -1.928 5.555 9.634 1.00 97.25 312 ILE A N 1
ATOM 2400 C CA . ILE A 1 312 ? -2.761 5.801 10.807 1.00 97.25 312 ILE A CA 1
ATOM 2401 C C . ILE A 1 312 ? -3.165 7.269 10.856 1.00 97.25 312 ILE A C 1
ATOM 2403 O O . ILE A 1 312 ? -2.403 8.151 10.443 1.00 97.25 312 ILE A O 1
ATOM 2407 N N . VAL A 1 313 ? -4.373 7.526 11.350 1.00 97.62 313 VAL A N 1
ATOM 2408 C CA . VAL A 1 313 ? -4.945 8.872 11.411 1.00 97.62 313 VAL A CA 1
ATOM 2409 C C . VAL A 1 313 ? -4.936 9.391 12.840 1.00 97.62 313 VAL A C 1
ATOM 2411 O O . VAL A 1 313 ? -5.418 8.742 13.767 1.00 97.62 313 VAL A O 1
ATOM 2414 N N . THR A 1 314 ? -4.422 10.601 13.008 1.00 96.38 314 THR A N 1
ATOM 2415 C CA . THR A 1 314 ? -4.549 11.403 14.228 1.00 96.38 314 THR A CA 1
ATOM 2416 C C . THR A 1 314 ? -5.220 12.731 13.880 1.00 96.38 314 THR A C 1
ATOM 2418 O O . THR A 1 314 ? -5.375 13.069 12.708 1.00 96.38 314 THR A O 1
ATOM 2421 N N . SER A 1 315 ? -5.591 13.531 14.874 1.00 94.06 315 SER A N 1
ATOM 2422 C CA . SER A 1 315 ? -6.076 14.899 14.674 1.00 94.06 315 SER A CA 1
ATOM 2423 C C . SER A 1 315 ? -5.204 15.883 15.437 1.00 94.06 315 SER A C 1
ATOM 2425 O O . SER A 1 315 ? -4.813 15.627 16.572 1.00 94.06 315 SER A O 1
ATOM 2427 N N . ARG A 1 316 ? -4.920 17.041 14.847 1.00 92.12 316 ARG A N 1
ATOM 2428 C CA . ARG A 1 316 ? -4.223 18.125 15.542 1.00 92.12 316 ARG A CA 1
ATOM 2429 C C . ARG A 1 316 ? -5.172 18.870 16.478 1.00 92.12 316 ARG A C 1
ATOM 2431 O O . ARG A 1 316 ? -6.322 19.127 16.126 1.00 92.12 316 ARG A O 1
ATOM 2438 N N . THR A 1 317 ? -4.704 19.215 17.677 1.00 89.69 317 THR A N 1
ATOM 2439 C CA . THR A 1 317 ? -5.544 19.865 18.700 1.00 89.69 317 THR A CA 1
ATOM 2440 C C . THR A 1 317 ? -5.852 21.328 18.393 1.00 89.69 317 THR A C 1
ATOM 2442 O O . THR A 1 317 ? -6.839 21.848 18.896 1.00 89.69 317 THR A O 1
ATOM 2445 N N . SER A 1 318 ? -5.013 22.011 17.606 1.00 88.56 318 SER A N 1
ATOM 2446 C CA . SER A 1 318 ? -5.155 23.450 17.340 1.00 88.56 318 SER A CA 1
ATOM 2447 C C . SER A 1 318 ? -6.264 23.791 16.345 1.00 88.56 318 SER A C 1
ATOM 2449 O O . SER A 1 318 ? -6.878 24.842 16.468 1.00 88.56 318 SER A O 1
ATOM 2451 N N . ASP A 1 319 ? -6.493 22.936 15.345 1.00 88.12 319 ASP A N 1
ATOM 2452 C CA . ASP A 1 319 ? -7.409 23.199 14.225 1.00 88.12 319 ASP A CA 1
ATOM 2453 C C . ASP A 1 319 ? -8.304 22.003 13.858 1.00 88.12 319 ASP A C 1
ATOM 2455 O O . ASP A 1 319 ? -9.110 22.099 12.936 1.00 88.12 319 ASP A O 1
ATOM 2459 N N . GLY A 1 320 ? -8.163 20.859 14.539 1.00 88.06 320 GLY A N 1
ATOM 2460 C CA . GLY A 1 320 ? -8.917 19.643 14.223 1.00 88.06 320 GLY A CA 1
ATOM 2461 C C . GLY A 1 320 ? -8.538 19.009 12.879 1.00 88.06 320 GLY A C 1
ATOM 2462 O O . GLY A 1 320 ? -9.266 18.152 12.376 1.00 88.06 320 GLY A O 1
ATOM 2463 N N . LYS A 1 321 ? -7.427 19.425 12.253 1.00 91.56 321 LYS A N 1
ATOM 2464 C CA . LYS A 1 321 ? -7.003 18.872 10.964 1.00 91.56 321 LYS A CA 1
ATOM 2465 C C . LYS A 1 321 ? -6.497 17.442 11.149 1.00 91.56 321 LYS A C 1
ATOM 2467 O O . LYS A 1 321 ? -5.707 17.170 12.054 1.00 91.56 321 LYS A O 1
ATOM 2472 N N . ALA A 1 322 ? -6.930 16.538 10.270 1.00 94.50 322 ALA A N 1
ATOM 2473 C CA . ALA A 1 322 ? -6.429 15.169 10.250 1.00 94.50 322 ALA A CA 1
ATOM 2474 C C . ALA A 1 322 ? -4.940 15.165 9.877 1.00 94.50 322 ALA A C 1
ATOM 2476 O O . ALA A 1 322 ? -4.534 15.850 8.937 1.00 94.50 322 ALA A O 1
ATOM 2477 N N . CYS A 1 323 ? -4.147 14.375 10.590 1.00 95.06 323 CYS A N 1
ATOM 2478 C CA . CYS A 1 323 ? -2.736 14.138 10.331 1.00 95.06 323 CYS A CA 1
ATOM 2479 C C . CYS A 1 323 ? -2.533 12.650 10.025 1.00 95.06 323 CYS A C 1
ATOM 2481 O O . CYS A 1 323 ? -2.934 11.790 10.806 1.00 95.06 323 CYS A O 1
ATOM 2483 N N . VAL A 1 324 ? -1.914 12.353 8.885 1.00 96.06 324 VAL A N 1
ATOM 2484 C CA . VAL A 1 324 ? -1.632 10.992 8.421 1.00 96.06 324 VAL A CA 1
ATOM 2485 C C . VAL A 1 324 ? -0.179 10.661 8.720 1.00 96.06 324 VAL A C 1
ATOM 2487 O O . VAL A 1 324 ? 0.722 11.357 8.252 1.00 96.06 324 VAL A O 1
ATOM 2490 N N . ILE A 1 325 ? 0.045 9.595 9.484 1.00 95.56 325 ILE A N 1
ATOM 2491 C CA . ILE A 1 325 ? 1.374 9.048 9.775 1.00 95.56 325 ILE A CA 1
ATOM 2492 C C . ILE A 1 325 ? 1.458 7.681 9.099 1.00 95.56 325 ILE A C 1
ATOM 2494 O O . ILE A 1 325 ? 0.582 6.844 9.302 1.00 95.56 325 ILE A O 1
ATOM 2498 N N . ALA A 1 326 ? 2.481 7.458 8.273 1.00 95.25 326 ALA A N 1
ATOM 2499 C CA . ALA A 1 326 ? 2.506 6.315 7.365 1.00 95.25 326 ALA A CA 1
ATOM 2500 C C . ALA A 1 326 ? 3.895 5.693 7.171 1.00 95.25 326 ALA A C 1
ATOM 2502 O O . ALA A 1 326 ? 4.928 6.368 7.275 1.00 95.25 326 ALA A O 1
ATOM 2503 N N . ASN A 1 327 ? 3.896 4.413 6.790 1.00 94.06 327 ASN A N 1
ATOM 2504 C CA . ASN A 1 327 ? 5.094 3.653 6.424 1.00 94.06 327 ASN A CA 1
ATOM 2505 C C . ASN A 1 327 ? 5.466 3.779 4.930 1.00 94.06 327 ASN A C 1
ATOM 2507 O O . ASN A 1 327 ? 6.156 2.918 4.393 1.00 94.06 327 ASN A O 1
ATOM 2511 N N . TYR A 1 328 ? 4.999 4.826 4.255 1.00 94.50 328 TYR A N 1
ATOM 2512 C CA . TYR A 1 328 ? 5.259 5.071 2.839 1.00 94.50 328 TYR A CA 1
ATOM 2513 C C . TYR A 1 328 ? 5.306 6.563 2.539 1.00 94.50 328 TYR A C 1
ATOM 2515 O O . TYR A 1 328 ? 5.050 7.389 3.422 1.00 94.50 328 TYR A O 1
ATOM 2523 N N . ARG A 1 329 ? 5.659 6.927 1.304 1.00 92.12 329 ARG A N 1
ATOM 2524 C CA . ARG A 1 329 ? 5.795 8.329 0.894 1.00 92.12 329 ARG A CA 1
ATOM 2525 C C . ARG A 1 329 ? 4.915 8.680 -0.293 1.00 92.12 329 ARG A C 1
ATOM 2527 O O . ARG A 1 329 ? 4.364 9.772 -0.297 1.00 92.12 329 ARG A O 1
ATOM 2534 N N . GLY A 1 330 ? 4.669 7.753 -1.204 1.00 91.38 330 GLY A N 1
ATOM 2535 C CA . GLY A 1 330 ? 3.908 7.938 -2.430 1.00 91.38 330 GLY A CA 1
ATOM 2536 C C . GLY A 1 330 ? 4.697 8.708 -3.488 1.00 91.38 330 GLY A C 1
ATOM 2537 O O . GLY A 1 330 ? 5.362 9.696 -3.188 1.00 91.38 330 GLY A O 1
ATOM 2538 N N . VAL A 1 331 ? 4.608 8.264 -4.742 1.00 88.69 331 VAL A N 1
ATOM 2539 C CA . VAL A 1 331 ? 5.337 8.860 -5.878 1.00 88.69 331 VAL A CA 1
ATOM 2540 C C . VAL A 1 331 ? 4.638 10.089 -6.471 1.00 88.69 331 VAL A C 1
ATOM 2542 O O . VAL A 1 331 ? 5.269 10.896 -7.153 1.00 88.69 331 VAL A O 1
ATOM 2545 N N . GLY A 1 332 ? 3.332 10.227 -6.241 1.00 86.88 332 GLY A N 1
ATOM 2546 C CA . GLY A 1 332 ? 2.527 11.357 -6.688 1.00 86.88 332 GLY A CA 1
ATOM 2547 C C . GLY A 1 332 ? 2.715 12.608 -5.829 1.00 86.88 332 GLY A C 1
ATOM 2548 O O . GLY A 1 332 ? 3.217 12.569 -4.706 1.00 86.88 332 GLY A O 1
ATOM 2549 N N . GLN A 1 333 ? 2.264 13.749 -6.347 1.00 85.31 333 GLN A N 1
ATOM 2550 C CA . GLN A 1 333 ? 2.305 15.009 -5.609 1.00 85.31 333 GLN A CA 1
ATOM 2551 C C . GLN A 1 333 ? 1.080 15.173 -4.707 1.00 85.31 333 GLN A C 1
ATOM 2553 O O . GLN A 1 333 ? -0.069 15.010 -5.129 1.00 85.31 333 GLN A O 1
ATOM 2558 N N . ARG A 1 334 ? 1.329 15.565 -3.455 1.00 89.25 334 ARG A N 1
ATOM 2559 C CA . ARG A 1 334 ? 0.279 16.013 -2.537 1.00 89.25 334 ARG A CA 1
ATOM 2560 C C . ARG A 1 334 ? -0.004 17.499 -2.766 1.00 89.25 334 ARG A C 1
ATOM 2562 O O . ARG A 1 334 ? 0.947 18.276 -2.827 1.00 89.25 334 ARG A O 1
ATOM 2569 N N . PRO A 1 335 ? -1.275 17.923 -2.874 1.00 84.94 335 PRO A N 1
ATOM 2570 C CA . PRO A 1 335 ? -1.608 19.339 -2.968 1.00 84.94 335 PRO A CA 1
ATOM 2571 C C . PRO A 1 335 ? -1.149 20.093 -1.722 1.00 84.94 335 PRO A C 1
ATOM 2573 O O . PRO A 1 335 ? -1.326 19.603 -0.607 1.00 84.94 335 PRO A O 1
ATOM 2576 N N . ALA A 1 336 ? -0.654 21.319 -1.902 1.00 80.19 336 ALA A N 1
ATOM 2577 C CA . ALA A 1 336 ? -0.272 22.188 -0.786 1.00 80.19 336 ALA A CA 1
ATOM 2578 C C . ALA A 1 336 ? -1.452 22.470 0.169 1.00 80.19 336 ALA A C 1
ATOM 2580 O O . ALA A 1 336 ? -1.272 22.573 1.379 1.00 80.19 336 ALA A O 1
ATOM 2581 N N . GLN A 1 337 ? -2.673 22.541 -0.371 1.00 83.12 337 GLN A N 1
ATOM 2582 C CA . GLN A 1 337 ? -3.910 22.787 0.375 1.00 83.12 337 GLN A CA 1
ATOM 2583 C C . GLN A 1 337 ? -4.758 21.512 0.517 1.00 83.12 337 GLN A C 1
ATOM 2585 O O . GLN A 1 337 ? -5.941 21.487 0.188 1.00 83.12 337 GLN A O 1
ATOM 2590 N N . ALA A 1 338 ? -4.155 20.415 0.979 1.00 85.62 338 ALA A N 1
ATOM 2591 C CA . ALA A 1 338 ? -4.898 19.190 1.272 1.00 85.62 338 ALA A CA 1
ATOM 2592 C C . ALA A 1 338 ? -5.778 19.333 2.534 1.00 85.62 338 ALA A C 1
ATOM 2594 O O . ALA A 1 338 ? -5.416 20.020 3.498 1.00 85.62 338 ALA A O 1
ATOM 2595 N N . ALA A 1 339 ? -6.921 18.634 2.547 1.00 87.12 339 ALA A N 1
ATOM 2596 C CA . ALA A 1 339 ? -7.865 18.595 3.673 1.00 87.12 339 ALA A CA 1
ATOM 2597 C C . ALA A 1 339 ? -7.308 17.879 4.924 1.00 87.12 339 ALA A C 1
ATOM 2599 O O . ALA A 1 339 ? -7.856 18.017 6.016 1.00 87.12 339 ALA A O 1
ATOM 2600 N N . TYR A 1 340 ? -6.197 17.159 4.771 1.00 92.69 340 TYR A N 1
ATOM 2601 C CA . TYR A 1 340 ? -5.399 16.547 5.832 1.00 92.69 340 TYR A CA 1
ATOM 2602 C C . TYR A 1 340 ? -3.928 16.953 5.667 1.00 92.69 340 TYR A C 1
ATOM 2604 O O . TYR A 1 340 ? -3.517 17.440 4.613 1.00 92.69 340 TYR A O 1
ATOM 2612 N N . SER A 1 341 ? -3.142 16.792 6.723 1.00 92.12 341 SER A N 1
ATOM 2613 C CA . SER A 1 341 ? -1.689 16.953 6.711 1.00 92.12 341 SER A CA 1
ATOM 2614 C C . SER A 1 341 ? -1.034 15.576 6.660 1.00 92.12 341 SER A C 1
ATOM 2616 O O . SER A 1 341 ? -1.427 14.678 7.396 1.00 92.12 341 SER A O 1
ATOM 2618 N N . PHE A 1 342 ? -0.029 15.392 5.811 1.00 92.31 342 PHE A N 1
ATOM 2619 C CA . PHE A 1 342 ? 0.754 14.157 5.768 1.00 92.31 342 PHE A CA 1
ATOM 2620 C C . PHE A 1 342 ? 2.080 14.373 6.498 1.00 92.31 342 PHE A C 1
ATOM 2622 O O . PHE A 1 342 ? 2.798 15.325 6.191 1.00 92.31 342 PHE A O 1
ATOM 2629 N N . VAL A 1 343 ? 2.403 13.515 7.465 1.00 89.56 343 VAL A N 1
ATOM 2630 C CA . VAL A 1 343 ? 3.657 13.606 8.219 1.00 89.56 343 VAL A CA 1
ATOM 2631 C C . VAL A 1 343 ? 4.779 13.019 7.377 1.00 89.56 343 VAL A C 1
ATOM 2633 O O . VAL A 1 343 ? 4.845 11.811 7.155 1.00 89.56 343 VAL A O 1
ATOM 2636 N N . LEU A 1 344 ? 5.662 13.897 6.908 1.00 85.38 344 LEU A N 1
ATOM 2637 C CA . LEU A 1 344 ? 6.779 13.551 6.045 1.00 85.38 344 LEU A CA 1
ATOM 2638 C C . LEU A 1 344 ? 8.105 13.765 6.794 1.00 85.38 344 LEU A C 1
ATOM 2640 O O . LEU A 1 344 ? 8.644 14.869 6.744 1.00 85.38 344 LEU A O 1
ATOM 2644 N N . PRO A 1 345 ? 8.630 12.748 7.499 1.00 79.69 345 PRO A N 1
ATOM 2645 C CA . PRO A 1 345 ? 9.898 12.890 8.199 1.00 79.69 345 PRO A CA 1
ATOM 2646 C C . PRO A 1 345 ? 11.044 12.903 7.187 1.00 79.69 345 PRO A C 1
ATOM 2648 O O . PRO A 1 345 ? 11.120 12.007 6.343 1.00 79.69 345 PRO A O 1
ATOM 2651 N N . ARG A 1 346 ? 11.933 13.892 7.265 1.00 73.69 346 ARG A N 1
ATOM 2652 C CA . ARG A 1 346 ? 13.065 14.076 6.337 1.00 73.69 346 ARG A CA 1
ATOM 2653 C C . ARG A 1 346 ? 14.283 13.239 6.717 1.00 73.69 346 ARG A C 1
ATOM 2655 O O . ARG A 1 346 ? 15.049 12.819 5.857 1.00 73.69 346 ARG A O 1
ATOM 2662 N N . ASN A 1 347 ? 14.444 12.964 8.008 1.00 71.50 347 ASN A N 1
ATOM 2663 C CA . ASN A 1 347 ? 15.534 12.158 8.544 1.00 71.50 347 ASN A CA 1
ATOM 2664 C C . ASN A 1 347 ? 15.047 11.207 9.656 1.00 71.50 347 ASN A C 1
ATOM 2666 O O . ASN A 1 347 ? 13.867 11.160 10.009 1.00 71.50 347 ASN A O 1
ATOM 2670 N N . GLY A 1 348 ? 15.975 10.426 10.215 1.00 70.06 348 GLY A N 1
ATOM 2671 C CA . GLY A 1 348 ? 15.650 9.351 11.152 1.00 70.06 348 GLY A CA 1
ATOM 2672 C C . GLY A 1 348 ? 15.209 9.859 12.520 1.00 70.06 348 GLY A C 1
ATOM 2673 O O . GLY A 1 348 ? 14.487 9.154 13.220 1.00 70.06 348 GLY A O 1
ATOM 2674 N N . GLN A 1 349 ? 15.604 11.084 12.879 1.00 74.31 349 GLN A N 1
ATOM 2675 C CA . GLN A 1 349 ? 15.178 11.761 14.106 1.00 74.31 349 GLN A CA 1
ATOM 2676 C C . GLN A 1 349 ? 13.771 12.345 13.967 1.00 74.31 349 GLN A C 1
ATOM 2678 O O . GLN A 1 349 ? 13.020 12.380 14.939 1.00 74.31 349 GLN A O 1
ATOM 2683 N N . GLU A 1 350 ? 13.391 12.756 12.756 1.00 80.12 350 GLU A N 1
ATOM 2684 C CA . GLU A 1 350 ? 12.027 13.173 12.432 1.00 80.12 350 GLU A CA 1
ATOM 2685 C C . GLU A 1 350 ? 11.065 11.987 12.311 1.00 80.12 350 GLU A C 1
ATOM 2687 O O . GLU A 1 350 ? 9.865 12.173 12.457 1.00 80.12 350 GLU A O 1
ATOM 2692 N N . ASN A 1 351 ? 11.540 10.763 12.057 1.00 86.44 351 ASN A N 1
ATOM 2693 C CA . ASN A 1 351 ? 10.671 9.589 11.951 1.00 86.44 351 ASN A CA 1
ATOM 2694 C C . ASN A 1 351 ? 9.999 9.304 13.315 1.00 86.44 351 ASN A C 1
ATOM 2696 O O . ASN A 1 351 ? 10.680 8.913 14.274 1.00 86.44 351 ASN A O 1
ATOM 2700 N N . PRO A 1 352 ? 8.674 9.509 13.459 1.00 89.62 352 PRO A N 1
ATOM 2701 C CA . PRO A 1 352 ? 8.035 9.438 14.764 1.00 89.62 352 PRO A CA 1
ATOM 2702 C C . PRO A 1 352 ? 8.040 8.006 15.292 1.00 89.62 352 PRO A C 1
ATOM 2704 O O . PRO A 1 352 ? 7.934 7.040 14.532 1.00 89.62 352 PRO A O 1
ATOM 2707 N N . TRP A 1 353 ? 8.146 7.858 16.614 1.00 92.25 353 TRP A N 1
ATOM 2708 C CA . TRP A 1 353 ? 7.958 6.557 17.247 1.00 92.25 353 TRP A CA 1
ATOM 2709 C C . TRP A 1 353 ? 6.543 6.053 16.968 1.00 92.25 353 TRP A C 1
ATOM 2711 O O . TRP A 1 353 ? 5.564 6.761 17.214 1.00 92.25 353 TRP A O 1
ATOM 2721 N N . LEU A 1 354 ? 6.422 4.807 16.514 1.00 93.81 354 LEU A N 1
ATOM 2722 C CA . LEU A 1 354 ? 5.128 4.217 16.182 1.00 93.81 354 LEU A CA 1
ATOM 2723 C C . LEU A 1 354 ? 4.217 4.140 17.413 1.00 93.81 354 LEU A C 1
ATOM 2725 O O . LEU A 1 354 ? 3.021 4.376 17.301 1.00 93.81 354 LEU A O 1
ATOM 2729 N N . LYS A 1 355 ? 4.788 3.904 18.602 1.00 93.56 355 LYS A N 1
ATOM 2730 C CA . LYS A 1 355 ? 4.054 3.917 19.879 1.00 93.56 355 LYS A CA 1
ATOM 2731 C C . LYS A 1 355 ? 3.430 5.280 20.207 1.00 93.56 355 LYS A C 1
ATOM 2733 O O . LYS A 1 355 ? 2.322 5.322 20.730 1.00 93.56 355 LYS A O 1
ATOM 2738 N N . ASP A 1 356 ? 4.116 6.380 19.886 1.00 93.31 356 ASP A N 1
ATOM 2739 C CA . ASP A 1 356 ? 3.609 7.732 20.144 1.00 93.31 356 ASP A CA 1
ATOM 2740 C C . ASP A 1 356 ? 2.552 8.113 19.107 1.00 93.31 356 ASP A C 1
ATOM 2742 O O . ASP A 1 356 ? 1.533 8.698 19.455 1.00 93.31 356 ASP A O 1
ATOM 2746 N N . ALA A 1 357 ? 2.752 7.717 17.848 1.00 94.25 357 ALA A N 1
ATOM 2747 C CA . ALA A 1 357 ? 1.761 7.906 16.797 1.00 94.25 357 ALA A CA 1
ATOM 2748 C C . ALA A 1 357 ? 0.473 7.099 17.072 1.00 94.25 357 ALA A C 1
ATOM 2750 O O . ALA A 1 357 ? -0.631 7.630 16.949 1.00 94.25 357 ALA A O 1
ATOM 2751 N N . ALA A 1 358 ? 0.611 5.847 17.525 1.00 95.56 358 ALA A N 1
ATOM 2752 C CA . ALA A 1 358 ? -0.500 5.012 17.975 1.00 95.56 358 ALA A CA 1
ATOM 2753 C C . ALA A 1 358 ? -1.217 5.631 19.180 1.00 95.56 358 ALA A C 1
ATOM 2755 O O . ALA A 1 358 ? -2.440 5.731 19.163 1.00 95.56 358 ALA A O 1
ATOM 2756 N N . TYR A 1 359 ? -0.462 6.113 20.179 1.00 95.12 359 TYR A N 1
ATOM 2757 C CA . TYR A 1 359 ? -1.017 6.833 21.327 1.00 95.12 359 TYR A CA 1
ATOM 2758 C C . TYR A 1 359 ? -1.861 8.020 20.857 1.00 95.12 359 TYR A C 1
ATOM 2760 O O . TYR A 1 359 ? -3.012 8.152 21.260 1.00 95.12 359 TYR A O 1
ATOM 2768 N N . SER A 1 360 ? -1.310 8.868 19.984 1.00 95.00 360 SER A N 1
ATOM 2769 C CA . SER A 1 360 ? -2.020 10.033 19.459 1.00 95.00 360 SER A CA 1
ATOM 2770 C C . SER A 1 360 ? -3.308 9.632 18.747 1.00 95.00 360 SER A C 1
ATOM 2772 O O . SER A 1 360 ? -4.313 10.303 18.925 1.00 95.00 360 SER A O 1
ATOM 2774 N N . SER A 1 361 ? -3.307 8.531 17.992 1.00 96.06 361 SER A N 1
ATOM 2775 C CA . SER A 1 361 ? -4.495 8.061 17.272 1.00 96.06 361 SER A CA 1
ATOM 2776 C C . SER A 1 361 ? -5.626 7.606 18.197 1.00 96.06 361 SER A C 1
ATOM 2778 O O . SER A 1 361 ? -6.777 7.763 17.818 1.00 96.06 361 SER A O 1
ATOM 2780 N N . VAL A 1 362 ? -5.325 7.096 19.399 1.00 94.31 362 VAL A N 1
ATOM 2781 C CA . VAL A 1 362 ? -6.329 6.600 20.370 1.00 94.31 362 VAL A CA 1
ATOM 2782 C C . VAL A 1 362 ? -6.643 7.579 21.506 1.00 94.31 362 VAL A C 1
ATOM 2784 O O . VAL A 1 362 ? -7.485 7.295 22.360 1.00 94.31 362 VAL A O 1
ATOM 2787 N N . ALA A 1 363 ? -5.942 8.714 21.573 1.00 92.06 363 ALA A N 1
ATOM 2788 C CA . ALA A 1 363 ? -6.068 9.689 22.652 1.00 92.06 363 ALA A CA 1
ATOM 2789 C C . ALA A 1 363 ? -7.342 10.536 22.496 1.00 92.06 363 ALA A C 1
ATOM 2791 O O . ALA A 1 363 ? -7.290 11.706 22.104 1.00 92.06 363 ALA A O 1
ATOM 2792 N N . ALA A 1 364 ? -8.501 9.920 22.743 1.00 88.19 364 ALA A N 1
ATOM 2793 C CA . ALA A 1 364 ? -9.796 10.568 22.591 1.00 88.19 364 ALA A CA 1
ATOM 2794 C C . ALA A 1 364 ? -9.981 11.690 23.634 1.00 88.19 364 ALA A C 1
ATOM 2796 O O . ALA A 1 364 ? -9.622 11.496 24.803 1.00 88.19 364 ALA A O 1
ATOM 2797 N N . PRO A 1 365 ? -10.569 12.845 23.256 1.00 84.06 365 PRO A N 1
ATOM 2798 C CA . PRO A 1 365 ? -10.865 13.924 24.195 1.00 84.06 365 PRO A CA 1
ATOM 2799 C C . PRO A 1 365 ? -11.681 13.426 25.388 1.00 84.06 365 PRO A C 1
ATOM 2801 O O . PRO A 1 365 ? -12.507 12.526 25.247 1.00 84.06 365 PRO A O 1
ATOM 2804 N N . PHE A 1 366 ? -11.452 14.015 26.563 1.00 79.81 366 PHE A N 1
ATOM 2805 C CA . PHE A 1 366 ? -11.995 13.594 27.866 1.00 79.81 366 PHE A CA 1
ATOM 2806 C C . PHE A 1 366 ? -11.466 12.246 28.387 1.00 79.81 366 PHE A C 1
ATOM 2808 O O . PHE A 1 366 ? -11.398 12.063 29.599 1.00 79.81 366 PHE A O 1
ATOM 2815 N N . TYR A 1 367 ? -11.049 11.321 27.520 1.00 82.31 367 TYR A N 1
ATOM 2816 C CA . TYR A 1 367 ? -10.528 10.010 27.912 1.00 82.31 367 TYR A CA 1
ATOM 2817 C C . TYR A 1 367 ? -9.046 10.054 28.280 1.00 82.31 367 TYR A C 1
ATOM 2819 O O . TYR A 1 367 ? -8.671 9.608 29.365 1.00 82.31 367 TYR A O 1
ATOM 2827 N N . PHE A 1 368 ? -8.222 10.620 27.399 1.00 86.00 368 PHE A N 1
ATOM 2828 C CA . PHE A 1 368 ? -6.768 10.668 27.542 1.00 86.00 368 PHE A CA 1
ATOM 2829 C C . PHE A 1 368 ? -6.234 12.066 27.234 1.00 86.00 368 PHE A C 1
ATOM 2831 O O . PHE A 1 368 ? -6.868 12.857 26.536 1.00 86.00 368 PHE A O 1
ATOM 2838 N N . GLU A 1 369 ? -5.040 12.367 27.740 1.00 87.94 369 GLU A N 1
ATOM 2839 C CA . GLU A 1 369 ? -4.344 13.604 27.390 1.00 87.94 369 GLU A CA 1
ATOM 2840 C C . GLU A 1 369 ? -3.803 13.530 25.960 1.00 87.94 369 GLU A C 1
ATOM 2842 O O . GLU A 1 369 ? -3.266 12.500 25.540 1.00 87.94 369 GLU A O 1
ATOM 2847 N N . ALA A 1 370 ? -3.896 14.645 25.233 1.00 88.12 370 ALA A N 1
ATOM 2848 C CA . ALA A 1 370 ? -3.278 14.791 23.922 1.00 88.12 370 ALA A CA 1
ATOM 2849 C C . ALA A 1 370 ? -1.745 14.691 24.018 1.00 88.12 370 ALA A C 1
ATOM 2851 O O . ALA A 1 370 ? -1.128 15.094 25.005 1.00 88.12 370 ALA A O 1
ATOM 2852 N N . LYS A 1 371 ? -1.113 14.182 22.961 1.00 87.06 371 LYS A N 1
ATOM 2853 C CA . LYS A 1 371 ? 0.322 13.892 22.924 1.00 87.06 371 LYS A CA 1
ATOM 2854 C C . LYS A 1 371 ? 1.034 14.787 21.931 1.00 87.06 371 LYS A C 1
ATOM 2856 O O . LYS A 1 371 ? 0.675 14.850 20.758 1.00 87.06 371 LYS A O 1
ATOM 2861 N N . LYS A 1 372 ? 2.124 15.395 22.385 1.00 85.62 372 LYS A N 1
ATOM 2862 C CA . LYS A 1 372 ? 3.139 15.962 21.496 1.00 85.62 372 LYS A CA 1
ATOM 2863 C C . LYS A 1 372 ? 4.094 14.848 21.087 1.00 85.62 372 LYS A C 1
ATOM 2865 O O . LYS A 1 372 ? 4.643 14.165 21.955 1.00 85.62 372 LYS A O 1
ATOM 2870 N N . LEU A 1 373 ? 4.288 14.664 19.784 1.00 80.44 373 LEU A N 1
ATOM 2871 C CA . LEU A 1 373 ? 5.287 13.722 19.287 1.00 80.44 373 LEU A CA 1
ATOM 2872 C C . LEU A 1 373 ? 6.670 14.177 19.770 1.00 80.44 373 LEU A C 1
ATOM 2874 O O . LEU A 1 373 ? 7.031 15.343 19.632 1.00 80.44 373 LEU A O 1
ATOM 2878 N N . SER A 1 374 ? 7.430 13.268 20.383 1.00 63.81 374 SER A N 1
ATOM 2879 C CA . SER A 1 374 ? 8.695 13.591 21.063 1.00 63.81 374 SER A CA 1
ATOM 2880 C C . SER A 1 374 ? 9.870 13.867 20.112 1.00 63.81 374 SER A C 1
ATOM 2882 O O . SER A 1 374 ? 10.997 14.040 20.565 1.00 63.81 374 SER A O 1
ATOM 2884 N N . THR A 1 375 ? 9.627 13.897 18.803 1.00 62.91 375 THR A N 1
ATOM 2885 C CA . THR A 1 375 ? 10.623 14.174 17.764 1.00 62.91 375 THR A CA 1
ATOM 2886 C C . THR A 1 375 ? 10.906 15.684 17.681 1.00 62.91 375 THR A C 1
ATOM 2888 O O . THR A 1 375 ? 9.976 16.438 17.372 1.00 62.91 375 THR A O 1
ATOM 2891 N N . PRO A 1 376 ? 12.151 16.141 17.942 1.00 49.94 376 PRO A N 1
ATOM 2892 C CA . PRO A 1 376 ? 12.504 17.557 18.117 1.00 49.94 376 PRO A CA 1
ATOM 2893 C C . PRO A 1 376 ? 12.109 18.494 16.971 1.00 49.94 376 PRO A C 1
ATOM 2895 O O . PRO A 1 376 ? 11.844 19.663 17.249 1.00 49.94 376 PRO A O 1
ATOM 2898 N N . ASP A 1 377 ? 12.017 17.978 15.741 1.00 51.22 377 ASP A N 1
ATOM 2899 C CA . ASP A 1 377 ? 11.851 18.774 14.518 1.00 51.22 377 ASP A CA 1
ATOM 2900 C C . ASP A 1 377 ? 10.437 18.710 13.903 1.00 51.22 377 ASP A C 1
ATOM 2902 O O . ASP A 1 377 ? 10.124 19.488 13.009 1.00 51.22 377 ASP A O 1
ATOM 2906 N N . ILE A 1 378 ? 9.515 17.890 14.439 1.00 60.38 378 ILE A N 1
ATOM 2907 C CA . ILE A 1 378 ? 8.083 17.923 14.046 1.00 60.38 378 ILE A CA 1
ATOM 2908 C C . ILE A 1 378 ? 7.266 18.858 14.966 1.00 60.38 378 ILE A C 1
ATOM 2910 O O . ILE A 1 378 ? 6.060 18.687 15.163 1.00 60.38 378 ILE A O 1
ATOM 2914 N N . ARG A 1 379 ? 7.901 19.877 15.565 1.00 56.59 379 ARG A N 1
ATOM 2915 C CA . ARG A 1 379 ? 7.222 20.834 16.466 1.00 56.59 379 ARG A CA 1
ATOM 2916 C C . ARG A 1 379 ? 6.054 21.558 15.793 1.00 56.59 379 ARG A C 1
ATOM 2918 O O . ARG A 1 379 ? 5.091 21.905 16.474 1.00 56.59 379 ARG A O 1
ATOM 2925 N N . GLU A 1 380 ? 6.103 21.722 14.471 1.00 62.81 380 GLU A N 1
ATOM 2926 C CA . GLU A 1 380 ? 5.041 22.344 13.670 1.00 62.81 380 GLU A CA 1
ATOM 2927 C C . GLU A 1 380 ? 3.711 21.569 13.693 1.00 62.81 380 GLU A C 1
ATOM 2929 O O . GLU A 1 380 ? 2.649 22.157 13.471 1.00 62.81 380 GLU A O 1
ATOM 2934 N N . LEU A 1 381 ? 3.723 20.261 13.995 1.00 72.00 381 LEU A N 1
ATOM 2935 C CA . LEU A 1 381 ? 2.481 19.488 14.122 1.00 72.00 381 LEU A CA 1
ATOM 2936 C C . LEU A 1 381 ? 1.717 19.790 15.419 1.00 72.00 381 LEU A C 1
ATOM 2938 O O . LEU A 1 381 ? 0.528 19.488 15.502 1.00 72.00 381 LEU A O 1
ATOM 2942 N N . GLY A 1 382 ? 2.363 20.390 16.421 1.00 81.50 382 GLY A N 1
ATOM 2943 C CA . GLY A 1 382 ? 1.744 20.663 17.714 1.00 81.50 382 GLY A CA 1
ATOM 2944 C C . GLY A 1 382 ? 1.342 19.394 18.476 1.00 81.50 382 GLY A C 1
ATOM 2945 O O . GLY A 1 382 ? 1.984 18.348 18.374 1.00 81.50 382 GLY A O 1
ATOM 2946 N N . SER A 1 383 ? 0.300 19.505 19.304 1.00 89.44 383 SER A N 1
ATOM 2947 C CA . SER A 1 383 ? -0.256 18.359 20.031 1.00 89.44 383 SER A CA 1
ATOM 2948 C C . SER A 1 383 ? -1.264 17.610 19.162 1.00 89.44 383 SER A C 1
ATOM 2950 O O . SER A 1 383 ? -2.039 18.222 18.419 1.00 89.44 383 SER A O 1
ATOM 2952 N N . LEU A 1 384 ? -1.259 16.285 19.269 1.00 92.94 384 LEU A N 1
ATOM 2953 C CA . LEU A 1 384 ? -2.128 15.377 18.534 1.00 92.94 384 LEU A CA 1
ATOM 2954 C C . LEU A 1 384 ? -3.043 14.609 19.487 1.00 92.94 384 LEU A C 1
ATOM 2956 O O . LEU A 1 384 ? -2.666 14.267 20.607 1.00 92.94 384 LEU A O 1
ATOM 2960 N N . GLN A 1 385 ? -4.234 14.313 19.000 1.00 93.56 385 GLN A N 1
ATOM 2961 C CA . GLN A 1 385 ? -5.307 13.594 19.678 1.00 93.56 385 GLN A CA 1
ATOM 2962 C C . GLN A 1 385 ? -5.983 12.634 18.693 1.00 93.56 385 GLN A C 1
ATOM 2964 O O . GLN A 1 385 ? -5.586 12.568 17.522 1.00 93.56 385 GLN A O 1
ATOM 2969 N N . ASP A 1 386 ? -6.996 11.907 19.163 1.00 94.56 386 ASP A N 1
ATOM 2970 C CA . ASP A 1 386 ? -7.661 10.863 18.383 1.00 94.56 386 ASP A CA 1
ATOM 2971 C C . ASP A 1 386 ? -8.130 11.370 17.009 1.00 94.56 386 ASP A C 1
ATOM 2973 O O . ASP A 1 386 ? -8.712 12.454 16.875 1.00 94.56 386 ASP A O 1
ATOM 2977 N N . GLY A 1 387 ? -7.843 10.582 15.970 1.00 92.81 387 GLY A N 1
ATOM 2978 C CA . GLY A 1 387 ? -8.221 10.891 14.592 1.00 92.81 387 GLY A CA 1
ATOM 2979 C C . GLY A 1 387 ? -9.733 10.879 14.356 1.00 92.81 387 GLY A C 1
ATOM 2980 O O . GLY A 1 387 ? -10.205 11.529 13.422 1.00 92.81 387 GLY A O 1
ATOM 2981 N N . GLY A 1 388 ? -10.496 10.213 15.225 1.00 90.44 388 GLY A N 1
ATOM 2982 C CA . GLY A 1 388 ? -11.948 10.082 15.162 1.00 90.44 388 GLY A CA 1
ATOM 2983 C C . GLY A 1 388 ? -12.673 11.419 15.164 1.00 90.44 388 GLY A C 1
ATOM 2984 O O . GLY A 1 388 ? -13.692 11.559 14.499 1.00 90.44 388 GLY A O 1
ATOM 2985 N N . ILE A 1 389 ? -12.085 12.441 15.796 1.00 89.19 389 ILE A N 1
ATOM 2986 C CA . ILE A 1 389 ? -12.626 13.808 15.817 1.00 89.19 389 ILE A CA 1
ATOM 2987 C C . ILE A 1 389 ? -12.844 14.350 14.401 1.00 89.19 389 ILE A C 1
ATOM 2989 O O . ILE A 1 389 ? -13.770 15.128 14.172 1.00 89.19 389 ILE A O 1
ATOM 2993 N N . ARG A 1 390 ? -11.987 13.950 13.453 1.00 90.69 390 ARG A N 1
ATOM 2994 C CA . ARG A 1 390 ? -12.022 14.441 12.074 1.00 90.69 390 ARG A CA 1
ATOM 2995 C C . ARG A 1 390 ? -12.405 13.380 11.051 1.00 90.69 390 ARG A C 1
ATOM 2997 O O . ARG A 1 390 ? -13.027 13.735 10.050 1.00 90.69 390 ARG A O 1
ATOM 3004 N N . ALA A 1 391 ? -11.968 12.142 11.250 1.00 92.31 391 ALA A N 1
ATOM 3005 C CA . ALA A 1 391 ? -12.128 11.047 10.303 1.00 92.31 391 ALA A CA 1
ATOM 3006 C C . ALA A 1 391 ? -12.175 9.701 11.044 1.00 92.31 391 ALA A C 1
ATOM 3008 O O . ALA A 1 391 ? -11.222 8.920 10.985 1.00 92.31 391 ALA A O 1
ATOM 3009 N N . ASN A 1 392 ? -13.282 9.425 11.749 1.00 94.12 392 ASN A N 1
ATOM 3010 C CA . ASN A 1 392 ? -13.476 8.122 12.396 1.00 94.12 392 ASN A CA 1
ATOM 3011 C C . ASN A 1 392 ? -13.501 6.973 11.383 1.00 94.12 392 ASN A C 1
ATOM 3013 O O . ASN A 1 392 ? -12.900 5.933 11.640 1.00 94.12 392 ASN A O 1
ATOM 3017 N N . ASN A 1 393 ? -14.119 7.201 10.220 1.00 96.06 393 ASN A N 1
ATOM 3018 C CA . ASN A 1 393 ? -13.910 6.391 9.027 1.00 96.06 393 ASN A CA 1
ATOM 3019 C C . ASN A 1 393 ? -12.851 7.064 8.127 1.00 96.06 393 ASN A C 1
ATOM 3021 O O . ASN A 1 393 ? -13.131 8.117 7.543 1.00 96.06 393 ASN A O 1
ATOM 3025 N N . PRO A 1 394 ? -11.637 6.502 7.994 1.00 96.50 394 PRO A N 1
ATOM 3026 C CA . PRO A 1 394 ? -10.563 7.138 7.233 1.00 96.50 394 PRO A CA 1
ATOM 3027 C C . PRO A 1 394 ? -10.635 6.917 5.710 1.00 96.50 394 PRO A C 1
ATOM 3029 O O . PRO A 1 394 ? -9.686 7.247 4.994 1.00 96.50 394 PRO A O 1
ATOM 3032 N N . LEU A 1 395 ? -11.741 6.390 5.177 1.00 95.06 395 LEU A N 1
ATOM 3033 C CA . LEU A 1 395 ? -11.810 5.941 3.789 1.00 95.06 395 LEU A CA 1
ATOM 3034 C C . LEU A 1 395 ? -11.586 7.045 2.744 1.00 95.06 395 LEU A C 1
ATOM 3036 O O . LEU A 1 395 ? -10.942 6.813 1.721 1.00 95.06 395 LEU A O 1
ATOM 3040 N N . SER A 1 396 ? -12.088 8.256 2.986 1.00 93.00 396 SER A N 1
ATOM 3041 C CA . SER A 1 396 ? -11.901 9.389 2.066 1.00 93.00 396 SER A CA 1
ATOM 3042 C C . SER A 1 396 ? -10.425 9.784 1.926 1.00 93.00 396 SER A C 1
ATOM 3044 O O . SER A 1 396 ? -9.953 10.072 0.823 1.00 93.00 396 SER A O 1
ATOM 3046 N N . ILE A 1 397 ? -9.672 9.725 3.030 1.00 95.25 397 ILE A N 1
ATOM 3047 C CA . ILE A 1 397 ? -8.215 9.894 3.039 1.00 95.25 397 ILE A CA 1
ATOM 3048 C C . ILE A 1 397 ? -7.568 8.732 2.282 1.00 95.25 397 ILE A C 1
ATOM 3050 O O . ILE A 1 397 ? -6.671 8.962 1.469 1.00 95.25 397 ILE A O 1
ATOM 3054 N N . ALA A 1 398 ? -8.070 7.507 2.481 1.00 95.69 398 ALA A N 1
ATOM 3055 C CA . ALA A 1 398 ? -7.551 6.320 1.815 1.00 95.69 398 ALA A CA 1
ATOM 3056 C C . ALA A 1 398 ? -7.618 6.436 0.281 1.00 95.69 398 ALA A C 1
ATOM 3058 O O . ALA A 1 398 ? -6.645 6.188 -0.430 1.00 95.69 398 ALA A O 1
ATOM 3059 N N . LEU A 1 399 ? -8.767 6.868 -0.243 1.00 92.88 399 LEU A N 1
ATOM 3060 C CA . LEU A 1 399 ? -8.971 7.067 -1.677 1.00 92.88 399 LEU A CA 1
ATOM 3061 C C . LEU A 1 399 ? -7.980 8.077 -2.258 1.00 92.88 399 LEU A C 1
ATOM 3063 O O . LEU A 1 399 ? -7.413 7.852 -3.329 1.00 92.88 399 LEU A O 1
ATOM 3067 N N . ARG A 1 400 ? -7.742 9.178 -1.536 1.00 92.81 400 ARG A N 1
ATOM 3068 C CA . ARG A 1 400 ? -6.805 10.208 -1.978 1.00 92.81 400 ARG A CA 1
ATOM 3069 C C . ARG A 1 400 ? -5.367 9.701 -1.983 1.00 92.81 400 ARG A C 1
ATOM 3071 O O . ARG A 1 400 ? -4.659 9.899 -2.968 1.00 92.81 400 ARG A O 1
ATOM 3078 N N . GLU A 1 401 ? -4.941 9.071 -0.895 1.00 95.12 401 GLU A N 1
ATOM 3079 C CA . GLU A 1 401 ? -3.581 8.556 -0.750 1.00 95.12 401 GLU A CA 1
ATOM 3080 C C . GLU A 1 401 ? -3.297 7.404 -1.718 1.00 95.12 401 GLU A C 1
ATOM 3082 O O . GLU A 1 401 ? -2.212 7.363 -2.292 1.00 95.12 401 GLU A O 1
ATOM 3087 N N . SER A 1 402 ? -4.274 6.540 -2.007 1.00 94.50 402 SER A N 1
ATOM 3088 C CA . SER A 1 402 ? -4.123 5.480 -3.011 1.00 94.50 402 SER A CA 1
ATOM 3089 C C . SER A 1 402 ? -3.735 6.035 -4.386 1.00 94.50 402 SER A C 1
ATOM 3091 O O . SER A 1 402 ? -2.836 5.496 -5.026 1.00 94.50 402 SER A O 1
ATOM 3093 N N . GLY A 1 403 ? -4.356 7.135 -4.829 1.00 92.62 403 GLY A N 1
ATOM 3094 C CA . GLY A 1 403 ? -3.998 7.793 -6.094 1.00 92.62 403 GLY A CA 1
ATOM 3095 C C . GLY A 1 403 ? -2.638 8.507 -6.068 1.00 92.62 403 GLY A C 1
ATOM 3096 O O . GLY A 1 403 ? -2.063 8.783 -7.116 1.00 92.62 403 GLY A O 1
ATOM 3097 N N . ILE A 1 404 ? -2.097 8.799 -4.881 1.00 93.62 404 ILE A N 1
ATOM 3098 C CA . ILE A 1 404 ? -0.746 9.355 -4.709 1.00 93.62 404 ILE A CA 1
ATOM 3099 C C . ILE A 1 404 ? 0.306 8.239 -4.721 1.00 93.62 404 ILE A C 1
ATOM 3101 O O . ILE A 1 404 ? 1.384 8.418 -5.287 1.00 93.62 404 ILE A O 1
ATOM 3105 N N . VAL A 1 405 ? 0.012 7.088 -4.114 1.00 94.12 405 VAL A N 1
ATOM 3106 C CA . VAL A 1 405 ? 0.915 5.927 -4.107 1.00 94.12 405 VAL A CA 1
ATOM 3107 C C . VAL A 1 405 ? 0.959 5.261 -5.481 1.00 94.12 405 VAL A C 1
ATOM 3109 O O . VAL A 1 405 ? 2.045 4.985 -5.986 1.00 94.12 405 VAL A O 1
ATOM 3112 N N . TRP A 1 406 ? -0.197 5.063 -6.118 1.00 93.56 406 TRP A N 1
ATOM 3113 C CA . TRP A 1 406 ? -0.314 4.430 -7.432 1.00 93.56 406 TRP A CA 1
ATOM 3114 C C . TRP A 1 406 ? -1.033 5.348 -8.428 1.00 93.56 406 TRP A C 1
ATOM 3116 O O . TRP A 1 406 ? -2.181 5.090 -8.779 1.00 93.56 406 TRP A O 1
ATOM 3126 N N . PRO A 1 407 ? -0.373 6.398 -8.950 1.00 89.94 407 PRO A N 1
ATOM 3127 C CA . PRO A 1 407 ? -1.007 7.346 -9.873 1.00 89.94 407 PRO A CA 1
ATOM 3128 C C . PRO A 1 407 ? -1.454 6.718 -11.202 1.00 89.94 407 PRO A C 1
ATOM 3130 O O . PRO A 1 407 ? -2.338 7.251 -11.863 1.00 89.94 407 PRO A O 1
ATOM 3133 N N . LEU A 1 408 ? -0.856 5.585 -11.594 1.00 85.88 408 LEU A N 1
ATOM 3134 C CA . LEU A 1 408 ? -1.260 4.818 -12.779 1.00 85.88 408 LEU A CA 1
ATOM 3135 C C . LEU A 1 408 ? -2.474 3.913 -12.517 1.00 85.88 408 LEU A C 1
ATOM 3137 O O . LEU A 1 408 ? -3.152 3.504 -13.459 1.00 85.88 408 LEU A O 1
ATOM 3141 N N . ALA A 1 409 ? -2.757 3.593 -11.251 1.00 82.44 409 ALA A N 1
ATOM 3142 C CA . ALA A 1 409 ? -3.957 2.869 -10.870 1.00 82.44 409 ALA A CA 1
ATOM 3143 C C . ALA A 1 409 ? -5.094 3.884 -10.700 1.00 82.44 409 ALA A C 1
ATOM 3145 O O . ALA A 1 409 ? -5.312 4.464 -9.642 1.00 82.44 409 ALA A O 1
ATOM 3146 N N . ASP A 1 410 ? -5.825 4.103 -11.787 1.00 74.94 410 ASP A N 1
ATOM 3147 C CA . ASP A 1 410 ? -6.960 5.022 -11.884 1.00 74.94 410 ASP A CA 1
ATOM 3148 C C . ASP A 1 410 ? -8.127 4.715 -10.917 1.00 74.94 410 ASP A C 1
ATOM 3150 O O . ASP A 1 410 ? -9.014 5.552 -10.733 1.00 74.94 410 ASP A O 1
ATOM 3154 N N . ARG A 1 411 ? -8.167 3.506 -10.334 1.00 86.25 411 ARG A N 1
ATOM 3155 C CA . ARG A 1 411 ? -9.219 2.986 -9.434 1.00 86.25 411 ARG A CA 1
ATOM 3156 C C . ARG A 1 411 ? -8.656 1.921 -8.482 1.00 86.25 411 ARG A C 1
ATOM 3158 O O . ARG A 1 411 ? -7.456 1.687 -8.476 1.00 86.25 411 ARG A O 1
ATOM 3165 N N . HIS A 1 412 ? -9.533 1.255 -7.729 1.00 92.75 412 HIS A N 1
ATOM 3166 C CA . HIS A 1 412 ? -9.257 0.081 -6.890 1.00 92.75 412 HIS A CA 1
ATOM 3167 C C . HIS A 1 412 ? -9.894 -1.191 -7.480 1.00 92.75 412 HIS A C 1
ATOM 3169 O O . HIS A 1 412 ? -10.855 -1.090 -8.241 1.00 92.75 412 HIS A O 1
ATOM 3175 N N . ASP A 1 413 ? -9.358 -2.365 -7.129 1.00 94.81 413 ASP A N 1
ATOM 3176 C CA . ASP A 1 413 ? -9.987 -3.672 -7.418 1.00 94.81 413 ASP A CA 1
ATOM 3177 C C . ASP A 1 413 ? -10.970 -4.083 -6.313 1.00 94.81 413 ASP A C 1
ATOM 3179 O O . ASP A 1 413 ? -11.920 -4.819 -6.560 1.00 94.81 413 ASP A O 1
ATOM 3183 N N . LEU A 1 414 ? -10.719 -3.622 -5.087 1.00 95.81 414 LEU A N 1
ATOM 3184 C CA . LEU A 1 414 ? -11.578 -3.819 -3.929 1.00 95.81 414 LEU A CA 1
ATOM 3185 C C . LEU A 1 414 ? -11.318 -2.695 -2.932 1.00 95.81 414 LEU A C 1
ATOM 3187 O O . LEU A 1 414 ? -10.169 -2.355 -2.644 1.00 95.81 414 LEU A O 1
ATOM 3191 N N . LEU A 1 415 ? -12.392 -2.163 -2.373 1.00 96.31 415 LEU A N 1
ATOM 3192 C CA . LEU A 1 415 ? -12.372 -1.252 -1.248 1.00 96.31 415 LEU A CA 1
ATOM 3193 C C . LEU A 1 415 ? -13.226 -1.870 -0.145 1.00 96.31 415 LEU A C 1
ATOM 3195 O O . LEU A 1 415 ? -14.423 -2.087 -0.321 1.00 96.31 415 LEU A O 1
ATOM 3199 N N . LEU A 1 416 ? -12.612 -2.137 1.000 1.00 97.56 416 LEU A N 1
ATOM 3200 C CA . LEU A 1 416 ? -13.279 -2.705 2.160 1.00 97.56 416 LEU A CA 1
ATOM 3201 C C . LEU A 1 416 ? -13.168 -1.737 3.339 1.00 97.56 416 LEU A C 1
ATOM 3203 O O . LEU A 1 416 ? -12.072 -1.437 3.804 1.00 97.56 416 LEU A O 1
ATOM 3207 N N . SER A 1 417 ? -14.304 -1.252 3.831 1.00 97.69 417 SER A N 1
ATOM 3208 C CA . SER A 1 417 ? -14.400 -0.508 5.089 1.00 97.69 417 SER A CA 1
ATOM 3209 C C . SER A 1 417 ? -14.925 -1.437 6.183 1.00 97.69 417 SER A C 1
ATOM 3211 O O . SER A 1 417 ? -15.952 -2.079 5.975 1.00 97.69 417 SER A O 1
ATOM 3213 N N . VAL A 1 418 ? -14.247 -1.523 7.332 1.00 98.25 418 VAL A N 1
ATOM 3214 C CA . VAL A 1 418 ? -14.637 -2.411 8.443 1.00 98.25 418 VAL A CA 1
ATOM 3215 C C . VAL A 1 418 ? -14.967 -1.614 9.699 1.00 98.25 418 VAL A C 1
ATOM 3217 O O . VAL A 1 418 ? -14.139 -0.867 10.233 1.00 98.25 418 VAL A O 1
ATOM 3220 N N . GLY A 1 419 ? -16.196 -1.802 10.168 1.00 96.81 419 GLY A N 1
ATOM 3221 C CA . GLY A 1 419 ? -16.797 -1.055 11.257 1.00 96.81 419 GLY A CA 1
ATOM 3222 C C . GLY A 1 419 ? -16.521 -1.590 12.642 1.00 96.81 419 GLY A C 1
ATOM 3223 O O . GLY A 1 419 ? -15.956 -2.665 12.828 1.00 96.81 419 GLY A O 1
ATOM 3224 N N . THR A 1 420 ? -16.959 -0.808 13.622 1.00 95.50 420 THR A N 1
ATOM 3225 C CA . THR A 1 420 ? -16.930 -1.147 15.049 1.00 95.50 420 THR A CA 1
ATOM 3226 C C . THR A 1 420 ? -18.346 -1.327 15.612 1.00 95.50 420 THR A C 1
ATOM 3228 O O . THR A 1 420 ? -18.576 -1.163 16.808 1.00 95.50 420 THR A O 1
ATOM 3231 N N . GLY A 1 421 ? -19.308 -1.682 14.761 1.00 91.94 421 GLY A N 1
ATOM 3232 C CA . GLY A 1 421 ? -20.688 -1.959 15.130 1.00 91.94 421 GLY A CA 1
ATOM 3233 C C . GLY A 1 421 ? -21.633 -0.775 14.928 1.00 91.94 421 GLY A C 1
ATOM 3234 O O . GLY A 1 421 ? -21.278 0.380 15.181 1.00 91.94 421 GLY A O 1
ATOM 3235 N N . ARG A 1 422 ? -22.873 -1.092 14.543 1.00 88.94 422 ARG A N 1
ATOM 3236 C CA . ARG A 1 422 ? -23.990 -0.152 14.354 1.00 88.94 422 ARG A CA 1
ATOM 3237 C C . ARG A 1 422 ? -25.196 -0.522 15.221 1.00 88.94 422 ARG A C 1
ATOM 3239 O O . ARG A 1 422 ? -25.348 -1.675 15.622 1.00 88.94 422 ARG A O 1
ATOM 3246 N N . SER A 1 423 ? -26.061 0.455 15.491 1.00 82.12 423 SER A N 1
ATOM 3247 C CA . SER A 1 423 ? -27.340 0.252 16.187 1.00 82.12 423 SER A CA 1
ATOM 3248 C C . SER A 1 423 ? -28.473 0.137 15.176 1.00 82.12 423 SER A C 1
ATOM 3250 O O . SER A 1 423 ? -28.484 0.873 14.192 1.00 82.12 423 SER A O 1
ATOM 3252 N N . SER A 1 424 ? -29.477 -0.693 15.456 1.00 67.25 424 SER A N 1
ATOM 3253 C CA . SER A 1 424 ? -30.766 -0.678 14.744 1.00 67.25 424 SER A CA 1
ATOM 3254 C C . SER A 1 424 ? -31.629 0.536 15.097 1.00 67.25 424 SER A C 1
ATOM 3256 O O . SER A 1 424 ? -32.526 0.906 14.342 1.00 67.25 424 SER A O 1
ATOM 3258 N N . SER A 1 425 ? -31.403 1.155 16.259 1.00 59.91 425 SER A N 1
ATOM 3259 C CA . SER A 1 425 ? -32.181 2.312 16.694 1.00 59.91 425 SER A CA 1
ATOM 3260 C C . SER A 1 425 ? -31.601 3.586 16.080 1.00 59.91 425 SER A C 1
ATOM 3262 O O . SER A 1 425 ? -30.625 4.133 16.603 1.00 59.91 425 SER A O 1
ATOM 3264 N N . ALA A 1 426 ? -32.202 4.087 14.998 1.00 51.88 426 ALA A N 1
ATOM 3265 C CA . ALA A 1 426 ? -31.933 5.451 14.553 1.00 51.88 426 ALA A CA 1
ATOM 3266 C C . ALA A 1 426 ? -32.167 6.405 15.741 1.00 51.88 426 ALA A C 1
ATOM 3268 O O . ALA A 1 426 ? -33.192 6.270 16.423 1.00 51.88 426 ALA A O 1
ATOM 3269 N N . PRO A 1 427 ? -31.264 7.359 16.031 1.00 52.28 427 PRO A N 1
ATOM 3270 C CA . PRO A 1 427 ? -31.576 8.419 16.972 1.00 52.28 427 PRO A CA 1
ATOM 3271 C C . PRO A 1 427 ? -32.743 9.212 16.377 1.00 52.28 427 PRO A C 1
ATOM 3273 O O . PRO A 1 427 ? -32.560 10.037 15.484 1.00 52.28 427 PRO A O 1
ATOM 3276 N N . GLY A 1 428 ? -33.967 8.927 16.823 1.00 48.47 428 GLY A N 1
ATOM 3277 C CA . GLY A 1 428 ? -35.113 9.760 16.490 1.00 48.47 428 GLY A CA 1
ATOM 3278 C C . GLY A 1 428 ? -34.838 11.202 16.937 1.00 48.47 428 GLY A C 1
ATOM 3279 O O . GLY A 1 428 ? -34.076 11.404 17.892 1.00 48.47 428 GLY A O 1
ATOM 3280 N N . PRO A 1 429 ? -35.432 12.218 16.280 1.00 51.38 429 PRO A N 1
ATOM 3281 C CA . PRO A 1 429 ? -35.360 13.586 16.781 1.00 51.38 429 PRO A CA 1
ATOM 3282 C C . PRO A 1 429 ? -35.763 13.559 18.254 1.00 51.38 429 PRO A C 1
ATOM 3284 O O . PRO A 1 429 ? -36.783 12.967 18.592 1.00 51.38 429 PRO A O 1
ATOM 3287 N N . ALA A 1 430 ? -34.928 14.106 19.139 1.00 50.00 430 ALA A N 1
ATOM 3288 C CA . ALA A 1 430 ? -35.150 14.008 20.575 1.00 50.00 430 ALA A CA 1
ATOM 3289 C C . ALA A 1 430 ? -36.523 14.614 20.928 1.00 50.00 430 ALA A C 1
ATOM 3291 O O . ALA A 1 430 ? -36.676 15.829 21.003 1.00 50.00 430 ALA A O 1
ATOM 3292 N N . THR A 1 431 ? -37.534 13.767 21.130 1.00 42.62 431 THR A N 1
ATOM 3293 C CA . THR A 1 431 ? -38.925 14.166 21.404 1.00 42.62 431 THR A CA 1
ATOM 3294 C C . THR A 1 431 ? -39.170 14.479 22.886 1.00 42.62 431 THR A C 1
ATOM 3296 O O . THR A 1 431 ? -40.309 14.628 23.323 1.00 42.62 431 THR A O 1
ATOM 3299 N N . GLY A 1 432 ? -38.111 14.610 23.689 1.00 52.12 432 GLY A N 1
ATOM 3300 C CA . GLY A 1 432 ? -38.206 14.911 25.115 1.00 52.12 432 GLY A CA 1
ATOM 3301 C C . GLY A 1 432 ? -38.228 16.412 25.414 1.00 52.12 432 GLY A C 1
ATOM 3302 O O . GLY A 1 432 ? -37.467 17.184 24.833 1.00 52.12 432 GLY A O 1
ATOM 3303 N N . ARG A 1 433 ? -39.045 16.826 26.397 1.00 44.12 433 ARG A N 1
ATOM 3304 C CA . ARG A 1 433 ? -38.956 18.142 27.063 1.00 44.12 433 ARG A CA 1
ATOM 3305 C C . ARG A 1 433 ? -37.551 18.323 27.662 1.00 44.12 433 ARG A C 1
ATOM 3307 O O . ARG A 1 433 ? -37.310 17.979 28.816 1.00 44.12 433 ARG A O 1
ATOM 3314 N N . HIS A 1 434 ? -36.612 18.858 26.889 1.00 52.47 434 HIS A N 1
ATOM 3315 C CA . HIS A 1 434 ? -35.297 19.238 27.399 1.00 52.47 434 HIS A CA 1
ATOM 3316 C C . HIS A 1 434 ? -35.445 20.431 28.353 1.00 52.47 434 HIS A C 1
ATOM 3318 O O . HIS A 1 434 ? -36.007 21.466 27.991 1.00 52.47 434 HIS A O 1
ATOM 3324 N N . SER A 1 435 ? -34.950 20.296 29.586 1.00 58.41 435 SER A N 1
ATOM 3325 C CA . SER A 1 4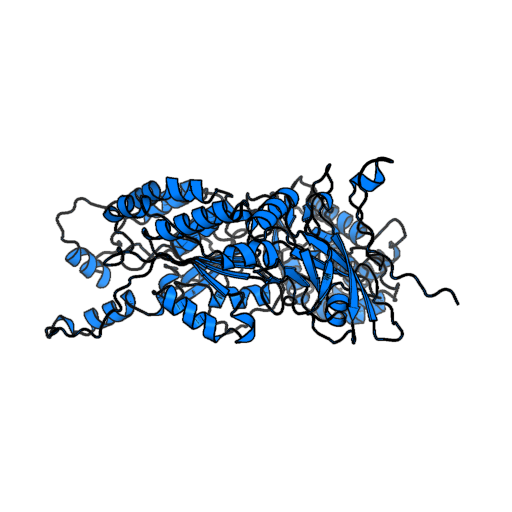35 ? -34.938 21.399 30.555 1.00 58.41 435 SER A CA 1
ATOM 3326 C C . SER A 1 435 ? -34.059 22.557 30.051 1.00 58.41 435 SER A C 1
ATOM 3328 O O . SER A 1 435 ? -33.131 22.344 29.266 1.00 58.41 435 SER A O 1
ATOM 3330 N N . ARG A 1 436 ? -34.290 23.793 30.530 1.00 55.97 436 ARG A N 1
ATOM 3331 C CA . ARG A 1 436 ? -33.456 24.971 30.184 1.00 55.97 436 ARG A CA 1
ATOM 3332 C C . ARG A 1 436 ? -31.950 24.722 30.389 1.00 55.97 436 ARG A C 1
ATOM 3334 O O . ARG A 1 436 ? -31.142 25.264 29.646 1.00 55.97 436 ARG A O 1
ATOM 3341 N N . VAL A 1 437 ? -31.585 23.857 31.340 1.00 56.88 437 VAL A N 1
ATOM 3342 C CA . VAL A 1 437 ? -30.198 23.470 31.652 1.00 56.88 437 VAL A CA 1
ATOM 3343 C C . VAL A 1 437 ? -29.592 22.570 30.563 1.00 56.88 437 VAL A C 1
ATOM 3345 O O . VAL A 1 437 ? -28.437 22.751 30.194 1.00 56.88 437 VAL A O 1
ATOM 3348 N N . GLN A 1 438 ? -30.365 21.646 29.980 1.00 58.41 438 GLN A N 1
ATOM 3349 C CA . GLN A 1 438 ? -29.893 20.747 28.911 1.00 58.41 438 GLN A CA 1
ATOM 3350 C C . GLN A 1 438 ? -29.750 21.433 27.542 1.00 58.41 438 GLN A C 1
ATOM 3352 O O . GLN A 1 438 ? -29.026 20.926 26.685 1.00 58.41 438 GLN A O 1
ATOM 3357 N N . ASN A 1 439 ? -30.413 22.577 27.346 1.00 68.06 439 ASN A N 1
ATOM 3358 C CA . ASN A 1 439 ? -30.315 23.405 26.137 1.00 68.06 439 ASN A CA 1
ATOM 3359 C C . ASN A 1 439 ? -29.284 24.544 26.258 1.00 68.06 439 ASN A C 1
ATOM 3361 O O . ASN A 1 439 ? -29.143 25.357 25.339 1.00 68.06 439 ASN A O 1
ATOM 3365 N N . GLY A 1 440 ? -28.530 24.597 27.362 1.00 71.19 440 GLY A N 1
ATOM 3366 C CA . GLY A 1 440 ? -27.408 25.520 27.523 1.00 71.19 440 GLY A CA 1
ATOM 3367 C C . GLY A 1 440 ? -26.347 25.350 26.427 1.00 71.19 440 GLY A C 1
ATOM 3368 O O . GLY A 1 440 ? -26.239 24.295 25.801 1.00 71.19 440 GLY A O 1
ATOM 3369 N N . ALA A 1 441 ? -25.550 26.393 26.179 1.00 75.81 441 ALA A N 1
ATOM 3370 C CA . ALA A 1 441 ? -24.546 26.393 25.108 1.00 75.81 441 ALA A CA 1
ATOM 3371 C C . ALA A 1 441 ? -23.531 25.242 25.236 1.00 75.81 441 ALA A C 1
ATOM 3373 O O . ALA A 1 441 ? -23.233 24.575 24.249 1.00 75.81 441 ALA A O 1
ATOM 3374 N N . LEU A 1 442 ? -23.063 24.960 26.455 1.00 71.31 442 LEU A N 1
ATOM 3375 C CA . LEU A 1 442 ? -22.045 23.940 26.700 1.00 71.31 442 LEU A CA 1
ATOM 3376 C C . LEU A 1 442 ? -22.565 22.495 26.527 1.00 71.31 442 LEU A C 1
ATOM 3378 O O . LEU A 1 442 ? -21.952 21.756 25.758 1.00 71.31 442 LEU A O 1
ATOM 3382 N N . PRO A 1 443 ? -23.702 22.070 27.125 1.00 73.56 443 PRO A N 1
ATOM 3383 C CA . PRO A 1 443 ? -24.281 20.755 26.832 1.00 73.56 443 PRO A CA 1
ATOM 3384 C C . PRO A 1 443 ? -24.612 20.543 25.351 1.00 73.56 443 PRO A C 1
ATOM 3386 O O . PRO A 1 443 ? -24.477 19.426 24.851 1.00 73.56 443 PRO A O 1
ATOM 3389 N N . ARG A 1 444 ? -25.023 21.601 24.634 1.00 76.06 444 ARG A N 1
ATOM 3390 C CA . ARG A 1 444 ? -25.252 21.539 23.182 1.00 76.06 444 ARG A CA 1
ATOM 3391 C C . ARG A 1 444 ? -23.955 21.340 22.403 1.00 76.06 444 ARG A C 1
ATOM 3393 O O . ARG A 1 444 ? -23.919 20.460 21.551 1.00 76.06 444 ARG A O 1
ATOM 3400 N N . LEU A 1 445 ? -22.906 22.108 22.708 1.00 76.38 445 LEU A N 1
ATOM 3401 C CA . LEU A 1 445 ? -21.596 21.977 22.061 1.00 76.38 445 LEU A CA 1
ATOM 3402 C C . LEU A 1 445 ? -21.000 20.587 22.292 1.00 76.38 445 LEU A C 1
ATOM 3404 O O . LEU A 1 445 ? -20.534 19.943 21.357 1.00 76.38 445 LEU A O 1
ATOM 3408 N N . LEU A 1 446 ? -21.087 20.094 23.526 1.00 72.00 446 LEU A N 1
ATOM 3409 C CA . LEU A 1 446 ? -20.647 18.749 23.856 1.00 72.00 446 LEU A CA 1
ATOM 3410 C C . LEU A 1 446 ? -21.412 17.686 23.066 1.00 72.00 446 LEU A C 1
ATOM 3412 O O . LEU A 1 446 ? -20.807 16.766 22.524 1.00 72.00 446 LEU A O 1
ATOM 3416 N N . ARG A 1 447 ? -22.746 17.790 23.022 1.00 73.06 447 ARG A N 1
ATOM 3417 C CA . ARG A 1 447 ? -23.583 16.839 22.285 1.00 73.06 447 ARG A CA 1
ATOM 3418 C C . ARG A 1 447 ? -23.235 16.860 20.797 1.00 73.06 447 ARG A C 1
ATOM 3420 O O . ARG A 1 447 ? -23.082 15.799 20.210 1.00 73.06 447 ARG A O 1
ATOM 3427 N N . ALA A 1 448 ? -23.052 18.045 20.218 1.00 76.00 448 ALA A N 1
ATOM 3428 C CA . ALA A 1 448 ? -22.636 18.194 18.828 1.00 76.00 448 ALA A CA 1
ATOM 3429 C C . ALA A 1 448 ? -21.264 17.555 18.554 1.00 76.00 448 ALA A C 1
ATOM 3431 O O . ALA A 1 448 ? -21.076 16.983 17.489 1.00 76.00 448 ALA A O 1
ATOM 3432 N N . LEU A 1 449 ? -20.329 17.605 19.510 1.00 75.88 449 LEU A N 1
ATOM 3433 C CA . LEU A 1 449 ? -19.016 16.968 19.387 1.00 75.88 449 LEU A CA 1
ATOM 3434 C C . LEU A 1 449 ? -19.094 15.437 19.514 1.00 75.88 449 LEU A C 1
ATOM 3436 O O . LEU A 1 449 ? -18.576 14.720 18.662 1.00 75.88 449 LEU A O 1
ATOM 3440 N N . MET A 1 450 ? -19.739 14.935 20.570 1.00 72.00 450 MET A N 1
ATOM 3441 C CA . MET A 1 450 ? -19.785 13.501 20.894 1.00 72.00 450 MET A CA 1
ATOM 3442 C C . MET A 1 450 ? -20.663 12.691 19.937 1.00 72.00 450 MET A C 1
ATOM 3444 O O . MET A 1 450 ? -20.407 11.510 19.731 1.00 72.00 450 MET A O 1
ATOM 3448 N N . PHE A 1 451 ? -21.687 13.323 19.364 1.00 73.25 451 PHE A N 1
ATOM 3449 C CA . PHE A 1 451 ? -22.596 12.724 18.384 1.00 73.25 451 PHE A CA 1
ATOM 3450 C C . PHE A 1 451 ? -22.419 13.357 16.999 1.00 73.25 451 PHE A C 1
ATOM 3452 O O . PHE A 1 451 ? -23.358 13.407 16.206 1.00 73.25 451 PHE A O 1
ATOM 3459 N N . SER A 1 452 ? -21.226 13.893 16.727 1.00 79.12 452 SER A N 1
ATOM 3460 C CA . SER A 1 452 ? -20.891 14.431 15.413 1.00 79.12 452 SER A CA 1
ATOM 3461 C C . SER A 1 452 ? -20.960 13.320 14.359 1.00 79.12 452 SER A C 1
ATOM 3463 O O . SER A 1 452 ? -20.402 12.247 14.597 1.00 79.12 452 SER A O 1
ATOM 3465 N N . PRO A 1 453 ? -21.521 13.590 13.167 1.00 79.06 453 PRO A N 1
ATOM 3466 C CA . PRO A 1 453 ? -21.404 12.722 11.993 1.00 79.06 453 PRO A CA 1
ATOM 3467 C C . PRO A 1 453 ? -19.974 12.238 11.705 1.00 79.06 453 PRO A C 1
ATOM 3469 O O . PRO A 1 453 ? -19.777 11.124 11.240 1.00 79.06 453 PRO A O 1
ATOM 3472 N N . LEU A 1 454 ? -18.960 13.045 12.039 1.00 79.12 454 LEU A N 1
ATOM 3473 C CA . LEU A 1 454 ? -17.545 12.709 11.826 1.00 79.12 454 LEU A CA 1
ATOM 3474 C C . LEU A 1 454 ? -17.041 11.569 12.725 1.00 79.12 454 LEU A C 1
ATOM 3476 O O . LEU A 1 454 ? -16.067 10.898 12.377 1.00 79.12 454 LEU A O 1
ATOM 3480 N N . MET A 1 455 ? -17.695 11.373 13.874 1.00 81.50 455 MET A N 1
ATOM 3481 C CA . MET A 1 455 ? -17.424 10.295 14.829 1.00 81.50 455 MET A CA 1
ATOM 3482 C C . MET A 1 455 ? -18.216 9.021 14.506 1.00 81.50 455 MET A C 1
ATOM 3484 O O . MET A 1 455 ? -17.975 7.975 15.110 1.00 81.50 455 MET A O 1
ATOM 3488 N N . ASP A 1 456 ? -19.146 9.092 13.554 1.00 85.25 456 ASP A N 1
ATOM 3489 C CA . ASP A 1 456 ? -19.929 7.959 13.084 1.00 85.25 456 ASP A CA 1
ATOM 3490 C C . ASP A 1 456 ? -19.226 7.308 11.882 1.00 85.25 456 ASP A C 1
ATOM 3492 O O . ASP A 1 456 ? -19.017 7.914 10.829 1.00 85.25 456 ASP A O 1
ATOM 3496 N N . GLY A 1 457 ? -18.808 6.054 12.067 1.00 86.44 457 GLY A N 1
ATOM 3497 C CA . GLY A 1 457 ? -18.094 5.298 11.043 1.00 86.44 457 GLY A CA 1
ATOM 3498 C C . GLY A 1 457 ? -18.932 5.021 9.790 1.00 86.44 457 GLY A C 1
ATOM 3499 O O . GLY A 1 457 ? -18.387 4.997 8.683 1.00 86.44 457 GLY A O 1
ATOM 3500 N N . GLU A 1 458 ? -20.247 4.853 9.948 1.00 90.50 458 GLU A N 1
ATOM 3501 C CA . GLU A 1 458 ? -21.182 4.594 8.851 1.00 90.50 458 GLU A CA 1
ATOM 3502 C C . GLU A 1 458 ? -21.442 5.876 8.053 1.00 90.50 458 GLU A C 1
ATOM 3504 O O . GLU A 1 458 ? -21.332 5.889 6.825 1.00 90.50 458 GLU A O 1
ATOM 3509 N N . GLN A 1 459 ? -21.668 6.993 8.743 1.00 89.44 459 GLN A N 1
ATOM 3510 C CA . GLN A 1 459 ? -21.839 8.285 8.084 1.00 89.44 459 GLN A CA 1
ATOM 3511 C C . GLN A 1 459 ? -20.562 8.727 7.352 1.00 89.44 459 GLN A C 1
ATOM 3513 O O . GLN A 1 459 ? -20.629 9.148 6.197 1.00 89.44 459 GLN A O 1
ATOM 3518 N N . GLY A 1 460 ? -19.387 8.551 7.968 1.00 90.06 460 GLY A N 1
ATOM 3519 C CA . GLY A 1 460 ? -18.101 8.815 7.317 1.00 90.06 460 GLY A CA 1
ATOM 3520 C C . GLY A 1 460 ? -17.851 7.929 6.087 1.00 90.06 460 GLY A C 1
ATOM 3521 O O . GLY A 1 460 ? -17.262 8.385 5.103 1.00 90.06 460 GLY A O 1
ATOM 3522 N N . PHE A 1 461 ? -18.340 6.684 6.096 1.00 92.81 461 PHE A N 1
ATOM 3523 C CA . PHE A 1 461 ? -18.329 5.816 4.917 1.00 92.81 461 PHE A CA 1
ATOM 3524 C C . PHE A 1 461 ? -19.216 6.382 3.798 1.00 92.81 461 PHE A C 1
ATOM 3526 O O . PHE A 1 461 ? -18.744 6.530 2.670 1.00 92.81 461 PHE A O 1
ATOM 3533 N N . PHE A 1 462 ? -20.461 6.770 4.096 1.00 91.31 462 PHE A N 1
ATOM 3534 C CA . PHE A 1 462 ? -21.357 7.376 3.103 1.00 91.31 462 PHE A CA 1
ATOM 3535 C C . PHE A 1 462 ? -20.815 8.696 2.541 1.00 91.31 462 PHE A C 1
ATOM 3537 O O . PHE A 1 462 ? -20.907 8.935 1.336 1.00 91.31 462 PHE A O 1
ATOM 3544 N N . GLU A 1 463 ? -20.179 9.524 3.371 1.00 89.94 463 GLU A N 1
ATOM 3545 C CA . GLU A 1 463 ? -19.486 10.730 2.914 1.00 89.94 463 GLU A CA 1
ATOM 3546 C C . GLU A 1 463 ? -18.353 10.403 1.936 1.00 89.94 463 GLU A C 1
ATOM 3548 O O . GLU A 1 463 ? -18.212 11.072 0.912 1.00 89.94 463 GLU A O 1
ATOM 3553 N N . ALA A 1 464 ? -17.571 9.352 2.205 1.00 89.69 464 ALA A N 1
ATOM 3554 C CA . ALA A 1 464 ? -16.520 8.904 1.298 1.00 89.69 464 ALA A CA 1
ATOM 3555 C C . ALA A 1 464 ? -17.082 8.417 -0.053 1.00 89.69 464 ALA A C 1
ATOM 3557 O O . ALA A 1 464 ? -16.480 8.683 -1.098 1.00 89.69 464 ALA A O 1
ATOM 3558 N N . LEU A 1 465 ? -18.255 7.771 -0.060 1.00 89.75 465 LEU A N 1
ATOM 3559 C CA . LEU A 1 465 ? -18.914 7.318 -1.291 1.00 89.75 465 LEU A CA 1
ATOM 3560 C C . LEU A 1 465 ? -19.327 8.463 -2.225 1.00 89.75 465 LEU A C 1
ATOM 3562 O O . LEU A 1 465 ? -19.437 8.233 -3.430 1.00 89.75 465 LEU A O 1
ATOM 3566 N N . ASN A 1 466 ? -19.518 9.684 -1.713 1.00 87.44 466 ASN A N 1
ATOM 3567 C CA . ASN A 1 466 ? -19.846 10.851 -2.542 1.00 87.44 466 ASN A CA 1
ATOM 3568 C C . ASN A 1 466 ? -18.704 11.245 -3.490 1.00 87.44 466 ASN A C 1
ATOM 3570 O O . ASN A 1 466 ? -18.947 11.872 -4.518 1.00 87.44 466 ASN A O 1
ATOM 3574 N N . TYR A 1 467 ? -17.466 10.857 -3.174 1.00 82.50 467 TYR A N 1
ATOM 3575 C CA . TYR A 1 467 ? -16.296 11.118 -4.016 1.00 82.50 467 TYR A CA 1
ATOM 3576 C C . TYR A 1 467 ? -16.047 10.017 -5.053 1.00 82.50 467 TYR A C 1
ATOM 3578 O O . TYR A 1 467 ? -15.177 10.168 -5.913 1.00 82.50 467 TYR A O 1
ATOM 3586 N N . LEU A 1 468 ? -16.784 8.903 -4.986 1.00 82.81 468 LEU A N 1
ATOM 3587 C CA . LEU A 1 468 ? -16.623 7.789 -5.910 1.00 82.81 468 LEU A CA 1
ATOM 3588 C C . LEU A 1 468 ? -17.594 7.902 -7.090 1.00 82.81 468 LEU A C 1
ATOM 3590 O O . LEU A 1 468 ? -18.802 8.060 -6.890 1.00 82.81 468 LEU A O 1
ATOM 3594 N N . PRO A 1 469 ? -17.113 7.734 -8.338 1.00 77.44 469 PRO A N 1
ATOM 3595 C CA . PRO A 1 469 ? -17.999 7.596 -9.484 1.00 77.44 469 PRO A CA 1
ATOM 3596 C C . PRO A 1 469 ? -18.980 6.437 -9.265 1.00 77.44 469 PRO A C 1
ATOM 3598 O O . PRO A 1 469 ? -18.584 5.378 -8.779 1.00 77.44 469 PRO A O 1
ATOM 3601 N N . HIS A 1 470 ? -20.236 6.577 -9.707 1.00 67.00 470 HIS A N 1
ATOM 3602 C CA . HIS A 1 470 ? -21.251 5.514 -9.584 1.00 67.00 470 HIS A CA 1
ATOM 3603 C C . HIS A 1 470 ? -20.774 4.144 -10.099 1.00 67.00 470 HIS A C 1
ATOM 3605 O O . HIS A 1 470 ? -21.120 3.117 -9.527 1.00 67.00 470 HIS A O 1
ATOM 3611 N N . ARG A 1 471 ? -19.927 4.131 -11.139 1.00 59.47 471 ARG A N 1
ATOM 3612 C CA . ARG A 1 471 ? -19.360 2.913 -11.744 1.00 59.47 471 ARG A CA 1
ATOM 3613 C C . ARG A 1 471 ? -18.355 2.160 -10.859 1.00 59.47 471 ARG A C 1
ATOM 3615 O O . ARG A 1 471 ? -17.995 1.048 -11.222 1.00 59.47 471 ARG A O 1
ATOM 3622 N N . SER A 1 472 ? -17.878 2.753 -9.766 1.00 69.19 472 SER A N 1
ATOM 3623 C CA . SER A 1 472 ? -16.917 2.127 -8.844 1.00 69.19 472 SER A CA 1
ATOM 3624 C C . SER A 1 472 ? -17.588 1.502 -7.619 1.00 69.19 472 SER A C 1
ATOM 3626 O O . SER A 1 472 ? -16.934 0.781 -6.885 1.00 69.19 472 SER A O 1
ATOM 3628 N N . LYS A 1 473 ? -18.887 1.747 -7.397 1.00 68.38 473 LYS A N 1
ATOM 3629 C CA . LYS A 1 473 ? -19.622 1.270 -6.214 1.00 68.38 473 LYS A CA 1
ATOM 3630 C C . LYS A 1 473 ? -19.711 -0.263 -6.054 1.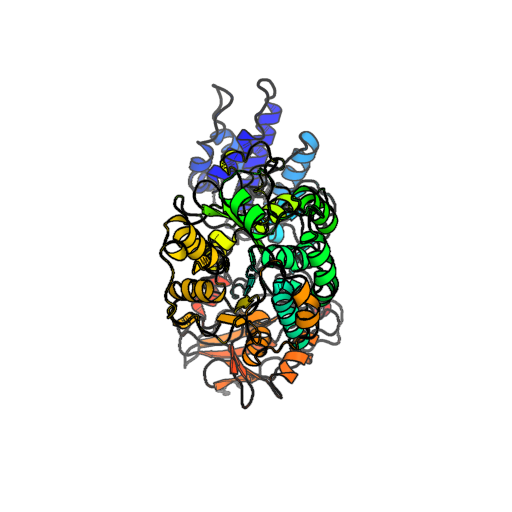00 68.38 473 LYS A C 1
ATOM 3632 O O . LYS A 1 473 ? -19.741 -0.686 -4.906 1.00 68.38 473 LYS A O 1
ATOM 3637 N N . PRO A 1 474 ? -19.725 -1.096 -7.117 1.00 76.06 474 PRO A N 1
ATOM 3638 C CA . PRO A 1 474 ? -19.790 -2.553 -6.950 1.00 76.06 474 PRO A CA 1
ATOM 3639 C C . PRO A 1 474 ? -18.573 -3.179 -6.250 1.00 76.06 474 PRO A C 1
ATOM 3641 O O . PRO A 1 474 ? -18.707 -4.240 -5.660 1.00 76.06 474 PRO A O 1
ATOM 3644 N N . ASP A 1 475 ? -17.402 -2.530 -6.288 1.00 85.06 475 ASP A N 1
ATOM 3645 C CA . ASP A 1 475 ? -16.177 -3.035 -5.639 1.00 85.06 475 ASP A CA 1
ATOM 3646 C C . ASP A 1 475 ? -15.994 -2.484 -4.217 1.00 85.06 475 ASP A C 1
ATOM 3648 O O . ASP A 1 475 ? -14.905 -2.571 -3.646 1.00 85.06 475 ASP A O 1
ATOM 3652 N N . VAL A 1 476 ? -17.034 -1.857 -3.662 1.00 93.25 476 VAL A N 1
ATOM 3653 C CA . VAL A 1 476 ? -16.974 -1.126 -2.399 1.00 93.25 476 VAL A CA 1
ATOM 3654 C C . VAL A 1 476 ? -17.874 -1.803 -1.384 1.00 93.25 476 VAL A C 1
ATOM 3656 O O . VAL A 1 476 ? -19.096 -1.781 -1.501 1.00 93.25 476 VAL A O 1
ATOM 3659 N N . PHE A 1 477 ? -17.256 -2.361 -0.352 1.00 95.44 477 PHE A N 1
ATOM 3660 C CA . PHE A 1 477 ? -17.942 -3.099 0.693 1.00 95.44 477 PHE A CA 1
ATOM 3661 C C . PHE A 1 477 ? -17.771 -2.411 2.039 1.00 95.44 477 PHE A C 1
ATOM 3663 O O . PHE A 1 477 ? -16.690 -1.935 2.397 1.00 95.44 477 PHE A O 1
ATOM 3670 N N . ARG A 1 478 ? -18.856 -2.411 2.809 1.00 95.19 478 ARG A N 1
ATOM 3671 C CA . ARG A 1 478 ? -18.859 -2.055 4.220 1.00 95.19 478 ARG A CA 1
ATOM 3672 C C . ARG A 1 478 ? -19.176 -3.308 5.019 1.00 95.19 478 ARG A C 1
ATOM 3674 O O . ARG A 1 478 ? -20.271 -3.849 4.905 1.00 95.19 478 ARG A O 1
ATOM 3681 N N . LEU A 1 479 ? -18.213 -3.765 5.806 1.00 95.75 479 LEU A N 1
ATOM 3682 C CA . LEU A 1 479 ? -18.387 -4.874 6.730 1.00 95.75 479 LEU A CA 1
ATOM 3683 C C . LEU A 1 479 ? -18.624 -4.300 8.126 1.00 95.75 479 LEU A C 1
ATOM 3685 O O . LEU A 1 479 ? -17.729 -3.699 8.714 1.00 95.75 479 LEU A O 1
ATOM 3689 N N . ASP A 1 480 ? -19.838 -4.457 8.636 1.00 93.94 480 ASP A N 1
ATOM 3690 C CA . ASP A 1 480 ? -20.240 -3.956 9.948 1.00 93.94 480 ASP A CA 1
ATOM 3691 C C . ASP A 1 480 ? -21.180 -4.957 10.628 1.00 93.94 480 ASP A C 1
ATOM 3693 O O . ASP A 1 480 ? -21.743 -5.831 9.967 1.00 93.94 480 ASP A O 1
ATOM 3697 N N . HIS A 1 481 ? -21.351 -4.837 11.942 1.00 93.69 481 HIS A N 1
ATOM 3698 C CA . HIS A 1 481 ? -22.188 -5.748 12.722 1.00 93.69 481 HIS A CA 1
ATOM 3699 C C . HIS A 1 481 ? -23.258 -4.983 13.491 1.00 93.69 481 HIS A C 1
ATOM 3701 O O . HIS A 1 481 ? -22.997 -3.942 14.090 1.00 93.69 481 HIS A O 1
ATOM 3707 N N . GLU A 1 482 ? -24.476 -5.506 13.493 1.00 91.31 482 GLU A N 1
ATOM 3708 C CA . GLU A 1 482 ? -25.560 -4.905 14.254 1.00 91.31 482 GLU A CA 1
ATOM 3709 C C . GLU A 1 482 ? -25.504 -5.357 15.713 1.00 91.31 482 GLU A C 1
ATOM 3711 O O . GLU A 1 482 ? -25.593 -6.546 16.011 1.00 91.31 482 GLU A O 1
ATOM 3716 N N . ILE A 1 483 ? -25.381 -4.402 16.632 1.00 88.81 483 ILE A N 1
ATOM 3717 C CA . ILE A 1 483 ? -25.414 -4.672 18.067 1.00 88.81 483 ILE A CA 1
ATOM 3718 C C . ILE A 1 483 ? -26.850 -4.482 18.552 1.00 88.81 483 ILE A C 1
ATOM 3720 O O . ILE A 1 483 ? -27.437 -3.413 18.391 1.00 88.81 483 ILE A O 1
ATOM 3724 N N . ARG A 1 484 ? -27.421 -5.521 19.171 1.00 83.81 484 ARG A N 1
ATOM 3725 C CA . ARG A 1 484 ? -28.767 -5.445 19.754 1.00 83.81 484 ARG A CA 1
ATOM 3726 C C . ARG A 1 484 ? -28.767 -4.498 20.955 1.00 83.81 484 ARG A C 1
ATOM 3728 O O . ARG A 1 484 ? -28.078 -4.748 21.940 1.00 83.81 484 ARG A O 1
ATOM 3735 N N . GLY A 1 485 ? -29.598 -3.460 20.897 1.00 82.06 485 GLY A N 1
ATOM 3736 C CA . GLY A 1 485 ? -29.724 -2.467 21.965 1.00 82.06 485 GLY A CA 1
ATOM 3737 C C . GLY A 1 485 ? -28.779 -1.270 21.787 1.00 82.06 485 GLY A C 1
ATOM 3738 O O . GLY A 1 485 ? -28.361 -0.978 20.668 1.00 82.06 485 GLY A O 1
ATOM 3739 N N . PRO A 1 486 ? -28.480 -0.515 22.859 1.00 81.50 486 PRO A N 1
ATOM 3740 C CA . PRO A 1 486 ? -27.620 0.656 22.753 1.00 81.50 486 PRO A CA 1
ATOM 3741 C C . PRO A 1 486 ? -26.175 0.248 22.443 1.00 81.50 486 PRO A C 1
ATOM 3743 O O . PRO A 1 486 ? -25.626 -0.652 23.075 1.00 81.50 486 PRO A O 1
ATOM 3746 N N . ILE A 1 487 ? -25.540 0.961 21.508 1.00 85.44 487 ILE A N 1
ATOM 3747 C CA . ILE A 1 487 ? -24.116 0.773 21.201 1.00 85.44 487 ILE A CA 1
ATOM 3748 C C . ILE A 1 487 ? -23.286 1.004 22.478 1.00 85.44 487 ILE A C 1
ATOM 3750 O O . ILE A 1 487 ? -23.439 2.058 23.111 1.00 85.44 487 ILE A O 1
ATOM 3754 N N . PRO A 1 488 ? -22.385 0.070 22.845 1.00 88.75 488 PRO A N 1
ATOM 3755 C CA . PRO A 1 488 ? -21.484 0.246 23.975 1.00 88.75 488 PRO A CA 1
ATOM 3756 C C . PRO A 1 488 ? -20.642 1.514 23.844 1.00 88.75 488 PRO A C 1
ATOM 3758 O O . PRO A 1 488 ? -20.180 1.878 22.759 1.00 88.75 488 PRO A O 1
ATOM 3761 N N . LYS A 1 489 ? -20.403 2.192 24.968 1.00 87.19 489 LYS A N 1
ATOM 3762 C CA . LYS A 1 489 ? -19.508 3.357 24.988 1.00 87.19 489 LYS A CA 1
ATOM 3763 C C . LYS A 1 489 ? -18.076 2.932 24.661 1.00 87.19 489 LYS A C 1
ATOM 3765 O O . LYS A 1 489 ? -17.708 1.774 24.836 1.00 87.19 489 LYS A O 1
ATOM 3770 N N . LEU A 1 490 ? -17.248 3.891 24.240 1.00 85.56 490 LEU A N 1
ATOM 3771 C CA . LEU A 1 490 ? -15.853 3.647 23.845 1.00 85.56 490 LEU A CA 1
ATOM 3772 C C . LEU A 1 490 ? -15.013 2.952 24.928 1.00 85.56 490 LEU A C 1
ATOM 3774 O O . LEU A 1 490 ? -14.068 2.251 24.587 1.00 85.56 490 LEU A O 1
ATOM 3778 N N . ASP A 1 491 ? -15.354 3.137 26.201 1.00 88.50 491 ASP A N 1
ATOM 3779 C CA . ASP A 1 491 ? -14.662 2.612 27.380 1.00 88.50 491 ASP A CA 1
ATOM 3780 C C . ASP A 1 491 ? -15.487 1.585 28.174 1.00 88.50 491 ASP A C 1
ATOM 3782 O O . ASP A 1 491 ? -15.164 1.291 29.326 1.00 88.50 491 ASP A O 1
ATOM 3786 N N . ASP A 1 492 ? -16.572 1.052 27.602 1.00 89.75 492 ASP A N 1
ATOM 3787 C CA . ASP A 1 492 ? -17.448 0.111 28.301 1.00 89.75 492 ASP A CA 1
ATOM 3788 C C . ASP A 1 492 ? -16.848 -1.302 28.370 1.00 89.75 492 ASP A C 1
ATOM 3790 O O . ASP A 1 492 ? -17.236 -2.225 27.653 1.00 89.75 492 ASP A O 1
ATOM 3794 N N . VAL A 1 493 ? -15.891 -1.473 29.278 1.00 91.75 493 VAL A N 1
ATOM 3795 C CA . VAL A 1 493 ? -15.207 -2.745 29.550 1.00 91.75 493 VAL A CA 1
ATOM 3796 C C . VAL A 1 493 ? -16.177 -3.854 29.983 1.00 91.75 493 VAL A C 1
ATOM 3798 O O . VAL A 1 493 ? -15.877 -5.027 29.776 1.00 91.75 493 VAL A O 1
ATOM 3801 N N . SER A 1 494 ? -17.341 -3.509 30.548 1.00 91.50 494 SER A N 1
ATOM 3802 C CA . SER A 1 494 ? -18.338 -4.500 30.979 1.00 91.50 494 SER A CA 1
ATOM 3803 C C . SER A 1 494 ? -19.019 -5.206 29.804 1.00 91.50 494 SER A C 1
ATOM 3805 O O . SER A 1 494 ? -19.454 -6.345 29.939 1.00 91.50 494 SER A O 1
ATOM 3807 N N . SER A 1 495 ? -19.036 -4.567 28.631 1.00 92.44 495 SER A N 1
ATOM 3808 C CA . SER A 1 495 ? -19.585 -5.146 27.403 1.00 92.44 495 SER A CA 1
ATOM 3809 C C . SER A 1 495 ? -18.660 -6.164 26.724 1.00 92.44 495 SER A C 1
ATOM 3811 O O . SER A 1 495 ? -19.111 -6.888 25.842 1.00 92.44 495 SER A O 1
ATOM 3813 N N . LEU A 1 496 ? -17.378 -6.249 27.111 1.00 93.62 496 LEU A N 1
ATOM 3814 C CA . LEU A 1 496 ? -16.375 -7.048 26.392 1.00 93.62 496 LEU A CA 1
ATOM 3815 C C . LEU A 1 496 ? -16.722 -8.534 26.313 1.00 93.62 496 LEU A C 1
ATOM 3817 O O . LEU A 1 496 ? -16.510 -9.137 25.266 1.00 93.62 496 LEU A O 1
ATOM 3821 N N . ASP A 1 497 ? -17.246 -9.119 27.389 1.00 94.19 497 ASP A N 1
ATOM 3822 C CA . ASP A 1 497 ? -17.578 -10.546 27.404 1.00 94.19 497 ASP A CA 1
ATOM 3823 C C . ASP A 1 497 ? -18.756 -10.828 26.454 1.00 94.19 497 ASP A C 1
ATOM 3825 O O . ASP A 1 497 ? -18.647 -11.681 25.577 1.00 94.19 497 ASP A O 1
ATOM 3829 N N . ALA A 1 498 ? -19.801 -9.992 26.493 1.00 92.75 498 ALA A N 1
ATOM 3830 C CA . ALA A 1 498 ? -20.923 -10.072 25.555 1.00 92.75 498 ALA A CA 1
ATOM 3831 C C . ALA A 1 498 ? -20.497 -9.850 24.091 1.00 92.75 498 ALA A C 1
ATOM 3833 O O . ALA A 1 498 ? -20.987 -10.531 23.196 1.00 92.75 498 ALA A O 1
ATOM 3834 N N . LEU A 1 499 ? -19.572 -8.916 23.833 1.00 93.06 499 LEU A N 1
ATOM 3835 C CA . LEU A 1 499 ? -19.004 -8.687 22.499 1.00 93.06 499 LEU A CA 1
ATOM 3836 C C . LEU A 1 499 ? -18.135 -9.869 22.023 1.00 93.06 499 LEU A C 1
ATOM 3838 O O . LEU A 1 499 ? -18.060 -10.123 20.824 1.00 93.06 499 LEU A O 1
ATOM 3842 N N . THR A 1 500 ? -17.476 -10.583 22.942 1.00 94.06 500 THR A N 1
ATOM 3843 C CA . THR A 1 500 ? -16.628 -11.749 22.627 1.00 94.06 500 THR A CA 1
ATOM 3844 C C . THR A 1 500 ? -17.470 -12.943 22.179 1.00 94.06 500 THR A C 1
ATOM 3846 O O . THR A 1 500 ? -17.056 -13.693 21.299 1.00 94.06 500 THR A O 1
ATOM 3849 N N . GLU A 1 501 ? -18.655 -13.108 22.764 1.00 93.81 501 GLU A N 1
ATOM 3850 C CA . GLU A 1 501 ? -19.585 -14.206 22.470 1.00 93.81 501 GLU A CA 1
ATOM 3851 C C . GLU A 1 501 ? -20.391 -13.999 21.175 1.00 93.81 501 GLU A C 1
ATOM 3853 O O . GLU A 1 501 ? -21.133 -14.888 20.751 1.00 93.81 501 GLU A O 1
ATOM 3858 N N . MET A 1 502 ? -20.251 -12.842 20.519 1.00 93.38 502 MET A N 1
ATOM 3859 C CA . MET A 1 502 ? -20.951 -12.555 19.269 1.00 93.38 502 MET A CA 1
ATOM 3860 C C . MET A 1 502 ? -20.497 -13.468 18.128 1.00 93.38 502 MET A C 1
ATOM 3862 O O . MET A 1 502 ? -19.322 -13.801 17.967 1.00 93.38 502 MET A O 1
ATOM 3866 N N . THR A 1 503 ? -21.456 -13.824 17.276 1.00 93.81 503 THR A N 1
ATOM 3867 C CA . THR A 1 503 ? -21.200 -14.538 16.027 1.00 93.81 503 THR A CA 1
ATOM 3868 C C . THR A 1 503 ? -21.123 -13.537 14.883 1.00 93.81 503 THR A C 1
ATOM 3870 O O . THR A 1 503 ? -22.041 -12.756 14.646 1.00 93.81 503 THR A O 1
ATOM 3873 N N . PHE A 1 504 ? -19.993 -13.539 14.181 1.00 95.31 504 PHE A N 1
ATOM 3874 C CA . PHE A 1 504 ? -19.740 -12.622 13.075 1.00 95.31 504 PHE A CA 1
ATOM 3875 C C . PHE A 1 504 ? -19.923 -13.340 11.743 1.00 95.31 504 PHE A C 1
ATOM 3877 O O . PHE A 1 504 ? -19.310 -14.382 11.499 1.00 95.31 504 PHE A O 1
ATOM 3884 N N . GLU A 1 505 ? -20.740 -12.747 10.880 1.00 92.94 505 GLU A N 1
ATOM 3885 C CA . GLU A 1 505 ? -21.009 -13.222 9.528 1.00 92.94 505 GLU A CA 1
ATOM 3886 C C . GLU A 1 505 ? -20.379 -12.288 8.497 1.00 92.94 505 GLU A C 1
ATOM 3888 O O . GLU A 1 505 ? -20.151 -11.103 8.750 1.00 92.94 505 GLU A O 1
ATOM 3893 N N . VAL A 1 506 ? -20.078 -12.841 7.324 1.00 95.88 506 VAL A N 1
ATOM 3894 C CA . VAL A 1 506 ? -19.464 -12.115 6.212 1.00 95.88 506 VAL A CA 1
ATOM 3895 C C . VAL A 1 506 ? -20.269 -12.401 4.949 1.00 95.88 506 VAL A C 1
ATOM 3897 O O . VAL A 1 506 ? -20.534 -13.575 4.686 1.00 95.88 506 VAL A O 1
ATOM 3900 N N . PRO A 1 507 ? -20.632 -11.372 4.159 1.00 95.44 507 PRO A N 1
ATOM 3901 C CA . PRO A 1 507 ? -21.383 -11.564 2.922 1.00 95.44 507 PRO A CA 1
ATOM 3902 C C . PRO A 1 507 ? -20.637 -12.443 1.913 1.00 95.44 507 PRO A C 1
ATOM 3904 O O . PRO A 1 507 ? -19.451 -12.223 1.654 1.00 95.44 507 PRO A O 1
ATOM 3907 N N . ASP A 1 508 ? -21.347 -13.383 1.288 1.00 94.81 508 ASP A N 1
ATOM 3908 C CA . ASP A 1 508 ? -20.784 -14.272 0.262 1.00 94.81 508 ASP A CA 1
ATOM 3909 C C . ASP A 1 508 ? -20.224 -13.490 -0.936 1.00 94.81 508 ASP A C 1
ATOM 3911 O O . ASP A 1 508 ? -19.158 -13.824 -1.449 1.00 94.81 508 ASP A O 1
ATOM 3915 N N . ASP A 1 509 ? -20.891 -12.403 -1.340 1.00 93.94 509 ASP A N 1
ATOM 3916 C CA . ASP A 1 509 ? -20.441 -11.535 -2.437 1.00 93.94 509 ASP A CA 1
ATOM 3917 C C . ASP A 1 509 ? -19.059 -10.931 -2.163 1.00 93.94 509 ASP A C 1
ATOM 3919 O O . ASP A 1 509 ? -18.196 -10.929 -3.037 1.00 93.94 509 ASP A O 1
ATOM 3923 N N . LEU A 1 510 ? -18.795 -10.495 -0.925 1.00 95.94 510 LEU A N 1
ATOM 3924 C CA . LEU A 1 510 ? -17.482 -9.972 -0.540 1.00 95.94 510 LEU A CA 1
ATOM 3925 C C . LEU A 1 510 ? -16.403 -11.059 -0.648 1.00 95.94 510 LEU A C 1
ATOM 3927 O O . LEU A 1 510 ? -15.310 -10.804 -1.155 1.00 95.94 510 LEU A O 1
ATOM 3931 N N . VAL A 1 511 ? -16.704 -12.276 -0.187 1.00 96.81 511 VAL A N 1
ATOM 3932 C CA . VAL A 1 511 ? -15.779 -13.418 -0.267 1.00 96.81 511 VAL A CA 1
ATOM 3933 C C . VAL A 1 511 ? -15.461 -13.736 -1.728 1.00 96.81 511 VAL A C 1
ATOM 3935 O O . VAL A 1 511 ? -14.290 -13.870 -2.088 1.00 96.81 511 VAL A O 1
ATOM 3938 N N . ARG A 1 512 ? -16.486 -13.788 -2.584 1.00 95.62 512 ARG A N 1
ATOM 3939 C CA . ARG A 1 512 ? -16.352 -14.017 -4.025 1.00 95.62 512 ARG A CA 1
ATOM 3940 C C . ARG A 1 512 ? -15.519 -12.932 -4.716 1.00 95.62 512 ARG A C 1
ATOM 3942 O O . ARG A 1 512 ? -14.579 -13.269 -5.438 1.00 95.62 512 ARG A O 1
ATOM 3949 N N . VAL A 1 513 ? -15.782 -11.654 -4.434 1.00 95.81 513 VAL A N 1
ATOM 3950 C CA . VAL A 1 513 ? -15.001 -10.524 -4.971 1.00 95.81 513 VAL A CA 1
ATOM 3951 C C . VAL A 1 513 ? -13.545 -10.582 -4.512 1.00 95.81 513 VAL A C 1
ATOM 3953 O O . VAL A 1 513 ? -12.642 -10.351 -5.313 1.00 95.81 513 VAL A O 1
ATOM 3956 N N . ILE A 1 514 ? -13.269 -10.930 -3.252 1.00 96.69 514 ILE A N 1
ATOM 3957 C CA . ILE A 1 514 ? -11.888 -11.105 -2.780 1.00 96.69 514 ILE A CA 1
ATOM 3958 C C . ILE A 1 514 ? -11.198 -12.224 -3.565 1.00 96.69 514 ILE A C 1
ATOM 3960 O O . ILE A 1 514 ? -10.118 -12.013 -4.118 1.00 96.69 514 ILE A O 1
ATOM 3964 N N . LEU A 1 515 ? -11.818 -13.399 -3.653 1.00 96.31 515 LEU A N 1
ATOM 3965 C CA . LEU A 1 515 ? -11.221 -14.561 -4.312 1.00 96.31 515 LEU A CA 1
ATOM 3966 C C . LEU A 1 515 ? -11.032 -14.370 -5.824 1.00 96.31 515 LEU A C 1
ATOM 3968 O O . LEU A 1 515 ? -10.123 -14.976 -6.383 1.00 96.31 515 LEU A O 1
ATOM 3972 N N . ALA A 1 516 ? -11.827 -13.516 -6.474 1.00 95.88 516 ALA A N 1
ATOM 3973 C CA . ALA A 1 516 ? -11.685 -13.176 -7.888 1.00 95.88 516 ALA A CA 1
ATOM 3974 C C . ALA A 1 516 ? -10.836 -11.907 -8.105 1.00 95.88 516 ALA A C 1
ATOM 3976 O O . ALA A 1 516 ? -9.681 -11.990 -8.542 1.00 95.88 516 ALA A O 1
ATOM 3977 N N . SER A 1 517 ? -11.382 -10.735 -7.765 1.00 94.88 517 SER A N 1
ATOM 3978 C CA . SER A 1 517 ? -10.792 -9.419 -8.029 1.00 94.88 517 SER A CA 1
ATOM 3979 C C . SER A 1 517 ? -9.496 -9.187 -7.270 1.00 94.88 517 SER A C 1
ATOM 3981 O O . SER A 1 517 ? -8.554 -8.660 -7.851 1.00 94.88 517 SER A O 1
ATOM 3983 N N . ALA A 1 518 ? -9.386 -9.566 -5.993 1.00 94.62 518 ALA A N 1
ATOM 3984 C CA . ALA A 1 518 ? -8.172 -9.282 -5.219 1.00 94.62 518 ALA A CA 1
ATOM 3985 C C . ALA A 1 518 ? -7.021 -10.255 -5.544 1.00 94.62 518 ALA A C 1
ATOM 3987 O O . ALA A 1 518 ? -5.855 -9.852 -5.505 1.00 94.62 518 ALA A O 1
ATOM 3988 N N . MET A 1 519 ? -7.328 -11.502 -5.918 1.00 94.62 519 MET A N 1
ATOM 3989 C CA . MET A 1 519 ? -6.320 -12.555 -6.106 1.00 94.62 519 MET A CA 1
ATOM 3990 C C . MET A 1 519 ? -5.790 -12.678 -7.533 1.00 94.62 519 MET A C 1
ATOM 3992 O O . MET A 1 519 ? -4.601 -12.949 -7.701 1.00 94.62 519 MET A O 1
ATOM 3996 N N . PHE A 1 520 ? -6.626 -12.481 -8.555 1.00 96.69 520 PHE A N 1
ATOM 3997 C CA . PHE A 1 520 ? -6.246 -12.728 -9.948 1.00 96.69 520 PHE A CA 1
ATOM 3998 C C . PHE A 1 520 ? -6.142 -11.438 -10.763 1.00 96.69 520 PHE A C 1
ATOM 4000 O O . PHE A 1 520 ? -6.733 -10.412 -10.422 1.00 96.69 520 PHE A O 1
ATOM 4007 N N . PHE A 1 521 ? -5.349 -11.485 -11.830 1.00 96.31 521 PHE A N 1
ATOM 4008 C CA . PHE A 1 521 ? -5.196 -10.420 -12.823 1.00 96.31 521 PHE A CA 1
ATOM 4009 C C . PHE A 1 521 ? -4.774 -11.021 -14.171 1.00 96.31 521 PHE A C 1
ATOM 4011 O O . PHE A 1 521 ? -4.447 -12.209 -14.248 1.00 96.31 521 PHE A O 1
ATOM 4018 N N . PHE A 1 522 ? -4.795 -10.221 -15.237 1.00 96.19 522 PHE A N 1
ATOM 4019 C CA . PHE A 1 522 ? -4.464 -10.665 -16.592 1.00 96.19 522 PHE A CA 1
ATOM 4020 C C . PHE A 1 522 ? -3.384 -9.798 -17.223 1.00 96.19 522 PHE A C 1
ATOM 4022 O O . PHE A 1 522 ? -3.429 -8.573 -17.129 1.00 96.19 522 PHE A O 1
ATOM 4029 N N . GLU A 1 523 ? -2.467 -10.444 -17.939 1.00 94.50 523 GLU A N 1
ATOM 4030 C CA . GLU A 1 523 ? -1.454 -9.773 -18.749 1.00 94.50 523 GLU A CA 1
ATOM 4031 C C . GLU A 1 523 ? -1.357 -10.415 -20.131 1.00 94.50 523 GLU A C 1
ATOM 4033 O O . GLU A 1 523 ? -1.419 -11.637 -20.282 1.00 94.50 523 GLU A O 1
ATOM 4038 N N . LEU A 1 524 ? -1.183 -9.580 -21.152 1.00 93.62 524 LEU A N 1
ATOM 4039 C CA . LEU A 1 524 ? -0.899 -10.019 -22.508 1.00 93.62 524 LEU A CA 1
ATOM 4040 C C . LEU A 1 524 ? 0.464 -10.699 -22.548 1.00 93.62 524 LEU A C 1
ATOM 4042 O O . LEU A 1 524 ? 1.453 -10.188 -22.013 1.00 93.62 524 LEU A O 1
ATOM 4046 N N . ASP A 1 525 ? 0.498 -11.850 -23.207 1.00 90.69 525 ASP A N 1
ATOM 4047 C CA . ASP A 1 525 ? 1.740 -12.558 -23.461 1.00 90.69 525 ASP A CA 1
ATOM 4048 C C . ASP A 1 525 ? 2.385 -12.033 -24.738 1.00 90.69 525 ASP A C 1
ATOM 4050 O O . ASP A 1 525 ? 3.601 -11.935 -24.762 1.00 90.69 525 ASP A O 1
ATOM 4054 N N . GLU A 1 526 ? 1.595 -11.636 -25.740 1.00 90.31 526 GLU A N 1
ATOM 4055 C CA . GLU A 1 526 ? 2.042 -11.129 -27.042 1.00 90.31 526 GLU A CA 1
ATOM 4056 C C . GLU A 1 526 ? 1.146 -9.996 -27.565 1.00 90.31 526 GLU A C 1
ATOM 4058 O O . GLU A 1 526 ? 0.048 -9.761 -27.051 1.00 90.31 526 GLU A O 1
ATOM 4063 N N . THR A 1 527 ? 1.607 -9.282 -28.600 1.00 90.69 527 THR A N 1
ATOM 4064 C CA . THR A 1 527 ? 0.785 -8.259 -29.263 1.00 90.69 527 THR A CA 1
ATOM 4065 C C . THR A 1 527 ? -0.435 -8.925 -29.904 1.00 90.69 527 THR A C 1
ATOM 4067 O O . THR A 1 527 ? -0.256 -9.885 -30.659 1.00 90.69 527 THR A O 1
ATOM 4070 N N . PRO A 1 528 ? -1.661 -8.417 -29.673 1.00 92.81 528 PRO A N 1
ATOM 4071 C CA . PRO A 1 528 ? -2.855 -8.922 -30.338 1.00 92.81 528 PRO A CA 1
ATOM 4072 C C . PRO A 1 528 ? -2.696 -8.977 -31.861 1.00 92.81 528 PRO A C 1
ATOM 4074 O O . PRO A 1 528 ? -2.298 -8.000 -32.499 1.00 92.81 528 PRO A O 1
ATOM 4077 N N . VAL A 1 529 ? -3.030 -10.121 -32.455 1.00 92.75 529 VAL A N 1
ATOM 4078 C CA . VAL A 1 529 ? -2.848 -10.366 -33.890 1.00 92.75 529 VAL A CA 1
ATOM 4079 C C . VAL A 1 529 ? -4.120 -9.985 -34.636 1.00 92.75 529 VAL A C 1
ATOM 4081 O O . VAL A 1 529 ? -5.211 -10.431 -34.283 1.00 92.75 529 VAL A O 1
ATOM 4084 N N . ARG A 1 530 ? -3.999 -9.179 -35.695 1.00 91.25 530 ARG A N 1
ATOM 4085 C CA . ARG A 1 530 ? -5.141 -8.834 -36.552 1.00 91.25 530 ARG A CA 1
ATOM 4086 C C . ARG A 1 530 ? -5.632 -10.074 -37.306 1.00 91.25 530 ARG A C 1
ATOM 4088 O O . ARG A 1 530 ? -4.846 -10.787 -37.925 1.00 91.25 530 ARG A O 1
ATOM 4095 N N . SER A 1 531 ? -6.937 -10.306 -37.272 1.00 86.00 531 SER A N 1
ATOM 4096 C CA . SER A 1 531 ? -7.639 -11.353 -38.015 1.00 86.00 531 SER A CA 1
ATOM 4097 C C . SER A 1 531 ? -8.660 -10.732 -38.977 1.00 86.00 531 SER A C 1
ATOM 4099 O O . SER A 1 531 ? -8.893 -9.523 -38.948 1.00 86.00 531 SER A O 1
ATOM 4101 N N . HIS A 1 532 ? -9.291 -11.544 -39.832 1.00 80.50 532 HIS A N 1
ATOM 4102 C CA . HIS A 1 532 ? -10.314 -11.063 -40.771 1.00 80.50 532 HIS A CA 1
ATOM 4103 C C . HIS A 1 532 ? -11.541 -10.438 -40.078 1.00 80.50 532 HIS A C 1
ATOM 4105 O O . HIS A 1 532 ? -12.193 -9.591 -40.676 1.00 80.50 532 HIS A O 1
ATOM 4111 N N . ALA A 1 533 ? -11.830 -10.821 -38.828 1.00 80.44 533 ALA A N 1
ATOM 4112 C CA . ALA A 1 533 ? -13.017 -10.400 -38.076 1.00 80.44 533 ALA A CA 1
ATOM 4113 C C . ALA A 1 533 ? -12.712 -9.461 -36.888 1.00 80.44 533 ALA A C 1
ATOM 4115 O O . ALA A 1 533 ? -13.605 -9.176 -36.094 1.00 80.44 533 ALA A O 1
ATOM 4116 N N . GLY A 1 534 ? -11.464 -8.993 -36.744 1.00 89.44 534 GLY A N 1
ATOM 4117 C CA . GLY A 1 534 ? -11.037 -8.145 -35.627 1.00 89.44 534 GLY A CA 1
ATOM 4118 C C . GLY A 1 534 ? -9.618 -8.472 -35.166 1.00 89.44 534 GLY A C 1
ATOM 4119 O O . GLY A 1 534 ? -8.698 -8.569 -35.977 1.00 89.44 534 GLY A O 1
ATOM 4120 N N . PHE A 1 535 ? -9.431 -8.687 -33.870 1.00 92.62 535 PHE A N 1
ATOM 4121 C CA . PHE A 1 535 ? -8.157 -9.033 -33.241 1.00 92.62 535 PHE A CA 1
ATOM 4122 C C . PHE A 1 535 ? -8.257 -10.361 -32.495 1.00 92.62 535 PHE A C 1
ATOM 4124 O O . PHE A 1 535 ? -9.330 -10.783 -32.077 1.00 92.62 535 PHE A O 1
ATOM 4131 N N . TYR A 1 536 ? -7.123 -11.028 -32.335 1.00 91.94 536 TYR A N 1
ATOM 4132 C CA . TYR A 1 536 ? -7.000 -12.234 -31.536 1.00 91.94 536 TYR A CA 1
ATOM 4133 C C . TYR A 1 536 ? -5.957 -12.002 -30.451 1.00 91.94 536 TYR A C 1
ATOM 4135 O O . TYR A 1 536 ? -4.795 -11.707 -30.746 1.00 91.94 536 TYR A O 1
ATOM 4143 N N . CYS A 1 537 ? -6.382 -12.110 -29.198 1.00 92.56 537 CYS A N 1
ATOM 4144 C CA . CYS A 1 537 ? -5.547 -11.855 -28.035 1.00 92.56 537 CYS A CA 1
ATOM 4145 C C . CYS A 1 537 ? -5.041 -13.165 -27.452 1.00 92.56 537 CYS A C 1
ATOM 4147 O O . CYS A 1 537 ? -5.792 -14.136 -27.355 1.00 92.56 537 CYS A O 1
ATOM 4149 N N . ARG A 1 538 ? -3.781 -13.171 -27.014 1.00 93.81 538 ARG A N 1
ATOM 4150 C CA . ARG A 1 538 ? -3.230 -14.231 -26.172 1.00 93.81 538 ARG A CA 1
ATOM 4151 C C . ARG A 1 538 ? -2.567 -13.626 -24.949 1.00 93.81 538 ARG A C 1
ATOM 4153 O O . ARG A 1 538 ? -1.822 -12.649 -25.039 1.00 93.81 538 ARG A O 1
ATOM 4160 N N . GLY A 1 539 ? -2.839 -14.222 -23.803 1.00 93.88 539 GLY A N 1
ATOM 4161 C CA . GLY A 1 539 ? -2.280 -13.776 -22.543 1.00 93.88 539 GLY A CA 1
ATOM 4162 C C . GLY A 1 539 ? -2.423 -14.815 -21.458 1.00 93.88 539 GLY A C 1
ATOM 4163 O O . GLY A 1 539 ? -2.765 -15.973 -21.708 1.00 93.88 539 GLY A O 1
ATOM 4164 N N . SER A 1 540 ? -2.150 -14.380 -20.241 1.00 94.50 540 SER A N 1
ATOM 4165 C CA . SER A 1 540 ? -2.138 -15.236 -19.072 1.00 94.50 540 SER A CA 1
ATOM 4166 C C . SER A 1 540 ? -2.921 -14.619 -17.930 1.00 94.50 540 SER A C 1
ATOM 4168 O O . SER A 1 540 ? -2.739 -13.448 -17.601 1.00 94.50 540 SER A O 1
ATOM 4170 N N . ILE A 1 541 ? -3.758 -15.439 -17.300 1.00 96.19 541 ILE A N 1
ATOM 4171 C CA . ILE A 1 541 ? -4.343 -15.152 -15.993 1.00 96.19 541 ILE A CA 1
ATOM 4172 C C . ILE A 1 541 ? -3.340 -15.610 -14.934 1.00 96.19 541 ILE A C 1
ATOM 4174 O O . ILE A 1 541 ? -2.818 -16.729 -14.992 1.00 96.19 541 ILE A O 1
ATOM 4178 N N . LEU A 1 542 ? -3.051 -14.720 -13.993 1.00 94.62 542 LEU A N 1
ATOM 4179 C CA . LEU A 1 542 ? -1.982 -14.835 -13.008 1.00 94.62 542 LEU A CA 1
ATOM 4180 C C . LEU A 1 542 ? -2.548 -14.614 -11.603 1.00 94.62 542 LEU A C 1
ATOM 4182 O O . LEU A 1 542 ? -3.567 -13.943 -11.435 1.00 94.62 542 LEU A O 1
ATOM 4186 N N . CYS A 1 543 ? -1.874 -15.161 -10.591 1.00 93.44 543 CYS A N 1
ATOM 4187 C CA . CYS A 1 543 ? -2.220 -14.947 -9.189 1.00 93.44 543 CYS A CA 1
ATOM 4188 C C . CYS A 1 543 ? -1.263 -13.919 -8.576 1.00 93.44 543 CYS A C 1
ATOM 4190 O O . CYS A 1 543 ? -0.044 -14.047 -8.683 1.00 93.44 543 CYS A O 1
ATOM 4192 N N . ALA A 1 544 ? -1.816 -12.894 -7.932 1.00 90.50 544 ALA A N 1
ATOM 4193 C CA . ALA A 1 544 ? -1.073 -11.801 -7.309 1.00 90.50 544 ALA A CA 1
ATOM 4194 C C . ALA A 1 544 ? -0.559 -12.143 -5.900 1.00 90.50 544 ALA A C 1
ATOM 4196 O O . ALA A 1 544 ? -0.005 -11.272 -5.221 1.00 90.50 544 ALA A O 1
ATOM 4197 N N . ARG A 1 545 ? -0.813 -13.362 -5.412 1.00 88.81 545 ARG A N 1
ATOM 4198 C CA . ARG A 1 545 ? -0.464 -13.821 -4.064 1.00 88.81 545 ARG A CA 1
ATOM 4199 C C . ARG A 1 545 ? 0.212 -15.197 -4.131 1.00 88.81 545 ARG A C 1
ATOM 4201 O O . ARG A 1 545 ? -0.114 -15.991 -5.015 1.00 88.81 545 ARG A O 1
ATOM 4208 N N . PRO A 1 546 ? 1.153 -15.495 -3.218 1.00 87.56 546 PRO A N 1
ATOM 4209 C CA . PRO A 1 546 ? 1.687 -16.846 -3.084 1.00 87.56 546 PRO A CA 1
ATOM 4210 C C . PRO A 1 546 ? 0.589 -17.811 -2.607 1.00 87.56 546 PRO A C 1
ATOM 4212 O O . PRO A 1 546 ? -0.442 -17.392 -2.087 1.00 87.56 546 PRO A O 1
ATOM 4215 N N . GLY A 1 547 ? 0.813 -19.118 -2.763 1.00 88.19 547 GLY A N 1
ATOM 4216 C CA . GLY A 1 547 ? -0.153 -20.126 -2.309 1.00 88.19 547 GLY A CA 1
ATOM 4217 C C . GLY A 1 547 ? -1.395 -20.247 -3.199 1.00 88.19 547 GLY A C 1
ATOM 4218 O O . GLY A 1 547 ? -2.464 -20.620 -2.719 1.00 88.19 547 GLY A O 1
ATOM 4219 N N . ALA A 1 548 ? -1.257 -19.971 -4.500 1.00 91.81 548 ALA A N 1
ATOM 4220 C CA . ALA A 1 548 ? -2.356 -19.967 -5.465 1.00 91.81 548 ALA A CA 1
ATOM 4221 C C . ALA A 1 548 ? -3.206 -21.252 -5.458 1.00 91.81 548 ALA A C 1
ATOM 4223 O O . ALA A 1 548 ? -4.416 -21.177 -5.627 1.00 91.81 548 ALA A O 1
ATOM 4224 N N . ALA A 1 549 ? -2.616 -22.423 -5.193 1.00 90.94 549 ALA A N 1
ATOM 4225 C CA . ALA A 1 549 ? -3.366 -23.675 -5.091 1.00 90.94 549 ALA A CA 1
ATOM 4226 C C . ALA A 1 549 ? -4.445 -23.640 -3.990 1.00 90.94 549 ALA A C 1
ATOM 4228 O O . ALA A 1 549 ? -5.575 -24.052 -4.237 1.00 90.94 549 ALA A O 1
ATOM 4229 N N . ALA A 1 550 ? -4.131 -23.110 -2.803 1.00 92.19 550 ALA A N 1
ATOM 4230 C CA . ALA A 1 550 ? -5.101 -22.981 -1.714 1.00 92.19 550 ALA A CA 1
ATOM 4231 C C . ALA A 1 550 ? -6.196 -21.958 -2.056 1.00 92.19 550 ALA A C 1
ATOM 4233 O O . ALA A 1 550 ? -7.375 -22.196 -1.798 1.00 92.19 550 ALA A O 1
ATOM 4234 N N . ILE A 1 551 ? -5.812 -20.859 -2.714 1.00 94.44 551 ILE A N 1
ATOM 4235 C CA . ILE A 1 551 ? -6.746 -19.839 -3.204 1.00 94.44 551 ILE A CA 1
ATOM 4236 C C . ILE A 1 551 ? -7.721 -20.451 -4.218 1.00 94.44 551 ILE A C 1
ATOM 4238 O O . ILE A 1 551 ? -8.926 -20.269 -4.087 1.00 94.44 551 ILE A O 1
ATOM 4242 N N . LEU A 1 552 ? -7.229 -21.227 -5.189 1.00 94.69 552 LEU A N 1
ATOM 4243 C CA . LEU A 1 552 ? -8.067 -21.897 -6.191 1.00 94.69 552 LEU A CA 1
ATOM 4244 C C . LEU A 1 552 ? -9.022 -22.913 -5.563 1.00 94.69 552 LEU A C 1
ATOM 4246 O O . LEU A 1 552 ? -10.175 -22.989 -5.975 1.00 94.69 552 LEU A O 1
ATOM 4250 N N . GLN A 1 553 ? -8.580 -23.662 -4.550 1.00 93.81 553 GLN A N 1
ATOM 4251 C CA . GLN A 1 553 ? -9.479 -24.552 -3.810 1.00 93.81 553 GLN A CA 1
ATOM 4252 C C . GLN A 1 553 ? -10.622 -23.766 -3.168 1.00 93.81 553 GLN A C 1
ATOM 4254 O O . GLN A 1 553 ? -11.778 -24.173 -3.257 1.00 93.81 553 GLN A O 1
ATOM 4259 N N . ARG A 1 554 ? -10.327 -22.597 -2.586 1.00 95.19 554 ARG A N 1
ATOM 4260 C CA . ARG A 1 554 ? -11.371 -21.736 -2.030 1.00 95.19 554 ARG A CA 1
ATOM 4261 C C . ARG A 1 554 ? -12.285 -21.152 -3.109 1.00 95.19 554 ARG A C 1
ATOM 4263 O O . ARG A 1 554 ? -13.496 -21.127 -2.909 1.00 95.19 554 ARG A O 1
ATOM 4270 N N . VAL A 1 555 ? -11.741 -20.763 -4.264 1.00 96.25 555 VAL A N 1
ATOM 4271 C CA . VAL A 1 555 ? -12.541 -20.355 -5.432 1.00 96.25 555 VAL A CA 1
ATOM 4272 C C . VAL A 1 555 ? -13.514 -21.465 -5.826 1.00 96.25 555 VAL A C 1
ATOM 4274 O O . VAL A 1 555 ? -14.684 -21.182 -6.018 1.00 96.25 555 VAL A O 1
ATOM 4277 N N . LEU A 1 556 ? -13.082 -22.725 -5.894 1.00 95.38 556 LEU A N 1
ATOM 4278 C CA . LEU A 1 556 ? -13.952 -23.841 -6.289 1.00 95.38 556 LEU A CA 1
ATOM 4279 C C . LEU A 1 556 ? -15.049 -24.167 -5.266 1.00 95.38 556 LEU A C 1
ATOM 4281 O O . LEU A 1 556 ? -16.082 -24.714 -5.645 1.00 95.38 556 LEU A O 1
ATOM 4285 N N . VAL A 1 557 ? -14.852 -23.819 -3.991 1.00 94.12 557 VAL A N 1
ATOM 4286 C CA . VAL A 1 557 ? -15.899 -23.915 -2.961 1.00 94.12 557 VAL A CA 1
ATOM 4287 C C . VAL A 1 557 ? -16.972 -22.845 -3.173 1.00 94.12 557 VAL A C 1
ATOM 4289 O O . VAL A 1 557 ? -18.158 -23.156 -3.129 1.00 94.12 557 VAL A O 1
ATOM 4292 N N . GLU A 1 558 ? -16.570 -21.597 -3.424 1.00 94.56 558 GLU A N 1
ATOM 4293 C CA . GLU A 1 558 ? -17.499 -20.465 -3.597 1.00 94.56 558 GLU A CA 1
ATOM 4294 C C . GLU A 1 558 ? -18.091 -20.397 -5.023 1.00 94.56 558 GLU A C 1
ATOM 4296 O O . GLU A 1 558 ? -19.166 -19.837 -5.238 1.00 94.56 558 GLU A O 1
ATOM 4301 N N . PHE A 1 559 ? -17.417 -21.020 -5.994 1.00 95.19 559 PHE A N 1
ATOM 4302 C CA . PHE A 1 559 ? -17.829 -21.177 -7.387 1.00 95.19 559 PHE A CA 1
ATOM 4303 C C . PHE A 1 559 ? -17.681 -22.646 -7.831 1.00 95.19 559 PHE A C 1
ATOM 4305 O O . PHE A 1 559 ? -16.738 -22.999 -8.551 1.00 95.19 559 PHE A O 1
ATOM 4312 N N . PRO A 1 560 ? -18.612 -23.538 -7.448 1.00 93.88 560 PRO A N 1
ATOM 4313 C CA . PRO A 1 560 ? -18.559 -24.932 -7.878 1.00 93.88 560 PRO A CA 1
ATOM 4314 C C . PRO A 1 560 ? -18.532 -25.049 -9.405 1.00 93.88 560 PRO A C 1
ATOM 4316 O O . PRO A 1 560 ? -19.393 -24.493 -10.089 1.00 93.88 560 PRO A O 1
ATOM 4319 N N . GLY A 1 561 ? -17.531 -25.758 -9.935 1.00 92.62 561 GLY A N 1
ATOM 4320 C CA . GLY A 1 561 ? -17.360 -25.960 -11.378 1.00 92.62 561 GLY A CA 1
ATOM 4321 C C . GLY A 1 561 ? -16.921 -24.718 -12.161 1.00 92.62 561 GLY A C 1
ATOM 4322 O O . GLY A 1 561 ? -17.202 -24.648 -13.355 1.00 92.62 561 GLY A O 1
ATOM 4323 N N . ALA A 1 562 ? -16.264 -23.751 -11.514 1.00 95.88 562 ALA A N 1
ATOM 4324 C CA . ALA A 1 562 ? -15.888 -22.483 -12.130 1.00 95.88 562 ALA A CA 1
ATOM 4325 C C . ALA A 1 562 ? -15.060 -22.607 -13.419 1.00 95.88 562 ALA A C 1
ATOM 4327 O O . ALA A 1 562 ? -14.184 -23.469 -13.550 1.00 95.88 562 ALA A O 1
ATOM 4328 N N . TRP A 1 563 ? -15.259 -21.661 -14.334 1.00 96.31 563 TRP A N 1
ATOM 4329 C CA . TRP A 1 563 ? -14.379 -21.407 -15.474 1.00 96.31 563 TRP A CA 1
ATOM 4330 C C . TRP A 1 563 ? -14.103 -19.912 -15.624 1.00 96.31 563 TRP A C 1
ATOM 4332 O O . TRP A 1 563 ? -14.773 -19.071 -15.026 1.00 96.31 563 TRP A O 1
ATOM 4342 N N . PHE A 1 564 ? -13.066 -19.583 -16.388 1.00 97.06 564 PHE A N 1
ATOM 4343 C CA . PHE A 1 564 ? -12.780 -18.205 -16.756 1.00 97.06 564 PHE A CA 1
ATOM 4344 C C . PHE A 1 564 ? -13.520 -17.848 -18.045 1.00 97.06 564 PHE A C 1
ATOM 4346 O O . PHE A 1 564 ? -13.533 -18.634 -18.988 1.00 97.06 564 PHE A O 1
ATOM 4353 N N . GLN A 1 565 ? -14.082 -16.646 -18.115 1.00 96.00 565 GLN A N 1
ATOM 4354 C CA . GLN A 1 565 ? -14.795 -16.139 -19.286 1.00 96.00 565 GLN A CA 1
ATOM 4355 C C . GLN A 1 565 ? -14.303 -14.736 -19.650 1.00 96.00 565 GLN A C 1
ATOM 4357 O O . GLN A 1 565 ? -14.110 -13.900 -18.769 1.00 96.00 565 GLN A O 1
ATOM 4362 N N . ALA A 1 566 ? -14.110 -14.464 -20.943 1.00 94.38 566 ALA A N 1
ATOM 4363 C CA . ALA A 1 566 ? -13.897 -13.120 -21.475 1.00 94.38 566 ALA A CA 1
ATOM 4364 C C . ALA A 1 566 ? -15.177 -12.582 -22.126 1.00 94.38 566 ALA A C 1
ATOM 4366 O O . ALA A 1 566 ? -15.807 -13.241 -22.959 1.00 94.38 566 ALA A O 1
ATOM 4367 N N . GLY A 1 567 ? -15.533 -11.346 -21.778 1.00 87.38 567 GLY A N 1
ATOM 4368 C CA . GLY A 1 567 ? -16.729 -10.693 -22.302 1.00 87.38 567 GLY A CA 1
ATOM 4369 C C . GLY A 1 567 ? -17.999 -11.502 -22.020 1.00 87.38 567 GLY A C 1
ATOM 4370 O O . GLY A 1 567 ? -18.131 -12.147 -20.981 1.00 87.38 567 GLY A O 1
ATOM 4371 N N . SER A 1 568 ? -18.947 -11.472 -22.955 1.00 78.50 568 SER A N 1
ATOM 4372 C CA . SER A 1 568 ? -20.258 -12.105 -22.778 1.00 78.50 568 SER A CA 1
ATOM 4373 C C . SER A 1 568 ? -20.288 -13.614 -23.039 1.00 78.50 568 SER A C 1
ATOM 4375 O O . SER A 1 568 ? -21.277 -14.246 -22.680 1.00 78.50 568 SER A O 1
ATOM 4377 N N . SER A 1 569 ? -19.274 -14.202 -23.688 1.00 78.94 569 SER A N 1
ATOM 4378 C CA . SER A 1 569 ? -19.385 -15.595 -24.166 1.00 78.94 569 SER A CA 1
ATOM 4379 C C . SER A 1 569 ? -18.081 -16.357 -24.425 1.00 78.94 569 SER A C 1
ATOM 4381 O O . SER A 1 569 ? -18.144 -17.557 -24.689 1.00 78.94 569 SER A O 1
ATOM 4383 N N . ALA A 1 570 ? -16.900 -15.731 -24.371 1.00 88.44 570 ALA A N 1
ATOM 4384 C CA . ALA A 1 570 ? -15.665 -16.441 -24.704 1.00 88.44 570 ALA A CA 1
ATOM 4385 C C . ALA A 1 570 ? -15.174 -17.281 -23.513 1.00 88.44 570 ALA A C 1
ATOM 4387 O O . ALA A 1 570 ? -14.631 -16.737 -22.552 1.00 88.44 570 ALA A O 1
ATOM 4388 N N . ASP A 1 571 ? -15.350 -18.601 -23.586 1.00 93.38 571 ASP A N 1
ATOM 4389 C CA . ASP A 1 571 ? -14.834 -19.559 -22.599 1.00 93.38 571 ASP A CA 1
ATOM 4390 C C . ASP A 1 571 ? -13.298 -19.647 -22.666 1.00 93.38 571 ASP A C 1
ATOM 4392 O O . ASP A 1 571 ? -12.713 -19.944 -23.710 1.00 93.38 571 ASP A O 1
ATOM 4396 N N . LEU A 1 572 ? -12.641 -19.373 -21.538 1.00 94.94 572 LEU A N 1
ATOM 4397 C CA . LEU A 1 572 ? -11.187 -19.408 -21.365 1.00 94.94 572 LEU A CA 1
ATOM 4398 C C . LEU A 1 572 ? -10.710 -20.659 -20.603 1.00 94.94 572 LEU A C 1
ATOM 4400 O O . LEU A 1 572 ? -9.526 -20.778 -20.269 1.00 94.94 572 LEU A O 1
ATOM 4404 N N . GLY A 1 573 ? -11.615 -21.597 -20.327 1.00 93.75 573 GLY A N 1
ATOM 4405 C CA . GLY A 1 573 ? -11.358 -22.874 -19.679 1.00 93.75 573 GLY A CA 1
ATOM 4406 C C . GLY A 1 573 ? -11.578 -22.865 -18.165 1.00 93.75 573 GLY A C 1
ATOM 4407 O O . GLY A 1 573 ? -11.578 -21.828 -17.499 1.00 93.75 573 GLY A O 1
ATOM 4408 N N . ARG A 1 574 ? -11.725 -24.073 -17.608 1.00 95.25 574 ARG A N 1
ATOM 4409 C CA . ARG A 1 574 ? -12.026 -24.319 -16.187 1.00 95.25 574 ARG A CA 1
ATOM 4410 C C . ARG A 1 574 ? -10.970 -23.754 -15.242 1.00 95.25 574 ARG A C 1
ATOM 4412 O O . ARG A 1 574 ? -9.784 -23.774 -15.557 1.00 95.25 574 ARG A O 1
ATOM 4419 N N . VAL A 1 575 ? -11.392 -23.302 -14.069 1.00 93.81 575 VAL A N 1
ATOM 4420 C CA . VAL A 1 575 ? -10.488 -23.001 -12.956 1.00 93.81 575 VAL A CA 1
ATOM 4421 C C . VAL A 1 575 ? -9.950 -24.332 -12.435 1.00 93.81 575 VAL A C 1
ATOM 4423 O O . VAL A 1 575 ? -10.716 -25.145 -11.924 1.00 93.81 575 VAL A O 1
ATOM 4426 N N . ASP A 1 576 ? -8.652 -24.577 -12.598 1.00 89.69 576 ASP A N 1
ATOM 4427 C CA . ASP A 1 576 ? -8.051 -25.872 -12.282 1.00 89.69 576 ASP A CA 1
ATOM 4428 C C . ASP A 1 576 ? -6.776 -25.694 -11.438 1.00 89.69 576 ASP A C 1
ATOM 4430 O O . ASP A 1 576 ? -5.848 -25.005 -11.872 1.00 89.69 576 ASP A O 1
ATOM 4434 N N . PRO A 1 577 ? -6.682 -26.310 -10.243 1.00 86.25 577 PRO A N 1
ATOM 4435 C CA . PRO A 1 577 ? -5.450 -26.354 -9.458 1.00 86.25 577 PRO A CA 1
ATOM 4436 C C . PRO A 1 577 ? -4.238 -26.925 -10.212 1.00 86.25 577 PRO A C 1
ATOM 4438 O O . PRO A 1 577 ? -3.108 -26.653 -9.813 1.00 86.25 577 PRO A O 1
ATOM 4441 N N . LEU A 1 578 ? -4.441 -27.680 -11.299 1.00 85.44 578 LEU A N 1
ATOM 4442 C CA . LEU A 1 578 ? -3.370 -28.167 -12.177 1.00 85.44 578 LEU A CA 1
ATOM 4443 C C . LEU A 1 578 ? -2.651 -27.049 -12.953 1.00 85.44 578 LEU A C 1
ATOM 4445 O O . LEU A 1 578 ? -1.528 -27.258 -13.411 1.00 85.44 578 LEU A O 1
ATOM 4449 N N . ASP A 1 579 ? -3.243 -25.854 -13.057 1.00 88.75 579 ASP A N 1
ATOM 4450 C CA . ASP A 1 579 ? -2.579 -24.664 -13.610 1.00 88.75 579 ASP A CA 1
ATOM 4451 C C . ASP A 1 579 ? -1.521 -24.078 -12.635 1.00 88.75 579 ASP A C 1
ATOM 4453 O O . ASP A 1 579 ? -0.823 -23.110 -12.963 1.00 88.75 579 ASP A O 1
ATOM 4457 N N . CYS A 1 580 ? -1.364 -24.666 -11.439 1.00 89.62 580 CYS A N 1
ATOM 4458 C CA . CYS A 1 580 ? -0.277 -24.385 -10.501 1.00 89.62 580 CYS A CA 1
ATOM 4459 C C . CYS A 1 580 ? 0.908 -25.338 -10.699 1.00 89.62 580 CYS A C 1
ATOM 4461 O O . CYS A 1 580 ? 0.763 -26.557 -10.793 1.00 89.62 580 CYS A O 1
ATOM 4463 N N . CYS A 1 581 ? 2.127 -24.804 -10.635 1.00 87.12 581 CYS A N 1
ATOM 4464 C CA . CYS A 1 581 ? 3.322 -25.630 -10.530 1.00 87.12 581 CYS A CA 1
ATOM 4465 C C . CYS A 1 581 ? 3.337 -26.396 -9.198 1.00 87.12 581 CYS A C 1
ATOM 4467 O O . CYS A 1 581 ? 3.349 -25.786 -8.130 1.00 87.12 581 CYS A O 1
ATOM 4469 N N . SER A 1 582 ? 3.447 -27.723 -9.258 1.00 84.69 582 SER A N 1
ATOM 4470 C CA . SER A 1 582 ? 3.528 -28.595 -8.077 1.00 84.69 582 SER A CA 1
ATOM 4471 C C . SER A 1 582 ? 4.768 -28.368 -7.204 1.00 84.69 582 SER A C 1
ATOM 4473 O O . SER A 1 582 ? 4.756 -28.728 -6.032 1.00 84.69 582 SER A O 1
ATOM 4475 N N . SER A 1 583 ? 5.839 -27.782 -7.754 1.00 85.50 583 SER A N 1
ATOM 4476 C CA . SER A 1 583 ? 7.100 -27.570 -7.033 1.00 85.50 583 SER A CA 1
ATOM 4477 C C . SER A 1 583 ? 7.198 -26.202 -6.362 1.00 85.50 583 SER A C 1
ATOM 4479 O O . SER A 1 583 ? 7.672 -26.138 -5.234 1.00 85.50 583 SER A O 1
ATOM 4481 N N . CYS A 1 584 ? 6.813 -25.113 -7.037 1.00 85.12 584 CYS A N 1
ATOM 4482 C CA . CYS A 1 584 ? 6.957 -23.753 -6.491 1.00 85.12 584 CYS A CA 1
ATOM 4483 C C . CYS A 1 584 ? 5.628 -23.026 -6.248 1.00 85.12 584 CYS A C 1
ATOM 4485 O O . CYS A 1 584 ? 5.640 -21.901 -5.755 1.00 85.12 584 CYS A O 1
ATOM 4487 N N . GLY A 1 585 ? 4.490 -23.624 -6.613 1.00 87.31 585 GLY A N 1
ATOM 4488 C CA . GLY A 1 585 ? 3.164 -23.024 -6.440 1.00 87.31 585 GLY A CA 1
ATOM 4489 C C . GLY A 1 585 ? 2.811 -21.915 -7.436 1.00 87.31 585 GLY A C 1
ATOM 4490 O O . GLY A 1 585 ? 1.738 -21.331 -7.313 1.00 87.31 585 GLY A O 1
ATOM 4491 N N . TYR A 1 586 ? 3.674 -21.631 -8.419 1.00 90.12 586 TYR A N 1
ATOM 4492 C CA . TYR A 1 586 ? 3.426 -20.619 -9.451 1.00 90.12 586 TYR A CA 1
ATOM 4493 C C . TYR A 1 586 ? 2.188 -20.959 -10.277 1.00 90.12 586 TYR A C 1
ATOM 4495 O O . TYR A 1 586 ? 2.158 -22.000 -10.937 1.00 90.12 586 TYR A O 1
ATOM 4503 N N . PHE A 1 587 ? 1.198 -20.071 -10.265 1.00 92.50 587 PHE A N 1
ATOM 4504 C CA . PHE A 1 587 ? -0.024 -20.207 -11.050 1.00 92.50 587 PHE A CA 1
ATOM 4505 C C . PHE A 1 587 ? 0.050 -19.412 -12.345 1.00 92.50 587 PHE A C 1
ATOM 4507 O O . PHE A 1 587 ? 0.355 -18.216 -12.337 1.00 92.50 587 PHE A O 1
ATOM 4514 N N . ARG A 1 588 ? -0.311 -20.069 -13.448 1.00 92.25 588 ARG A N 1
ATOM 4515 C CA . ARG A 1 588 ? -0.495 -19.412 -14.737 1.00 92.25 588 ARG A CA 1
ATOM 4516 C C . ARG A 1 588 ? -1.480 -20.184 -15.596 1.00 92.25 588 ARG A C 1
ATOM 4518 O O . ARG A 1 588 ? -1.185 -21.300 -16.018 1.00 92.25 588 ARG A O 1
ATOM 4525 N N . LYS A 1 589 ? -2.568 -19.521 -15.982 1.00 93.19 589 LYS A N 1
ATOM 4526 C CA . LYS A 1 589 ? -3.491 -20.030 -16.997 1.00 93.19 589 LYS A CA 1
ATOM 4527 C C . LYS A 1 589 ? -3.328 -19.262 -18.301 1.00 93.19 589 LYS A C 1
ATOM 4529 O O . LYS A 1 589 ? -3.620 -18.071 -18.353 1.00 93.19 589 LYS A O 1
ATOM 4534 N N . ARG A 1 590 ? -2.872 -19.937 -19.359 1.00 92.75 590 ARG A N 1
ATOM 4535 C CA . ARG A 1 590 ? -2.787 -19.348 -20.704 1.00 92.75 590 ARG A CA 1
ATOM 4536 C C . ARG A 1 590 ? -4.164 -19.335 -21.346 1.00 92.75 590 ARG A C 1
ATOM 4538 O O . ARG A 1 590 ? -4.831 -20.363 -21.395 1.00 92.75 590 ARG A O 1
ATOM 4545 N N . VAL A 1 591 ? -4.562 -18.183 -21.865 1.00 94.25 591 VAL A N 1
ATOM 4546 C CA . VAL A 1 591 ? -5.887 -17.968 -22.444 1.00 94.25 591 VAL A CA 1
ATOM 4547 C C . VAL A 1 591 ? -5.773 -17.221 -23.765 1.00 94.25 591 VAL A C 1
ATOM 4549 O O . VAL A 1 591 ? -4.818 -16.477 -24.008 1.00 94.25 591 VAL A O 1
ATOM 4552 N N . ALA A 1 592 ? -6.754 -17.432 -24.635 1.00 93.38 592 ALA A N 1
ATOM 4553 C CA . ALA A 1 592 ? -6.854 -16.724 -25.897 1.00 93.38 592 ALA A CA 1
ATOM 4554 C C . ALA A 1 592 ? -8.319 -16.482 -26.250 1.00 93.38 592 ALA A C 1
ATOM 4556 O O . ALA A 1 592 ? -9.155 -17.349 -26.011 1.00 93.38 592 ALA A O 1
ATOM 4557 N N . PHE A 1 593 ? -8.621 -15.317 -26.813 1.00 93.50 593 PHE A N 1
ATOM 4558 C CA . PHE A 1 593 ? -9.987 -14.935 -27.167 1.00 93.50 593 PHE A CA 1
ATOM 4559 C C . PHE A 1 593 ? -10.003 -13.892 -28.297 1.00 93.50 593 PHE A C 1
ATOM 4561 O O . PHE A 1 593 ? -9.034 -13.138 -28.458 1.00 93.50 593 PHE A O 1
ATOM 4568 N N . PRO A 1 594 ? -11.074 -13.856 -29.111 1.00 92.19 594 PRO A N 1
ATOM 4569 C CA . PRO A 1 594 ? -11.253 -12.853 -30.155 1.00 92.19 594 PRO A CA 1
ATOM 4570 C C . PRO A 1 594 ? -11.752 -11.516 -29.586 1.00 92.19 594 PRO A C 1
ATOM 4572 O O . PRO A 1 594 ? -12.398 -11.481 -28.542 1.00 92.19 594 PRO A O 1
ATOM 4575 N N . LEU A 1 595 ? -11.487 -10.427 -30.308 1.00 91.12 595 LEU A N 1
ATOM 4576 C CA . LEU A 1 595 ? -11.980 -9.073 -30.040 1.00 91.12 595 LEU A CA 1
ATOM 4577 C C . LEU A 1 595 ? -12.379 -8.370 -31.330 1.00 91.12 595 LEU A C 1
ATOM 4579 O O . LEU A 1 595 ? -11.771 -8.611 -32.373 1.00 91.12 595 LEU A O 1
ATOM 4583 N N . HIS A 1 596 ? -13.320 -7.431 -31.256 1.00 91.38 596 HIS A N 1
ATOM 4584 C CA . HIS A 1 596 ? -13.673 -6.604 -32.411 1.00 91.38 596 HIS A CA 1
ATOM 4585 C C . HIS A 1 596 ? -12.701 -5.431 -32.584 1.00 91.38 596 HIS A C 1
ATOM 4587 O O . HIS A 1 596 ? -12.287 -5.124 -33.703 1.00 91.38 596 HIS A O 1
ATOM 4593 N N . SER A 1 597 ? -12.286 -4.808 -31.477 1.00 92.75 597 SER A N 1
ATOM 4594 C CA . SER A 1 597 ? -11.354 -3.675 -31.457 1.00 92.75 597 SER A CA 1
ATOM 4595 C C . SER A 1 597 ? -10.405 -3.740 -30.257 1.00 92.75 597 SER A C 1
ATOM 4597 O O . SER A 1 597 ? -10.754 -4.274 -29.210 1.00 92.75 597 SER A O 1
ATOM 4599 N N . LEU A 1 598 ? -9.209 -3.150 -30.379 1.00 93.31 598 LEU A N 1
ATOM 4600 C CA . LEU A 1 598 ? -8.280 -2.988 -29.248 1.00 93.31 598 LEU A CA 1
ATOM 4601 C C . LEU A 1 598 ? -8.745 -1.939 -28.234 1.00 93.31 598 LEU A C 1
ATOM 4603 O O . LEU A 1 598 ? -8.256 -1.933 -27.105 1.00 93.31 598 LEU A O 1
ATOM 4607 N N . ASP A 1 599 ? -9.664 -1.067 -28.650 1.00 94.94 599 ASP A N 1
ATOM 4608 C CA . ASP A 1 599 ? -10.245 0.009 -27.845 1.00 94.94 599 ASP A CA 1
ATOM 4609 C C . ASP A 1 599 ? -11.522 -0.435 -27.107 1.00 94.94 599 ASP A C 1
ATOM 4611 O O . ASP A 1 599 ? -11.999 0.252 -26.202 1.00 94.94 599 ASP A O 1
ATOM 4615 N N . GLU A 1 600 ? -12.054 -1.612 -27.450 1.00 93.25 600 GLU A N 1
ATOM 4616 C CA . GLU A 1 600 ? -13.165 -2.240 -26.738 1.00 93.25 600 GLU A CA 1
ATOM 4617 C C . GLU A 1 600 ? -12.743 -2.578 -25.300 1.00 93.25 600 GLU A C 1
ATOM 4619 O O . GLU A 1 600 ? -11.716 -3.223 -25.074 1.00 93.25 600 GLU A O 1
ATOM 4624 N N . ARG A 1 601 ? -13.530 -2.139 -24.308 1.00 93.62 601 ARG A N 1
ATOM 4625 C CA . ARG A 1 601 ? -13.312 -2.511 -22.904 1.00 93.62 601 ARG A CA 1
ATOM 4626 C C . ARG A 1 601 ? -14.035 -3.817 -22.623 1.00 93.62 601 ARG A C 1
ATOM 4628 O O . ARG A 1 601 ? -15.262 -3.851 -22.645 1.00 93.62 601 ARG A O 1
ATOM 4635 N N . ILE A 1 602 ? -13.278 -4.851 -22.288 1.00 93.88 602 ILE A N 1
ATOM 4636 C CA . ILE A 1 602 ? -13.830 -6.147 -21.891 1.00 93.88 602 ILE A CA 1
ATOM 4637 C C . ILE A 1 602 ? -13.652 -6.368 -20.391 1.00 93.88 602 ILE A C 1
ATOM 4639 O O . ILE A 1 602 ? -12.941 -5.608 -19.732 1.00 93.88 602 ILE A O 1
ATOM 4643 N N . SER A 1 603 ? -14.249 -7.440 -19.876 1.00 94.62 603 SER A N 1
ATOM 4644 C CA . SER A 1 603 ? -13.950 -8.004 -18.559 1.00 94.62 603 SER A CA 1
ATOM 4645 C C . SER A 1 603 ? -13.532 -9.461 -18.713 1.00 94.62 603 SER A C 1
ATOM 4647 O O . SER A 1 603 ? -14.121 -10.178 -19.521 1.00 94.62 603 SER A O 1
ATOM 4649 N N . ILE A 1 604 ? -12.548 -9.896 -17.925 1.00 96.94 604 ILE A N 1
ATOM 4650 C CA . ILE A 1 604 ? -12.322 -11.318 -17.655 1.00 96.94 604 ILE A CA 1
ATOM 4651 C C . ILE A 1 604 ? -12.924 -11.633 -16.289 1.00 96.94 604 ILE A C 1
ATOM 4653 O O . ILE A 1 604 ? -12.755 -10.867 -15.337 1.00 96.94 604 ILE A O 1
ATOM 4657 N N . GLN A 1 605 ? -13.662 -12.733 -16.214 1.00 96.38 605 GLN A N 1
ATOM 4658 C CA . GLN A 1 605 ? -14.481 -13.098 -15.067 1.00 96.38 605 GLN A CA 1
ATOM 4659 C C . GLN A 1 605 ? -14.282 -14.569 -14.702 1.00 96.38 605 GLN A C 1
ATOM 4661 O O . GLN A 1 605 ? -13.998 -15.394 -15.567 1.00 96.38 605 GLN A O 1
ATOM 4666 N N . ILE A 1 606 ? -14.421 -14.881 -13.418 1.00 96.81 606 ILE A N 1
ATOM 4667 C CA . ILE A 1 606 ? -14.647 -16.221 -12.891 1.00 96.81 606 ILE A CA 1
ATOM 4668 C C . ILE A 1 606 ? -16.155 -16.411 -12.826 1.00 96.81 606 ILE A C 1
ATOM 4670 O O . ILE A 1 606 ? -16.864 -15.627 -12.192 1.00 96.81 606 ILE A O 1
ATOM 4674 N N . VAL A 1 607 ? -16.643 -17.442 -13.498 1.00 95.56 607 VAL A N 1
ATOM 4675 C CA . VAL A 1 607 ? -18.071 -17.700 -13.647 1.00 95.56 607 VAL A CA 1
ATOM 4676 C C . VAL A 1 607 ? -18.386 -19.142 -13.276 1.00 95.56 607 VAL A C 1
ATOM 4678 O O . VAL A 1 607 ? -17.572 -20.045 -13.478 1.00 95.56 607 VAL A O 1
ATOM 4681 N N . ASN A 1 608 ? -19.580 -19.362 -12.739 1.00 93.94 608 ASN A N 1
ATOM 4682 C CA . ASN A 1 608 ? -20.238 -20.661 -12.758 1.00 93.94 608 ASN A CA 1
ATOM 4683 C C . ASN A 1 608 ? -21.695 -20.485 -13.228 1.00 93.94 608 ASN A C 1
ATOM 4685 O O . ASN A 1 608 ? -22.082 -19.406 -13.668 1.00 93.94 608 ASN A O 1
ATOM 4689 N N . GLY A 1 609 ? -22.527 -21.527 -13.142 1.00 88.31 609 GLY A N 1
ATOM 4690 C CA . GLY A 1 609 ? -23.932 -21.444 -13.569 1.00 88.31 609 GLY A CA 1
ATOM 4691 C C . GLY A 1 609 ? -24.811 -20.446 -12.792 1.00 88.31 609 GLY A C 1
ATOM 4692 O O . GLY A 1 609 ? -25.971 -20.284 -13.154 1.00 88.31 609 GLY A O 1
ATOM 4693 N N . ILE A 1 610 ? -24.299 -19.813 -11.727 1.00 91.62 610 ILE A N 1
ATOM 4694 C CA . ILE A 1 610 ? -25.063 -18.951 -10.808 1.00 91.62 610 ILE A CA 1
ATOM 4695 C C . ILE A 1 610 ? -24.369 -17.597 -10.583 1.00 91.62 610 ILE A C 1
ATOM 4697 O O . ILE A 1 610 ? -25.021 -16.557 -10.574 1.00 91.62 610 ILE A O 1
ATOM 4701 N N . PHE A 1 611 ? -23.052 -17.599 -10.392 1.00 93.44 611 PHE A N 1
ATOM 4702 C CA . PHE A 1 611 ? -22.249 -16.458 -9.966 1.00 93.44 611 PHE A CA 1
ATOM 4703 C C . PHE A 1 611 ? -21.264 -16.040 -11.052 1.00 93.44 611 PHE A C 1
ATOM 4705 O O . PHE A 1 611 ? -20.759 -16.864 -11.815 1.00 93.44 611 PHE A O 1
ATOM 4712 N N . CYS A 1 612 ? -20.953 -14.748 -11.086 1.00 93.06 612 CYS A N 1
ATOM 4713 C CA . CYS A 1 612 ? -20.057 -14.156 -12.065 1.00 93.06 612 CYS A CA 1
ATOM 4714 C C . CYS A 1 612 ? -19.298 -12.993 -11.426 1.00 93.06 612 CYS A C 1
ATOM 4716 O O . CYS A 1 612 ? -19.880 -11.937 -11.198 1.00 93.06 612 CYS A O 1
ATOM 4718 N N . GLU A 1 613 ? -17.994 -13.160 -11.209 1.00 95.19 613 GLU A N 1
ATOM 4719 C CA . GLU A 1 613 ? -17.137 -12.119 -10.639 1.00 95.19 613 GLU A CA 1
ATOM 4720 C C . GLU A 1 613 ? -15.958 -11.791 -11.539 1.00 95.19 613 GLU A C 1
ATOM 4722 O O . GLU A 1 613 ? -15.310 -12.672 -12.092 1.00 95.19 613 GLU A O 1
ATOM 4727 N N . ARG A 1 614 ? -15.636 -10.506 -11.678 1.00 95.38 614 ARG A N 1
ATOM 4728 C CA . ARG A 1 614 ? -14.460 -10.074 -12.447 1.00 95.38 614 ARG A CA 1
ATOM 4729 C C . ARG A 1 614 ? -13.157 -10.392 -11.722 1.00 95.38 614 ARG A C 1
ATOM 4731 O O . ARG A 1 614 ? -13.107 -10.415 -10.501 1.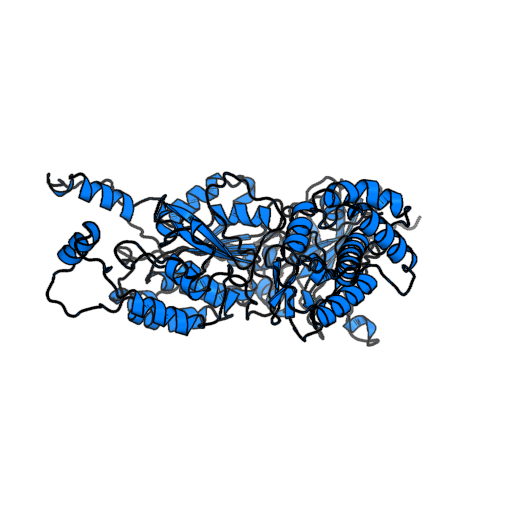00 95.38 614 ARG A O 1
ATOM 4738 N N . ILE A 1 615 ? -12.087 -10.596 -12.485 1.00 96.38 615 ILE A N 1
ATOM 4739 C CA . ILE A 1 615 ? -10.727 -10.572 -11.934 1.00 96.38 615 ILE A CA 1
ATOM 4740 C C . ILE A 1 615 ? -10.194 -9.133 -11.899 1.00 96.38 615 ILE A C 1
ATOM 4742 O O . ILE A 1 615 ? -10.743 -8.231 -12.540 1.00 96.38 615 ILE A O 1
ATOM 4746 N N . GLY A 1 616 ? -9.106 -8.916 -11.163 1.00 95.19 616 GLY A N 1
ATOM 4747 C CA . GLY A 1 616 ? -8.526 -7.593 -10.966 1.00 95.19 616 GLY A CA 1
ATOM 4748 C C . GLY A 1 616 ? -8.023 -6.938 -12.253 1.00 95.19 616 GLY A C 1
ATOM 4749 O O . GLY A 1 616 ? -7.579 -7.614 -13.183 1.00 95.19 616 GLY A O 1
ATOM 4750 N N . GLY A 1 617 ? -8.091 -5.607 -12.298 1.00 94.00 617 GLY A N 1
ATOM 4751 C CA . GLY A 1 617 ? -7.697 -4.776 -13.439 1.00 94.00 617 GLY A CA 1
ATOM 4752 C C . GLY A 1 617 ? -8.819 -4.469 -14.434 1.00 94.00 617 GLY A C 1
ATOM 4753 O O . GLY A 1 617 ? -8.706 -3.525 -15.216 1.00 94.00 617 GLY A O 1
ATOM 4754 N N . PHE A 1 618 ? -9.931 -5.205 -14.393 1.00 93.38 618 PHE A N 1
ATOM 4755 C CA . PHE A 1 618 ? -11.029 -5.075 -15.356 1.00 93.38 618 PHE A CA 1
ATOM 4756 C C . PHE A 1 618 ? -12.158 -4.137 -14.879 1.00 93.38 618 PHE A C 1
ATOM 4758 O O . PHE A 1 618 ? -12.335 -3.918 -13.680 1.00 93.38 618 PHE A O 1
ATOM 4765 N N . PRO A 1 619 ? -12.966 -3.556 -15.790 1.00 92.94 619 PRO A N 1
ATOM 4766 C CA . PRO A 1 619 ? -12.861 -3.632 -17.247 1.00 92.94 619 PRO A CA 1
ATOM 4767 C C . PRO A 1 619 ? -11.730 -2.759 -17.807 1.00 92.94 619 PRO A C 1
ATOM 4769 O O . PRO A 1 619 ? -11.512 -1.632 -17.341 1.00 92.94 619 PRO A O 1
ATOM 4772 N N . ILE A 1 620 ? -11.063 -3.246 -18.852 1.00 93.44 620 ILE A N 1
ATOM 4773 C CA . ILE A 1 620 ? -9.917 -2.592 -19.501 1.00 93.44 620 ILE A CA 1
ATOM 4774 C C . ILE A 1 620 ? -9.891 -2.910 -21.002 1.00 93.44 620 ILE A C 1
ATOM 4776 O O . ILE A 1 620 ? -10.432 -3.933 -21.427 1.00 93.44 620 ILE A O 1
ATOM 4780 N N . SER A 1 621 ? -9.307 -2.020 -21.806 1.00 95.06 621 SER A N 1
ATOM 4781 C CA . SER A 1 621 ? -9.063 -2.275 -23.229 1.00 95.06 621 SER A CA 1
ATOM 4782 C C . SER A 1 621 ? -7.689 -2.913 -23.440 1.00 95.06 621 SER A C 1
ATOM 4784 O O . SER A 1 621 ? -6.777 -2.747 -22.627 1.00 95.06 621 SER A O 1
ATOM 4786 N N . MET A 1 622 ? -7.504 -3.641 -24.542 1.00 94.75 622 MET A N 1
ATOM 4787 C CA . MET A 1 622 ? -6.196 -4.244 -24.831 1.00 94.75 622 MET A CA 1
ATOM 4788 C C . MET A 1 622 ? -5.133 -3.194 -25.132 1.00 94.75 622 MET A C 1
ATOM 4790 O O . MET A 1 622 ? -3.970 -3.413 -24.807 1.00 94.75 622 MET A O 1
ATOM 4794 N N . ARG A 1 623 ? -5.518 -2.040 -25.695 1.00 94.62 623 ARG A N 1
ATOM 4795 C CA . ARG A 1 623 ? -4.609 -0.896 -25.834 1.00 94.62 623 ARG A CA 1
ATOM 4796 C C . ARG A 1 623 ? -4.096 -0.427 -24.472 1.00 94.62 623 ARG A C 1
ATOM 4798 O O . ARG A 1 623 ? -2.891 -0.309 -24.290 1.00 94.62 623 ARG A O 1
ATOM 4805 N N . GLU A 1 624 ? -4.995 -0.243 -23.508 1.00 93.75 624 GLU A N 1
ATOM 4806 C CA . GLU A 1 624 ? -4.630 0.195 -22.158 1.00 93.75 624 GLU A CA 1
ATOM 4807 C C . GLU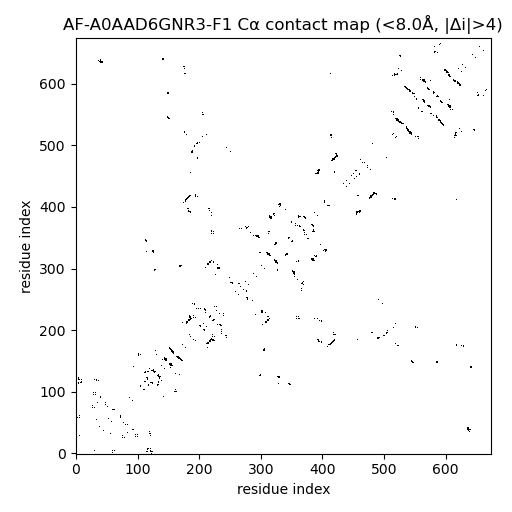 A 1 624 ? -3.772 -0.866 -21.437 1.00 93.75 624 GLU A C 1
ATOM 4809 O O . GLU A 1 624 ? -2.828 -0.520 -20.731 1.00 93.75 624 GLU A O 1
ATOM 4814 N N . LEU A 1 625 ? -4.019 -2.165 -21.660 1.00 93.38 625 LEU A N 1
ATOM 4815 C CA . LEU A 1 625 ? -3.142 -3.238 -21.164 1.00 93.38 625 LEU A CA 1
ATOM 4816 C C . LEU A 1 625 ? -1.735 -3.179 -21.776 1.00 93.38 625 LEU A C 1
ATOM 4818 O O . LEU A 1 625 ? -0.757 -3.283 -21.040 1.00 93.38 625 LEU A O 1
ATOM 4822 N N . LEU A 1 626 ? -1.616 -2.975 -23.093 1.00 92.19 626 LEU A N 1
ATOM 4823 C CA . LEU A 1 626 ? -0.323 -2.815 -23.775 1.00 92.19 626 LEU A CA 1
ATOM 4824 C C . LEU A 1 626 ? 0.460 -1.601 -23.246 1.00 92.19 626 LEU A C 1
ATOM 4826 O O . LEU A 1 626 ? 1.686 -1.668 -23.115 1.00 92.19 626 LEU A O 1
ATOM 4830 N N . GLU A 1 627 ? -0.233 -0.507 -22.927 1.00 91.00 627 GLU A N 1
ATOM 4831 C CA . GLU A 1 627 ? 0.355 0.690 -22.318 1.00 91.00 627 GLU A CA 1
ATOM 4832 C C . GLU A 1 627 ? 0.813 0.420 -20.878 1.00 91.00 627 GLU A C 1
ATOM 4834 O O . GLU A 1 627 ? 1.976 0.662 -20.546 1.00 91.00 627 GLU A O 1
ATOM 4839 N N . ARG A 1 628 ? -0.054 -0.161 -20.035 1.00 90.38 628 ARG A N 1
ATOM 4840 C CA . ARG A 1 628 ? 0.266 -0.508 -18.637 1.00 90.38 628 ARG A CA 1
ATOM 4841 C C . ARG A 1 628 ? 1.407 -1.524 -18.541 1.00 90.38 628 ARG A C 1
ATOM 4843 O O . ARG A 1 628 ? 2.271 -1.395 -17.679 1.00 90.38 628 ARG A O 1
ATOM 4850 N N . GLN A 1 629 ? 1.459 -2.501 -19.446 1.00 88.06 629 GLN A N 1
ATOM 4851 C CA . GLN A 1 629 ? 2.555 -3.471 -19.541 1.00 88.06 629 GLN A CA 1
ATOM 4852 C C . GLN A 1 629 ? 3.833 -2.901 -20.167 1.00 88.06 629 GLN A C 1
ATOM 4854 O O . GLN A 1 629 ? 4.824 -3.626 -20.257 1.00 88.06 629 GLN A O 1
ATOM 4859 N N . GLN A 1 630 ? 3.832 -1.626 -20.578 1.00 87.50 630 GLN A N 1
ATOM 4860 C CA . GLN A 1 630 ? 5.003 -0.944 -21.127 1.00 87.50 630 GLN A CA 1
ATOM 4861 C C . GLN A 1 630 ? 5.581 -1.674 -22.351 1.00 87.50 630 GLN A C 1
ATOM 4863 O O . GLN A 1 630 ? 6.789 -1.793 -22.520 1.00 87.50 630 GLN A O 1
ATOM 4868 N N . THR A 1 631 ? 4.704 -2.183 -23.219 1.00 82.38 631 THR A N 1
ATOM 4869 C CA . THR A 1 631 ? 5.097 -3.009 -24.379 1.00 82.38 631 THR A CA 1
ATOM 4870 C C . THR A 1 631 ? 5.861 -2.234 -25.451 1.00 82.38 631 THR A C 1
ATOM 4872 O O . THR A 1 631 ? 6.626 -2.817 -26.213 1.00 82.38 631 THR A O 1
ATOM 4875 N N . MET A 1 632 ? 5.686 -0.911 -25.475 1.00 77.50 632 MET A N 1
ATOM 4876 C CA . MET A 1 632 ? 6.332 0.018 -26.398 1.00 77.50 632 MET A CA 1
ATOM 4877 C C . MET A 1 632 ? 7.193 1.025 -25.628 1.00 77.50 632 MET A C 1
ATOM 4879 O O . MET A 1 632 ? 6.923 2.223 -25.635 1.00 77.50 632 MET A O 1
ATOM 4883 N N . THR A 1 633 ? 8.236 0.541 -24.953 1.00 77.38 633 THR A N 1
ATOM 4884 C CA . THR A 1 633 ? 9.269 1.385 -24.331 1.00 77.38 633 THR A CA 1
ATOM 4885 C C . THR A 1 633 ? 10.564 1.340 -25.146 1.00 77.38 633 THR A C 1
ATOM 4887 O O . THR A 1 633 ? 11.497 0.631 -24.763 1.00 77.38 633 THR A O 1
ATOM 4890 N N . PRO A 1 634 ? 10.660 2.081 -26.272 1.00 73.81 634 PRO A N 1
ATOM 4891 C CA . PRO A 1 634 ? 11.860 2.086 -27.119 1.00 73.81 634 PRO A CA 1
ATOM 4892 C C . PRO A 1 634 ? 13.097 2.654 -26.405 1.00 73.81 634 PRO A C 1
ATOM 4894 O O . PRO A 1 634 ? 14.215 2.498 -26.882 1.00 73.81 634 PRO A O 1
ATOM 4897 N N . PHE A 1 635 ? 12.889 3.304 -25.260 1.00 82.88 635 PHE A N 1
ATOM 4898 C CA . PHE A 1 635 ? 13.913 3.924 -24.424 1.00 82.88 635 PHE A CA 1
ATOM 4899 C C . PHE A 1 635 ? 14.190 3.133 -23.133 1.00 82.88 635 PHE A C 1
ATOM 4901 O O . PHE A 1 635 ? 14.751 3.665 -22.181 1.00 82.88 635 PHE A O 1
ATOM 4908 N N . GLY A 1 636 ? 13.780 1.862 -23.083 1.00 85.38 636 GLY A N 1
ATOM 4909 C CA . GLY A 1 636 ? 13.893 1.028 -21.888 1.00 85.38 636 GLY A CA 1
ATOM 4910 C C . GLY A 1 636 ? 12.903 1.411 -20.781 1.00 85.38 636 GLY A C 1
ATOM 4911 O O . GLY A 1 636 ? 12.046 2.282 -20.940 1.00 85.38 636 GLY A O 1
ATOM 4912 N N . ARG A 1 637 ? 12.993 0.710 -19.645 1.00 87.31 637 ARG A N 1
ATOM 4913 C CA . ARG A 1 637 ? 12.073 0.855 -18.505 1.00 87.31 637 ARG A CA 1
ATOM 4914 C C . ARG A 1 637 ? 12.782 1.412 -17.279 1.00 87.31 637 ARG A C 1
ATOM 4916 O O . ARG A 1 637 ? 13.900 1.016 -16.961 1.00 87.31 637 ARG A O 1
ATOM 4923 N N . ALA A 1 638 ? 12.077 2.249 -16.521 1.00 88.56 638 ALA A N 1
ATOM 4924 C CA . ALA A 1 638 ? 12.595 2.876 -15.303 1.00 88.56 638 ALA A CA 1
ATOM 4925 C C . ALA A 1 638 ? 12.857 1.897 -14.137 1.00 88.56 638 ALA A C 1
ATOM 4927 O O . ALA A 1 638 ? 13.427 2.297 -13.124 1.00 88.56 638 ALA A O 1
ATOM 4928 N N . ASP A 1 639 ? 12.401 0.647 -14.235 1.00 89.38 639 ASP A N 1
ATOM 4929 C CA . ASP A 1 639 ? 12.690 -0.442 -13.292 1.00 89.38 639 ASP A CA 1
ATOM 4930 C C . ASP A 1 639 ? 13.816 -1.373 -13.786 1.00 89.38 639 ASP A C 1
ATOM 4932 O O . ASP A 1 639 ? 14.088 -2.395 -13.162 1.00 89.38 639 ASP A O 1
ATOM 4936 N N . HIS A 1 640 ? 14.452 -1.027 -14.914 1.00 90.12 640 HIS A N 1
ATOM 4937 C CA . HIS A 1 640 ? 15.528 -1.751 -15.600 1.00 90.12 640 HIS A CA 1
ATOM 4938 C C . HIS A 1 640 ? 15.200 -3.206 -15.941 1.00 90.12 640 HIS A C 1
ATOM 4940 O O . HIS A 1 640 ? 16.090 -3.980 -16.305 1.00 90.12 640 HIS A O 1
ATOM 4946 N N . ARG A 1 641 ? 13.927 -3.605 -15.867 1.00 82.38 641 ARG A N 1
ATOM 4947 C CA . ARG A 1 641 ? 13.539 -4.952 -16.256 1.00 82.38 641 ARG A CA 1
ATOM 4948 C C . ARG A 1 641 ? 13.646 -5.058 -17.768 1.00 82.38 641 ARG A C 1
ATOM 4950 O O . ARG A 1 641 ? 12.886 -4.432 -18.504 1.00 82.38 641 ARG A O 1
ATOM 4957 N N . VAL A 1 642 ? 14.580 -5.888 -18.226 1.00 70.56 642 VAL A N 1
ATOM 4958 C CA . VAL A 1 642 ? 14.690 -6.280 -19.632 1.00 70.56 642 VAL A CA 1
ATOM 4959 C C . VAL A 1 642 ? 13.508 -7.186 -19.943 1.00 70.56 642 VAL A C 1
ATOM 4961 O O . VAL A 1 642 ? 13.556 -8.401 -19.746 1.00 70.56 642 VAL A O 1
ATOM 4964 N N . PHE A 1 643 ? 12.410 -6.593 -20.393 1.00 62.09 643 PHE A N 1
ATOM 4965 C CA . PHE A 1 643 ? 11.309 -7.366 -20.931 1.00 62.09 643 PHE A CA 1
ATOM 4966 C C . PHE A 1 643 ? 11.599 -7.607 -22.406 1.00 62.09 643 PHE A C 1
ATOM 4968 O O . PHE A 1 643 ? 11.452 -6.714 -23.237 1.00 62.09 643 PHE A O 1
ATOM 4975 N N . ALA A 1 644 ? 12.014 -8.824 -22.756 1.00 62.41 644 ALA A N 1
ATOM 4976 C CA . ALA A 1 644 ? 11.780 -9.267 -24.121 1.00 62.41 644 ALA A CA 1
ATOM 4977 C C . ALA A 1 644 ? 10.257 -9.256 -24.299 1.00 62.41 644 ALA A C 1
ATOM 4979 O O . ALA A 1 644 ? 9.563 -9.966 -23.576 1.00 62.41 644 ALA A O 1
ATOM 4980 N N . TRP A 1 645 ? 9.739 -8.394 -25.168 1.00 69.12 645 TRP A N 1
ATOM 4981 C CA . TRP A 1 645 ? 8.356 -8.468 -25.620 1.00 69.12 645 TRP A CA 1
ATOM 4982 C C . TRP A 1 645 ? 8.318 -9.431 -26.813 1.00 69.12 645 TRP A C 1
ATOM 4984 O O . TRP A 1 645 ? 9.065 -9.201 -27.769 1.00 69.12 645 TRP A O 1
ATOM 4994 N N . PRO A 1 646 ? 7.511 -10.510 -26.799 1.00 64.31 646 PRO A N 1
ATOM 4995 C CA . PRO A 1 646 ? 6.550 -10.957 -25.774 1.00 64.31 646 PRO A CA 1
ATOM 4996 C C . PRO A 1 646 ? 7.170 -11.515 -24.478 1.00 64.31 646 PRO A C 1
ATOM 4998 O O . PRO A 1 646 ? 8.234 -12.137 -24.527 1.00 64.31 646 PRO A O 1
ATOM 5001 N N . SER A 1 647 ? 6.459 -11.386 -23.341 1.00 66.56 647 SER A N 1
ATOM 5002 C CA . SER A 1 647 ? 6.917 -11.849 -22.012 1.00 66.56 647 SER A CA 1
ATOM 5003 C C . SER A 1 647 ? 7.467 -13.270 -22.041 1.00 66.56 647 SER A C 1
ATOM 5005 O O . SER A 1 647 ? 6.727 -14.226 -22.295 1.00 66.56 647 SER A O 1
ATOM 5007 N N . ARG A 1 648 ? 8.714 -13.471 -21.610 1.00 67.88 648 ARG A N 1
ATOM 5008 C CA . ARG A 1 648 ? 9.178 -14.817 -21.241 1.00 67.88 648 ARG A CA 1
ATOM 5009 C C . ARG A 1 648 ? 8.766 -15.149 -19.810 1.00 67.88 648 ARG A C 1
ATOM 5011 O O . ARG A 1 648 ? 9.577 -15.110 -18.895 1.00 67.88 648 ARG A O 1
ATOM 5018 N N . ARG A 1 649 ? 7.494 -15.506 -19.625 1.00 75.44 649 ARG A N 1
ATOM 5019 C CA . ARG A 1 649 ? 6.992 -16.060 -18.357 1.00 75.44 649 ARG A CA 1
ATOM 5020 C C . ARG A 1 649 ? 7.234 -17.555 -18.338 1.00 75.44 649 ARG A C 1
ATOM 5022 O O . ARG A 1 649 ? 6.596 -18.292 -19.092 1.00 75.44 649 ARG A O 1
ATOM 5029 N N . LEU A 1 650 ? 8.155 -18.016 -17.510 1.00 67.44 650 LEU A N 1
ATOM 5030 C CA . LEU A 1 650 ? 8.391 -19.436 -17.291 1.00 67.44 650 LEU A CA 1
ATOM 5031 C C . LEU A 1 650 ? 8.523 -19.659 -15.794 1.00 67.44 650 LEU A C 1
ATOM 5033 O O . LEU A 1 650 ? 9.304 -18.983 -15.132 1.00 67.44 650 LEU A O 1
ATOM 5037 N N . CYS A 1 651 ? 7.775 -20.632 -15.280 1.00 77.62 651 CYS A N 1
ATOM 5038 C CA . CYS A 1 651 ? 8.034 -21.160 -13.953 1.00 77.62 651 CYS A CA 1
ATOM 5039 C C . CYS A 1 651 ? 9.508 -21.611 -13.895 1.00 77.62 651 CYS A C 1
ATOM 5041 O O . CYS A 1 651 ? 9.915 -22.394 -14.760 1.00 77.62 651 CYS A O 1
ATOM 5043 N N . PRO A 1 652 ? 10.315 -21.176 -12.911 1.00 69.06 652 PRO A N 1
ATOM 5044 C CA . PRO A 1 652 ? 11.729 -21.556 -12.836 1.00 69.06 652 PRO A CA 1
ATOM 5045 C C . PRO A 1 652 ? 11.953 -23.074 -12.789 1.00 69.06 652 PRO A C 1
ATOM 5047 O O . PRO A 1 652 ? 12.913 -23.584 -13.365 1.00 69.06 652 PRO A O 1
ATOM 5050 N N . CYS A 1 653 ? 11.012 -23.828 -12.210 1.00 73.94 653 CYS A N 1
ATOM 5051 C CA . CYS A 1 653 ? 11.045 -25.293 -12.185 1.00 73.94 653 CYS A CA 1
ATOM 5052 C C . CYS A 1 653 ? 10.967 -25.928 -13.587 1.00 73.94 653 CYS A C 1
ATOM 5054 O O . CYS A 1 653 ? 11.401 -27.065 -13.768 1.00 73.94 653 CYS A O 1
ATOM 5056 N N . TYR A 1 654 ? 10.452 -25.206 -14.587 1.00 64.62 654 TYR A N 1
ATOM 5057 C CA . TYR A 1 654 ? 10.347 -25.677 -15.970 1.00 64.62 654 TYR A CA 1
ATOM 5058 C C . TYR A 1 654 ? 11.715 -25.805 -16.658 1.00 64.62 654 TYR A C 1
ATOM 5060 O O . TYR A 1 654 ? 11.879 -26.634 -17.549 1.00 64.62 654 TYR A O 1
ATOM 5068 N N . GLN A 1 655 ? 12.717 -25.024 -16.240 1.00 55.47 655 GLN A N 1
ATOM 5069 C CA . GLN A 1 655 ? 14.049 -25.037 -16.859 1.00 55.47 655 GLN A CA 1
ATOM 5070 C C . GLN A 1 655 ? 14.953 -26.171 -16.337 1.00 55.47 655 GLN A C 1
ATOM 5072 O O . GLN A 1 655 ? 15.948 -26.495 -16.979 1.00 55.47 655 GLN A O 1
ATOM 5077 N N . GLY A 1 656 ? 14.605 -26.809 -15.209 1.00 45.91 656 GLY A N 1
ATOM 5078 C CA . GLY A 1 656 ? 15.495 -27.742 -14.503 1.00 45.91 656 GLY A CA 1
ATOM 5079 C C . GLY A 1 656 ? 15.287 -29.244 -14.751 1.00 45.91 656 GLY A C 1
ATOM 5080 O O . GLY A 1 656 ? 16.199 -30.019 -14.471 1.00 45.91 656 GLY A O 1
ATOM 5081 N N . LYS A 1 657 ? 14.128 -29.711 -15.247 1.00 39.25 657 LYS A N 1
ATOM 5082 C CA . LYS A 1 657 ? 13.859 -31.156 -15.446 1.00 39.25 657 LYS A CA 1
ATOM 5083 C C . LYS A 1 657 ? 12.916 -31.419 -16.626 1.00 39.25 657 LYS A C 1
ATOM 5085 O O . LYS A 1 657 ? 11.841 -30.840 -16.710 1.00 39.25 657 LYS A O 1
ATOM 5090 N N . LYS A 1 658 ? 13.252 -32.402 -17.476 1.00 39.66 658 LYS A N 1
ATOM 5091 C CA . LYS A 1 658 ? 12.440 -32.909 -18.612 1.00 39.66 658 LYS A CA 1
ATOM 5092 C C . LYS A 1 658 ? 11.067 -33.525 -18.239 1.00 39.66 658 LYS A C 1
ATOM 5094 O O . LYS A 1 658 ? 10.439 -34.148 -19.091 1.00 39.66 658 LYS A O 1
ATOM 5099 N N . ARG A 1 659 ? 10.563 -33.388 -17.006 1.00 42.84 659 ARG A N 1
ATOM 5100 C CA . ARG A 1 659 ? 9.249 -33.921 -16.593 1.00 42.84 659 ARG A CA 1
ATOM 5101 C C . ARG A 1 659 ? 8.588 -33.056 -15.516 1.00 42.84 659 ARG A C 1
ATOM 5103 O O . ARG A 1 659 ? 9.126 -32.938 -14.420 1.00 42.84 659 ARG A O 1
ATOM 5110 N N . SER A 1 660 ? 7.398 -32.528 -15.831 1.00 39.56 660 SER A N 1
ATOM 5111 C CA . SER A 1 660 ? 6.141 -32.666 -15.050 1.00 39.56 660 SER A CA 1
ATOM 5112 C C . SER A 1 660 ? 5.189 -31.463 -15.109 1.00 39.56 660 SER A C 1
ATOM 5114 O O . SER A 1 660 ? 4.080 -31.580 -14.607 1.00 39.56 660 SER A O 1
ATOM 5116 N N . VAL A 1 661 ? 5.541 -30.345 -15.753 1.00 43.38 661 VAL A N 1
ATOM 5117 C CA . VAL A 1 661 ? 4.614 -29.203 -15.866 1.00 43.38 661 VAL A CA 1
ATOM 5118 C C . VAL A 1 661 ? 4.173 -29.037 -17.319 1.00 43.38 661 VAL A C 1
ATOM 5120 O O . VAL A 1 661 ? 4.879 -28.442 -18.128 1.00 43.38 661 VAL A O 1
ATOM 5123 N N . ARG A 1 662 ? 3.018 -29.612 -17.672 1.00 45.03 662 ARG A N 1
ATOM 5124 C CA . ARG A 1 662 ? 2.307 -29.287 -18.916 1.00 45.03 662 ARG A CA 1
ATOM 5125 C C . ARG A 1 662 ? 1.282 -28.209 -18.586 1.00 45.03 662 ARG A C 1
ATOM 5127 O O . ARG A 1 662 ? 0.234 -28.527 -18.044 1.00 45.03 662 ARG A O 1
ATOM 5134 N N . PHE A 1 663 ? 1.585 -26.954 -18.906 1.00 52.62 663 PHE A N 1
ATOM 5135 C CA . PHE A 1 663 ? 0.538 -25.935 -18.966 1.00 52.62 663 PHE A CA 1
ATOM 5136 C C . PHE A 1 663 ? -0.335 -26.229 -20.184 1.00 52.62 663 PHE A C 1
ATOM 5138 O O . PHE A 1 663 ? 0.194 -26.446 -21.277 1.00 52.62 663 PHE A O 1
ATOM 5145 N N . SER A 1 664 ? -1.650 -26.251 -19.991 1.00 46.53 664 SER A N 1
ATOM 5146 C CA . SER A 1 664 ? -2.630 -26.403 -21.064 1.00 46.53 664 SER A CA 1
ATOM 5147 C C . SER A 1 664 ? -2.397 -25.320 -22.121 1.00 46.53 664 SER A C 1
ATOM 5149 O O . SER A 1 664 ? -2.489 -24.129 -21.817 1.00 46.53 664 SER A O 1
ATOM 5151 N N . GLU A 1 665 ? -2.065 -25.700 -23.355 1.00 47.34 665 GLU A N 1
ATOM 5152 C CA . GLU A 1 665 ? -2.083 -24.742 -24.460 1.00 47.34 665 GLU A CA 1
ATOM 5153 C C . GLU A 1 665 ? -3.539 -24.487 -24.876 1.00 47.34 665 GLU A C 1
ATOM 5155 O O . GLU A 1 665 ? -4.329 -25.436 -24.927 1.00 47.34 665 GLU A O 1
ATOM 5160 N N . PRO A 1 666 ? -3.927 -23.230 -25.158 1.00 46.59 666 PRO A N 1
ATOM 5161 C CA . PRO A 1 666 ? -5.268 -22.941 -25.646 1.00 46.59 666 PRO A CA 1
ATOM 5162 C C . PRO A 1 666 ? -5.512 -23.693 -26.959 1.00 46.59 666 PRO A C 1
ATOM 5164 O O . PRO A 1 666 ? -4.648 -23.721 -27.838 1.00 46.59 666 PRO A O 1
ATOM 5167 N N . VAL A 1 667 ? -6.697 -24.295 -27.103 1.00 41.34 667 VAL A N 1
ATOM 5168 C CA . VAL A 1 667 ? -7.079 -25.041 -28.310 1.00 41.34 667 VAL A CA 1
ATOM 5169 C C . VAL A 1 667 ? -6.969 -24.114 -29.522 1.00 41.34 667 VAL A C 1
ATOM 5171 O O . VAL A 1 667 ? -7.669 -23.107 -29.619 1.00 41.34 667 VAL A O 1
ATOM 5174 N N . HIS A 1 668 ? -6.072 -24.434 -30.456 1.00 36.25 668 HIS A N 1
ATOM 5175 C CA . HIS A 1 668 ? -5.946 -23.678 -31.696 1.00 36.25 668 HIS A CA 1
ATOM 5176 C C . HIS A 1 668 ? -7.219 -23.841 -32.541 1.00 36.25 668 HIS A C 1
ATOM 5178 O O . HIS A 1 668 ? -7.558 -24.978 -32.889 1.00 36.25 668 HIS A O 1
ATOM 5184 N N . PRO A 1 669 ? -7.895 -22.754 -32.964 1.00 37.06 669 PRO A N 1
ATOM 5185 C CA . PRO A 1 669 ? -8.855 -22.867 -34.049 1.00 37.06 669 PRO A CA 1
ATOM 5186 C C . PRO A 1 669 ? -8.084 -23.342 -35.286 1.00 37.06 669 PRO A C 1
ATOM 5188 O O . PRO A 1 669 ? -7.136 -22.692 -35.737 1.00 37.06 669 PRO A O 1
ATOM 5191 N N . LYS A 1 670 ? -8.432 -24.535 -35.784 1.00 32.31 670 LYS A N 1
ATOM 5192 C CA . LYS A 1 670 ? -7.822 -25.126 -36.979 1.00 32.31 670 LYS A CA 1
ATOM 5193 C C . LYS A 1 670 ? -7.888 -24.091 -38.104 1.00 32.31 670 LYS A C 1
ATOM 5195 O O . LYS A 1 670 ? -8.978 -23.672 -38.483 1.00 32.31 670 LYS A O 1
ATOM 5200 N N . ARG A 1 671 ? -6.732 -23.681 -38.643 1.00 30.89 671 ARG A N 1
ATOM 5201 C CA . ARG A 1 671 ? -6.692 -22.934 -39.910 1.00 30.89 671 ARG A CA 1
ATOM 5202 C C . ARG A 1 671 ? -7.481 -23.753 -40.942 1.00 30.89 671 ARG A C 1
ATOM 5204 O O . ARG A 1 671 ? -7.171 -24.943 -41.070 1.00 30.89 671 ARG A O 1
ATOM 5211 N N . PRO A 1 672 ? -8.462 -23.181 -41.664 1.00 33.12 672 PRO A N 1
ATOM 5212 C CA . PRO A 1 672 ? -9.029 -23.876 -42.808 1.00 33.12 672 PRO A CA 1
ATOM 5213 C C . PRO A 1 672 ? -7.870 -24.171 -43.766 1.00 33.12 672 PRO A C 1
ATOM 5215 O O . PRO A 1 672 ? -7.114 -23.269 -44.138 1.00 33.12 672 PRO A O 1
ATOM 5218 N N . ARG A 1 673 ? -7.655 -25.458 -44.063 1.00 35.72 673 ARG A N 1
ATOM 5219 C CA . ARG A 1 673 ? -6.734 -25.863 -45.127 1.00 35.72 673 ARG A CA 1
ATOM 5220 C C . ARG A 1 673 ? -7.280 -25.248 -46.416 1.00 35.72 673 ARG A C 1
ATOM 5222 O O . ARG A 1 673 ? -8.468 -25.402 -46.686 1.00 35.72 673 ARG A O 1
ATOM 5229 N N . ARG A 1 674 ? -6.430 -24.476 -47.097 1.00 38.12 674 ARG A N 1
ATOM 5230 C CA . ARG A 1 674 ? -6.711 -23.935 -48.429 1.00 38.12 674 ARG A CA 1
ATOM 5231 C C . ARG A 1 674 ? -6.960 -25.057 -49.419 1.00 38.12 674 ARG A C 1
ATOM 5233 O O . ARG A 1 674 ? -6.287 -26.103 -49.257 1.00 38.12 674 ARG A O 1
#